Protein AF-0000000076612879 (afdb_homodimer)

Foldseek 3Di:
DADVVHFQVVVVCLVFQFEEEEALFEDCQSLQCQLVVVVSVVVVGHYAAEYAYPDPCVQKDFAAQFFDPDPVGTGFKGKAWCPIDGNDPDLRDLQNQLQVVCCVPPVDTHIYIYGYAWALQSNLVSVLRVCVVRVHQEYEHGYLEQLLLAQLQAPFSFDNLSNLSSLSSPVVSVRFYKYKYAFYPLSVVRVDASVRSVVSLVVLVVVVFWRDKDFDEPVRPSVVVSVVSLVRSCVSHPAHDSSVVLQVCLRVPHAWQDDDGPVQVVDGGGRYNRNRMMIMGRSVSSSVSHPLNVQRNVGGGSVSVVVSSVVVNVPSPHRDDDHDDDPVRVD/DADVVHFQVVVVCLVFQFEEEEALFEDCQSLQCQLVVVVSVVVVGHYAAEYAYPDPCVQKPFAAQFFDPDPVGTGFKGKAWCPIDGNDPDQRDLQNQLQVVCCVPPVDTHIYIYGYAWALQSNLVSVLRVCVVRVHQEYEHGYLEQLLLAQLQAPFSQDNLSNLSSLSSPVVSVRFYKYKYAFYPLSVVRVDASVRSVVSLVVLVVVVFWRDKDFDEPVRPSVVVSVVSLVRSCVSHPDHDSSVVLQVCLRHPHAWQDDDGPVQVVDGGGRYNRNRMMIMGRSVSSLVSHPLNVQRNVGGGSVSVVVSSVVVNVVSPHRDDDHDDDPVRVD

Sequence (662 aa):
MNAPLDIEFWSRIREFDRILISGCGGGYDFMQGIPLYFALKSMGKSVFLGNMSFTELGNANGFVVTKEKNPAQSLVCMKITSQTNLNRNDTYFPEKYLSEWFMNEFEEDVPVYAFKRRGVDKVALAYQSVCQIHDIQCIILVDGGSDSLMAGDENELGTPLEDIISIFAVKSTKIPSFLVCLGIGADRYHGVSDCSTFRAIAELTQKNGFLGSISLTMSMPEVRAYYDSSAYVESKMPQQSIVGHYIKSAIIGKFGNYNTMERTKKQKLFVNPFMGQYYFFDLVTVAKRVKYADFCEETKNATEFIVGLDHYRLELKHPIVEEIPRTNEILMNAPLDIEFWSRIREFDRILISGCGGGYDFMQGIPLYFALKSMGKSVFLGNMSFTELGNANGFVVTKEKNPAQSLVCMKITSQTNLNRNDTYFPEKYLSEWFMNEFEEDVPVYAFKRRGVDKVALAYQSVCQIHDIQCIILVDGGSDSLMAGDENELGTPLEDIISIFAVKSTKIPSFLVCLGIGADRYHGVSDCSTFRAIAELTQKNGFLGSISLTMSMPEVRAYYDSSAYVESKMPQQSIVGHYIKSAIIGKFGNYNTMERTKKQKLFVNPFMGQYYFFDLVTVAKRVKYADFCEETKNATEFIVGLDHYRLELKHPIVEEIPRTNEIL

Radius of gyration: 26.41 Å; Cα contacts (8 Å, |Δi|>4): 1506; chains: 2; bounding box: 50×86×58 Å

Structure (mmCIF, N/CA/C/O backbone):
data_AF-0000000076612879-model_v1
#
loop_
_entity.id
_entity.type
_entity.pdbx_description
1 polymer 'DUF1152 domain-containing protein'
#
loop_
_atom_site.group_PDB
_atom_site.id
_atom_site.type_symbol
_atom_site.label_atom_id
_atom_site.label_alt_id
_atom_site.label_comp_id
_atom_site.label_asym_id
_atom_site.label_entity_id
_atom_site.label_seq_id
_atom_site.pdbx_PDB_ins_code
_atom_site.Cartn_x
_atom_site.Cartn_y
_atom_site.Cartn_z
_atom_site.occupancy
_atom_site.B_iso_or_equiv
_atom_site.auth_seq_id
_atom_site.auth_comp_id
_atom_site.auth_asym_id
_atom_site.auth_atom_id
_atom_site.pdbx_PDB_model_num
ATOM 1 N N . MET A 1 1 ? -20.672 -7.793 10.328 1 49.94 1 MET A N 1
ATOM 2 C CA . MET A 1 1 ? -19.516 -8.555 9.875 1 49.94 1 MET A CA 1
ATOM 3 C C . MET A 1 1 ? -18.5 -7.652 9.18 1 49.94 1 MET A C 1
ATOM 5 O O . MET A 1 1 ? -18.875 -6.668 8.539 1 49.94 1 MET A O 1
ATOM 9 N N . ASN A 1 2 ? -17.188 -7.707 9.562 1 66.06 2 ASN A N 1
ATOM 10 C CA . ASN A 1 2 ? -16.156 -6.844 8.969 1 66.06 2 ASN A CA 1
ATOM 11 C C . ASN A 1 2 ? -16.016 -7.086 7.473 1 66.06 2 ASN A C 1
ATOM 13 O O . ASN A 1 2 ? -16.312 -8.18 6.984 1 66.06 2 ASN A O 1
ATOM 17 N N . ALA A 1 3 ? -15.875 -6.012 6.766 1 80.81 3 ALA A N 1
ATOM 18 C CA . ALA A 1 3 ? -15.594 -6.117 5.336 1 80.81 3 ALA A CA 1
ATOM 19 C C . ALA A 1 3 ? -14.398 -7.031 5.078 1 80.81 3 ALA A C 1
ATOM 21 O O . ALA A 1 3 ? -13.555 -7.227 5.957 1 80.81 3 ALA A O 1
ATOM 22 N N . PRO A 1 4 ? -14.383 -7.801 4 1 86 4 PRO A N 1
ATOM 23 C CA . PRO A 1 4 ? -13.234 -8.641 3.652 1 86 4 PRO A CA 1
ATOM 24 C C . PRO A 1 4 ? -11.922 -7.855 3.615 1 86 4 PRO A C 1
ATOM 26 O O . PRO A 1 4 ? -11.852 -6.789 2.998 1 86 4 PRO A O 1
ATOM 29 N N . LEU A 1 5 ? -10.945 -8.422 4.27 1 87.81 5 LEU A N 1
ATOM 30 C CA . LEU A 1 5 ? -9.625 -7.797 4.355 1 87.81 5 LEU A CA 1
ATOM 31 C C . LEU A 1 5 ? -9.734 -6.355 4.844 1 87.81 5 LEU A C 1
ATOM 33 O O . LEU A 1 5 ? -9.164 -5.445 4.246 1 87.81 5 LEU A O 1
ATOM 37 N N . ASP A 1 6 ? -10.516 -6.168 5.852 1 90.19 6 ASP A N 1
ATOM 38 C CA . ASP A 1 6 ? -10.766 -4.855 6.445 1 90.19 6 ASP A CA 1
ATOM 39 C C . ASP A 1 6 ? -9.555 -4.379 7.246 1 90.19 6 ASP A C 1
ATOM 41 O O . ASP A 1 6 ? -9.188 -4.996 8.25 1 90.19 6 ASP A O 1
ATOM 45 N N . ILE A 1 7 ? -8.953 -3.26 6.781 1 94.38 7 ILE A N 1
ATOM 46 C CA . ILE A 1 7 ? -7.809 -2.771 7.547 1 94.38 7 ILE A CA 1
ATOM 47 C C . ILE A 1 7 ? -8.273 -2.305 8.922 1 94.38 7 ILE A C 1
ATOM 49 O O . ILE A 1 7 ? -9.414 -1.878 9.094 1 94.38 7 ILE A O 1
ATOM 53 N N . GLU A 1 8 ? -7.469 -2.373 9.891 1 96 8 GLU A N 1
ATOM 54 C CA . GLU A 1 8 ? -7.797 -2.135 11.297 1 96 8 GLU A CA 1
ATOM 55 C C . GLU A 1 8 ? -8.312 -0.715 11.508 1 96 8 GLU A C 1
ATOM 57 O O . GLU A 1 8 ? -9.156 -0.478 12.375 1 96 8 GLU A O 1
ATOM 62 N N . PHE A 1 9 ? -7.883 0.197 10.742 1 97.75 9 PHE A N 1
ATOM 63 C CA . PHE A 1 9 ? -8.328 1.582 10.859 1 97.75 9 PHE A CA 1
ATOM 64 C C . PHE A 1 9 ? -9.844 1.674 10.781 1 97.75 9 PHE A C 1
ATOM 66 O O . PHE A 1 9 ? -10.469 2.375 11.586 1 97.75 9 PHE A O 1
ATOM 73 N N . TRP A 1 10 ? -10.422 0.995 9.82 1 95.31 10 TRP A N 1
ATOM 74 C CA . TRP A 1 10 ? -11.867 1.092 9.609 1 95.31 10 TRP A CA 1
ATOM 75 C C . TRP A 1 10 ? -12.633 0.532 10.805 1 95.31 10 TRP A C 1
ATOM 77 O O . TRP A 1 10 ? -13.672 1.069 11.188 1 95.31 10 TRP A O 1
ATOM 87 N N . SER A 1 11 ? -12.133 -0.568 11.352 1 93.5 11 SER A N 1
ATOM 88 C CA . SER A 1 11 ? -12.781 -1.131 12.531 1 93.5 11 SER A CA 1
ATOM 89 C C . SER A 1 11 ? -12.75 -0.151 13.703 1 93.5 11 SER A C 1
ATOM 91 O O . SER A 1 11 ? -13.727 -0.028 14.445 1 93.5 11 SER A O 1
ATOM 93 N N . ARG A 1 12 ? -11.711 0.613 13.828 1 95.81 12 ARG A N 1
ATOM 94 C CA . ARG A 1 12 ? -11.547 1.527 14.953 1 95.81 12 ARG A CA 1
ATOM 95 C C . ARG A 1 12 ? -12.359 2.801 14.742 1 95.81 12 ARG A C 1
ATOM 97 O O . ARG A 1 12 ? -13.008 3.291 15.672 1 95.81 12 ARG A O 1
ATOM 104 N N . ILE A 1 13 ? -12.359 3.301 13.547 1 96.94 13 ILE A N 1
ATOM 105 C CA . ILE A 1 13 ? -12.953 4.605 13.289 1 96.94 13 ILE A CA 1
ATOM 106 C C . ILE A 1 13 ? -14.469 4.504 13.352 1 96.94 13 ILE A C 1
ATOM 108 O O . ILE A 1 13 ? -15.164 5.508 13.562 1 96.94 13 ILE A O 1
ATOM 112 N N . ARG A 1 14 ? -15.039 3.293 13.164 1 94.94 14 ARG A N 1
ATOM 113 C CA . ARG A 1 14 ? -16.484 3.066 13.172 1 94.94 14 ARG A CA 1
ATOM 114 C C . ARG A 1 14 ? -17.078 3.43 14.531 1 94.94 14 ARG A C 1
ATOM 116 O O . ARG A 1 14 ? -18.25 3.777 14.617 1 94.94 14 ARG A O 1
ATOM 123 N N . GLU A 1 15 ? -16.312 3.496 15.57 1 96.31 15 GLU A N 1
ATOM 124 C CA . GLU A 1 15 ? -16.766 3.76 16.922 1 96.31 15 GLU A CA 1
ATOM 125 C C . GLU A 1 15 ? -17.078 5.238 17.125 1 96.31 15 GLU A C 1
ATOM 127 O O . GLU A 1 15 ? -17.734 5.617 18.109 1 96.31 15 GLU A O 1
ATOM 132 N N . PHE A 1 16 ? -16.641 6.039 16.219 1 98.31 16 PHE A N 1
ATOM 133 C CA . PHE A 1 16 ? -16.766 7.484 16.391 1 98.31 16 PHE A CA 1
ATOM 134 C C . PHE A 1 16 ? -17.688 8.086 15.336 1 98.31 16 PHE A C 1
ATOM 136 O O . PHE A 1 16 ? -17.672 7.668 14.18 1 98.31 16 PHE A O 1
ATOM 143 N N . ASP A 1 17 ? -18.438 9.086 15.742 1 98.5 17 ASP A N 1
ATOM 144 C CA . ASP A 1 17 ? -19.406 9.68 14.828 1 98.5 17 ASP A CA 1
ATOM 145 C C . ASP A 1 17 ? -19.016 11.109 14.469 1 98.5 17 ASP A C 1
ATOM 147 O O . ASP A 1 17 ? -19.406 11.617 13.414 1 98.5 17 ASP A O 1
ATOM 151 N N . ARG A 1 18 ? -18.328 11.805 15.312 1 98.88 18 ARG A N 1
ATOM 152 C CA . ARG A 1 18 ? -17.875 13.172 15.102 1 98.88 18 ARG A CA 1
ATOM 153 C C . ARG A 1 18 ? -16.359 13.258 15.039 1 98.88 18 ARG A C 1
ATOM 155 O O . ARG A 1 18 ? -15.688 13.055 16.047 1 98.88 18 ARG A O 1
ATOM 162 N N . ILE A 1 19 ? -15.859 13.539 13.875 1 98.88 19 ILE A N 1
ATOM 163 C CA . ILE A 1 19 ? -14.438 13.359 13.617 1 98.88 19 ILE A CA 1
ATOM 164 C C . ILE A 1 19 ? -13.844 14.656 13.062 1 98.88 19 ILE A C 1
ATOM 166 O O . ILE A 1 19 ? -14.438 15.297 12.188 1 98.88 19 ILE A O 1
ATOM 170 N N . LEU A 1 20 ? -12.703 15.125 13.57 1 98.94 20 LEU A N 1
ATOM 171 C CA . LEU A 1 20 ? -11.93 16.234 13.039 1 98.94 20 LEU A CA 1
ATOM 172 C C . LEU A 1 20 ? -10.742 15.727 12.227 1 98.94 20 LEU A C 1
ATOM 174 O O . LEU A 1 20 ? -9.898 14.984 12.742 1 98.94 20 LEU A O 1
ATOM 178 N N . ILE A 1 21 ? -10.703 16.031 10.953 1 98.94 21 ILE A N 1
ATOM 179 C CA . ILE A 1 21 ? -9.531 15.805 10.117 1 98.94 21 ILE A CA 1
ATOM 180 C C . ILE A 1 21 ? -8.719 17.094 10.016 1 98.94 21 ILE A C 1
ATOM 182 O O . ILE A 1 21 ? -9.234 18.141 9.609 1 98.94 21 ILE A O 1
ATOM 186 N N . SER A 1 22 ? -7.445 17.031 10.359 1 98.81 22 SER A N 1
ATOM 187 C CA . SER A 1 22 ? -6.602 18.219 10.367 1 98.81 22 SER A CA 1
ATOM 188 C C . SER A 1 22 ? -5.234 17.922 9.758 1 98.81 22 SER A C 1
ATOM 190 O O . SER A 1 22 ? -4.719 16.812 9.875 1 98.81 22 SER A O 1
ATOM 192 N N . GLY A 1 23 ? -4.672 18.891 9.055 1 98.44 23 GLY A N 1
ATOM 193 C CA . GLY A 1 23 ? -3.293 18.75 8.609 1 98.44 23 GLY A CA 1
ATOM 194 C C . GLY A 1 23 ? -2.314 18.578 9.758 1 98.44 23 GLY A C 1
ATOM 195 O O . GLY A 1 23 ? -2.443 19.234 10.789 1 98.44 23 GLY A O 1
ATOM 196 N N . CYS A 1 24 ? -1.43 17.641 9.586 1 97.25 24 CYS A N 1
ATOM 197 C CA . CYS A 1 24 ? -0.407 17.391 10.602 1 97.25 24 CYS A CA 1
ATOM 198 C C . CYS A 1 24 ? 0.656 18.484 10.57 1 97.25 24 CYS A C 1
ATOM 200 O O . CYS A 1 24 ? 1.046 19.016 11.617 1 97.25 24 CYS A O 1
ATOM 202 N N . GLY A 1 25 ? 1.106 18.609 9.438 1 91.44 25 GLY A N 1
ATOM 203 C CA . GLY A 1 25 ? 1.994 19.75 9.258 1 91.44 25 GLY A CA 1
ATOM 204 C C . GLY A 1 25 ? 1.262 21.031 8.883 1 91.44 25 GLY A C 1
ATOM 205 O O . GLY A 1 25 ? 0.1 21.219 9.25 1 91.44 25 GLY A O 1
ATOM 206 N N . GLY A 1 26 ? 1.519 21.906 8.125 1 89 26 GLY A N 1
ATOM 207 C CA . GLY A 1 26 ? 0.922 23.141 7.633 1 89 26 GLY A CA 1
ATOM 208 C C . GLY A 1 26 ? 0.834 23.203 6.121 1 89 26 GLY A C 1
ATOM 209 O O . GLY A 1 26 ? 0.901 22.172 5.449 1 89 26 GLY A O 1
ATOM 210 N N . GLY A 1 27 ? 0.378 24.141 5.68 1 90.56 27 GLY A N 1
ATOM 211 C CA . GLY A 1 27 ? 0.274 24.328 4.242 1 90.56 27 GLY A CA 1
ATOM 212 C C . GLY A 1 27 ? -0.854 23.531 3.619 1 90.56 27 GLY A C 1
ATOM 213 O O . GLY A 1 27 ? -2.02 23.703 3.984 1 90.56 27 GLY A O 1
ATOM 214 N N . TYR A 1 28 ? -0.443 22.531 2.773 1 93.81 28 TYR A N 1
ATOM 215 C CA . TYR A 1 28 ? -1.437 21.797 1.992 1 93.81 28 TYR A CA 1
ATOM 216 C C . TYR A 1 28 ? -1.715 20.438 2.605 1 93.81 28 TYR A C 1
ATOM 218 O O . TYR A 1 28 ? -2.432 19.609 2.02 1 93.81 28 TYR A O 1
ATOM 226 N N . ASP A 1 29 ? -1.237 20.125 3.766 1 95.56 29 ASP A N 1
ATOM 227 C CA . ASP A 1 29 ? -1.361 18.797 4.352 1 95.56 29 ASP A CA 1
ATOM 228 C C . ASP A 1 29 ? -2.826 18.375 4.477 1 95.56 29 ASP A C 1
ATOM 230 O O . ASP A 1 29 ? -3.178 17.234 4.211 1 95.56 29 ASP A O 1
ATOM 234 N N . PHE A 1 30 ? -3.621 19.344 4.879 1 97.31 30 PHE A N 1
ATOM 235 C CA . PHE A 1 30 ? -5.012 18.984 5.145 1 97.31 30 PHE A CA 1
ATOM 236 C C . PHE A 1 30 ? -5.711 18.547 3.861 1 97.31 30 PHE A C 1
ATOM 238 O O . PHE A 1 30 ? -6.707 17.828 3.908 1 97.31 30 PHE A O 1
ATOM 245 N N . MET A 1 31 ? -5.199 18.969 2.658 1 97.81 31 MET A N 1
ATOM 246 C CA . MET A 1 31 ? -5.785 18.562 1.384 1 97.81 31 MET A CA 1
ATOM 247 C C . MET A 1 31 ? -5.707 17.047 1.203 1 97.81 31 MET A C 1
ATOM 249 O O . MET A 1 31 ? -6.574 16.453 0.561 1 97.81 31 MET A O 1
ATOM 253 N N . GLN A 1 32 ? -4.691 16.469 1.848 1 97.94 32 GLN A N 1
ATOM 254 C CA . GLN A 1 32 ? -4.496 15.031 1.73 1 97.94 32 GLN A CA 1
ATOM 255 C C . GLN A 1 32 ? -5.539 14.266 2.539 1 97.94 32 GLN A C 1
ATOM 257 O O . GLN A 1 32 ? -5.684 13.055 2.385 1 97.94 32 GLN A O 1
ATOM 262 N N . GLY A 1 33 ? -6.32 14.961 3.299 1 98.56 33 GLY A N 1
ATOM 263 C CA . GLY A 1 33 ? -7.387 14.344 4.066 1 98.56 33 GLY A CA 1
ATOM 264 C C . GLY A 1 33 ? -8.727 14.352 3.354 1 98.56 33 GLY A C 1
ATOM 265 O O . GLY A 1 33 ? -9.695 13.773 3.836 1 98.56 33 GLY A O 1
ATOM 266 N N . ILE A 1 34 ? -8.805 14.906 2.154 1 98.69 34 ILE A N 1
ATOM 267 C CA . ILE A 1 34 ? -10.07 15.141 1.472 1 98.69 34 ILE A CA 1
ATOM 268 C C . ILE A 1 34 ? -10.695 13.805 1.074 1 98.69 34 ILE A C 1
ATOM 270 O O . ILE A 1 34 ? -11.898 13.594 1.251 1 98.69 34 ILE A O 1
ATOM 274 N N . PRO A 1 35 ? -9.914 12.812 0.517 1 98.69 35 PRO A N 1
ATOM 275 C CA . PRO A 1 35 ? -10.555 11.523 0.257 1 98.69 35 PRO A CA 1
ATOM 276 C C . PRO A 1 35 ? -11.18 10.906 1.511 1 98.69 35 PRO A C 1
ATOM 278 O O . PRO A 1 35 ? -12.289 10.367 1.452 1 98.69 35 PRO A O 1
ATOM 281 N N . LEU A 1 36 ? -10.5 11.055 2.625 1 98.5 36 LEU A N 1
ATOM 282 C CA . LEU A 1 36 ? -11.008 10.516 3.883 1 98.5 36 LEU A CA 1
ATOM 283 C C . LEU A 1 36 ? -12.258 11.266 4.328 1 98.5 36 LEU A C 1
ATOM 285 O O . LEU A 1 36 ? -13.18 10.672 4.895 1 98.5 36 LEU A O 1
ATOM 289 N N . TYR A 1 37 ? -12.258 12.594 4.113 1 98.75 37 TYR A N 1
ATOM 290 C CA . TYR A 1 37 ? -13.43 13.406 4.422 1 98.75 37 TYR A CA 1
ATOM 291 C C . TYR A 1 37 ? -14.68 12.844 3.764 1 98.75 37 TYR A C 1
ATOM 293 O O . TYR A 1 37 ? -15.68 12.57 4.438 1 98.75 37 TYR A O 1
ATOM 301 N N . PHE A 1 38 ? -14.602 12.578 2.504 1 98.38 38 PHE A N 1
ATOM 302 C CA . PHE A 1 38 ? -15.766 12.109 1.758 1 98.38 38 PHE A CA 1
ATOM 303 C C . PHE A 1 38 ? -16.078 10.656 2.107 1 98.38 38 PHE A C 1
ATOM 305 O O . PHE A 1 38 ? -17.25 10.266 2.125 1 98.38 38 PHE A O 1
ATOM 312 N N . ALA A 1 39 ? -15.07 9.852 2.369 1 97.94 39 ALA A N 1
ATOM 313 C CA . ALA A 1 39 ? -15.297 8.469 2.791 1 97.94 39 ALA A CA 1
ATOM 314 C C . ALA A 1 39 ? -16.094 8.422 4.094 1 97.94 39 ALA A C 1
ATOM 316 O O . ALA A 1 39 ? -17.078 7.688 4.203 1 97.94 39 ALA A O 1
ATOM 317 N N . LEU A 1 40 ? -15.664 9.219 5.047 1 98.25 40 LEU A N 1
ATOM 318 C CA . LEU A 1 40 ? -16.312 9.227 6.352 1 98.25 40 LEU A CA 1
ATOM 319 C C . LEU A 1 40 ? -17.719 9.82 6.262 1 98.25 40 LEU A C 1
ATOM 321 O O . LEU A 1 40 ? -18.641 9.352 6.922 1 98.25 40 LEU A O 1
ATOM 325 N N . LYS A 1 41 ? -17.875 10.852 5.418 1 97.75 41 LYS A N 1
ATOM 326 C CA . LYS A 1 41 ? -19.203 11.406 5.184 1 97.75 41 LYS A CA 1
ATOM 327 C C . LYS A 1 41 ? -20.141 10.359 4.605 1 97.75 41 LYS A C 1
ATOM 329 O O . LYS A 1 41 ? -21.312 10.297 4.98 1 97.75 41 LYS A O 1
ATOM 334 N N . SER A 1 42 ? -19.625 9.539 3.723 1 95.88 42 SER A N 1
ATOM 335 C CA . SER A 1 42 ? -20.438 8.5 3.102 1 95.88 42 SER A CA 1
ATOM 336 C C . SER A 1 42 ? -20.859 7.449 4.117 1 95.88 42 SER A C 1
ATOM 338 O O . SER A 1 42 ? -21.844 6.73 3.904 1 95.88 42 SER A O 1
ATOM 340 N N . MET A 1 43 ? -20.172 7.398 5.215 1 95.25 43 MET A N 1
ATOM 341 C CA . MET A 1 43 ? -20.516 6.484 6.301 1 95.25 43 MET A CA 1
ATOM 342 C C . MET A 1 43 ? -21.531 7.113 7.246 1 95.25 43 MET A C 1
ATOM 344 O O . MET A 1 43 ? -21.906 6.5 8.242 1 95.25 43 MET A O 1
ATOM 348 N N . GLY A 1 44 ? -21.891 8.336 6.977 1 96.81 44 GLY A N 1
ATOM 349 C CA . GLY A 1 44 ? -22.891 9.016 7.781 1 96.81 44 GLY A CA 1
ATOM 350 C C . GLY A 1 44 ? -22.297 9.773 8.953 1 96.81 44 GLY A C 1
ATOM 351 O O . GLY A 1 44 ? -23.031 10.203 9.852 1 96.81 44 GLY A O 1
ATOM 352 N N . LYS A 1 45 ? -21.047 9.984 8.992 1 98 45 LYS A N 1
ATOM 353 C CA . LYS A 1 45 ? -20.391 10.648 10.117 1 98 45 LYS A CA 1
ATOM 354 C C . LYS A 1 45 ? -20.344 12.156 9.914 1 98 45 LYS A C 1
ATOM 356 O O . LYS A 1 45 ? -20.422 12.641 8.781 1 98 45 LYS A O 1
ATOM 361 N N . SER A 1 46 ? -20.328 12.867 11.047 1 98.69 46 SER A N 1
ATOM 362 C CA . SER A 1 46 ? -20.062 14.305 11.023 1 98.69 46 SER A CA 1
ATOM 363 C C . SER A 1 46 ? -18.562 14.578 10.992 1 98.69 46 SER A C 1
ATOM 365 O O . SER A 1 46 ? -17.828 14.211 11.922 1 98.69 46 SER A O 1
ATOM 367 N N . VAL A 1 47 ? -18.125 15.227 9.906 1 98.75 47 VAL A N 1
ATOM 368 C CA . VAL A 1 47 ? -16.688 15.398 9.703 1 98.75 47 VAL A CA 1
ATOM 369 C C . VAL A 1 47 ? -16.344 16.875 9.648 1 98.75 47 VAL A C 1
ATOM 371 O O . VAL A 1 47 ? -17 17.656 8.945 1 98.75 47 VAL A O 1
ATOM 374 N N . PHE A 1 48 ? -15.352 17.312 10.367 1 98.81 48 PHE A N 1
ATOM 375 C CA . PHE A 1 48 ? -14.844 18.688 10.445 1 98.81 48 PHE A CA 1
ATOM 376 C C . PHE A 1 48 ? -13.414 18.75 9.922 1 98.81 48 PHE A C 1
ATOM 378 O O . PHE A 1 48 ? -12.719 17.734 9.852 1 98.81 48 PHE A O 1
ATOM 385 N N . LEU A 1 49 ? -13 19.984 9.492 1 98.81 49 LEU A N 1
ATOM 386 C CA . LEU A 1 49 ? -11.68 20.141 8.898 1 98.81 49 LEU A CA 1
ATOM 387 C C . LEU A 1 49 ? -10.852 21.156 9.68 1 98.81 49 LEU A C 1
ATOM 389 O O . LEU A 1 49 ? -11.383 22.156 10.164 1 98.81 49 LEU A O 1
ATOM 393 N N . GLY A 1 50 ? -9.578 20.875 9.828 1 98.56 50 GLY A N 1
ATOM 394 C CA . GLY A 1 50 ? -8.617 21.797 10.438 1 98.56 50 GLY A CA 1
ATOM 395 C C . GLY A 1 50 ? -7.258 21.766 9.766 1 98.56 50 GLY A C 1
ATOM 396 O O . GLY A 1 50 ? -6.977 20.875 8.953 1 98.56 50 GLY A O 1
ATOM 397 N N . ASN A 1 51 ? -6.434 22.719 10.062 1 98.12 51 ASN A N 1
ATOM 398 C CA . ASN A 1 51 ? -5.094 22.844 9.5 1 98.12 51 ASN A CA 1
ATOM 399 C C . ASN A 1 51 ? -4.23 23.812 10.297 1 98.12 51 ASN A C 1
ATOM 401 O O . ASN A 1 51 ? -4.723 24.844 10.758 1 98.12 51 ASN A O 1
ATOM 405 N N . MET A 1 52 ? -2.98 23.406 10.523 1 95.75 52 MET A N 1
ATOM 406 C CA . MET A 1 52 ? -2.047 24.453 10.945 1 95.75 52 MET A CA 1
ATOM 407 C C . MET A 1 52 ? -1.726 25.391 9.797 1 95.75 52 MET A C 1
ATOM 409 O O . MET A 1 52 ? -1.021 25.016 8.859 1 95.75 52 MET A O 1
ATOM 413 N N . SER A 1 53 ? -2.094 26.641 9.898 1 94.75 53 SER A N 1
ATOM 414 C CA . SER A 1 53 ? -2.113 27.531 8.75 1 94.75 53 SER A CA 1
ATOM 415 C C . SER A 1 53 ? -0.817 28.328 8.648 1 94.75 53 SER A C 1
ATOM 417 O O . SER A 1 53 ? -0.274 28.781 9.656 1 94.75 53 SER A O 1
ATOM 419 N N . PHE A 1 54 ? -0.352 28.516 7.391 1 92.38 54 PHE A N 1
ATOM 420 C CA . PHE A 1 54 ? 0.781 29.391 7.113 1 92.38 54 PHE A CA 1
ATOM 421 C C . PHE A 1 54 ? 0.305 30.781 6.688 1 92.38 54 PHE A C 1
ATOM 423 O O . PHE A 1 54 ? 1.118 31.656 6.41 1 92.38 54 PHE A O 1
ATOM 430 N N . THR A 1 55 ? -0.988 30.938 6.633 1 91.81 55 THR A N 1
ATOM 431 C CA . THR A 1 55 ? -1.576 32.25 6.355 1 91.81 55 THR A CA 1
ATOM 432 C C . THR A 1 55 ? -1.403 33.188 7.547 1 91.81 55 THR A C 1
ATOM 434 O O . THR A 1 55 ? -1.462 32.75 8.695 1 91.81 55 THR A O 1
ATOM 437 N N . GLU A 1 56 ? -1.205 34.469 7.207 1 90.19 56 GLU A N 1
ATOM 438 C CA . GLU A 1 56 ? -1.198 35.438 8.273 1 90.19 56 GLU A CA 1
ATOM 439 C C . GLU A 1 56 ? -2.609 35.719 8.789 1 90.19 56 GLU A C 1
ATOM 441 O O . GLU A 1 56 ? -3.254 36.688 8.383 1 90.19 56 GLU A O 1
ATOM 446 N N . LEU A 1 57 ? -2.984 34.969 9.758 1 90.88 57 LEU A N 1
ATOM 447 C CA . LEU A 1 57 ? -4.363 34.938 10.234 1 90.88 57 LEU A CA 1
ATOM 448 C C . LEU A 1 57 ? -4.738 36.281 10.867 1 90.88 57 LEU A C 1
ATOM 450 O O . LEU A 1 57 ? -5.918 36.625 10.906 1 90.88 57 LEU A O 1
ATOM 454 N N . GLY A 1 58 ? -3.725 36.938 11.352 1 86.69 58 GLY A N 1
ATOM 455 C CA . GLY A 1 58 ? -3.988 38.281 11.906 1 86.69 58 GLY A CA 1
ATOM 456 C C . GLY A 1 58 ? -4.59 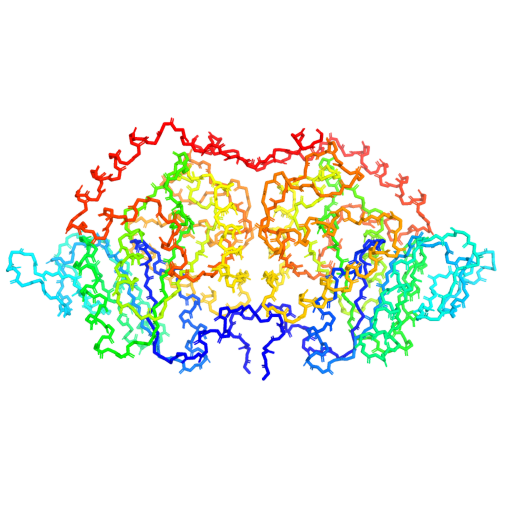39.219 10.898 1 86.69 58 GLY A C 1
ATOM 457 O O . GLY A 1 58 ? -5.254 40.188 11.281 1 86.69 58 GLY A O 1
ATOM 458 N N . ASN A 1 59 ? -4.438 38.938 9.664 1 89.06 59 ASN A N 1
ATOM 459 C CA . ASN A 1 59 ? -4.93 39.812 8.594 1 89.06 59 ASN A CA 1
ATOM 460 C C . ASN A 1 59 ? -6.246 39.281 8.023 1 89.06 59 ASN A C 1
ATOM 462 O O . ASN A 1 59 ? -6.742 39.812 7.023 1 89.06 59 ASN A O 1
ATOM 466 N N . ALA A 1 60 ? -6.773 38.281 8.609 1 90.38 60 ALA A N 1
ATOM 467 C CA . ALA A 1 60 ? -8.008 37.688 8.117 1 90.38 60 ALA A CA 1
ATOM 468 C C . ALA A 1 60 ? -9.203 38.094 8.969 1 90.38 60 ALA A C 1
ATOM 470 O O . ALA A 1 60 ? -9.047 38.406 10.156 1 90.38 60 ALA A O 1
ATOM 471 N N . ASN A 1 61 ? -10.383 38.125 8.398 1 89.56 61 ASN A N 1
ATOM 472 C CA . ASN A 1 61 ? -11.578 38.562 9.102 1 89.56 61 ASN A CA 1
ATOM 473 C C . ASN A 1 61 ? -12.445 37.406 9.523 1 89.56 61 ASN A C 1
ATOM 475 O O . ASN A 1 61 ? -13.672 37.5 9.602 1 89.56 61 ASN A O 1
ATOM 479 N N . GLY A 1 62 ? -11.883 36.25 9.688 1 88.5 62 GLY A N 1
ATOM 480 C CA . GLY A 1 62 ? -12.625 35.094 10.133 1 88.5 62 GLY A CA 1
ATOM 481 C C . GLY A 1 62 ? -13.016 35.156 11.602 1 88.5 62 GLY A C 1
ATOM 482 O O . GLY A 1 62 ? -12.578 36.062 12.328 1 88.5 62 GLY A O 1
ATOM 483 N N . PHE A 1 63 ? -13.859 34.219 11.992 1 89.44 63 PHE A N 1
ATOM 484 C CA . PHE A 1 63 ? -14.312 34.156 13.383 1 89.44 63 PHE A CA 1
ATOM 485 C C . PHE A 1 63 ? -13.234 33.562 14.273 1 89.44 63 PHE A C 1
ATOM 487 O O . PHE A 1 63 ? -12.805 32.406 14.055 1 89.44 63 PHE A O 1
ATOM 494 N N . VAL A 1 64 ? -12.805 34.219 15.273 1 89.75 64 VAL A N 1
ATOM 495 C CA . VAL A 1 64 ? -11.781 33.75 16.203 1 89.75 64 VAL A CA 1
ATOM 496 C C . VAL A 1 64 ? -12.398 32.75 17.188 1 89.75 64 VAL A C 1
ATOM 498 O O . VAL A 1 64 ? -13.336 33.094 17.906 1 89.75 64 VAL A O 1
ATOM 501 N N . VAL A 1 65 ? -11.898 31.578 17.234 1 89.25 65 VAL A N 1
ATOM 502 C CA . VAL A 1 65 ? -12.445 30.484 18.047 1 89.25 65 VAL A CA 1
ATOM 503 C C . VAL A 1 65 ? -11.742 30.453 19.406 1 89.25 65 VAL A C 1
ATOM 505 O O . VAL A 1 65 ? -12.367 30.203 20.422 1 89.25 65 VAL A O 1
ATOM 508 N N . THR A 1 66 ? -10.477 30.625 19.406 1 83.44 66 THR A N 1
ATOM 509 C CA . THR A 1 66 ? -9.68 30.547 20.625 1 83.44 66 THR A CA 1
ATOM 510 C C . THR A 1 66 ? -8.664 31.703 20.672 1 83.44 66 THR A C 1
ATOM 512 O O . THR A 1 66 ? -8.008 32 19.672 1 83.44 66 THR A O 1
ATOM 515 N N . LYS A 1 67 ? -8.664 32.375 21.891 1 79.38 67 LYS A N 1
ATOM 516 C CA . LYS A 1 67 ? -7.676 33.406 22.172 1 79.38 67 LYS A CA 1
ATOM 517 C C . LYS A 1 67 ? -6.793 33.031 23.359 1 79.38 67 LYS A C 1
ATOM 519 O O . LYS A 1 67 ? -7.219 32.281 24.234 1 79.38 67 LYS A O 1
ATOM 524 N N . GLU A 1 68 ? -5.547 33.375 23.156 1 73.62 68 GLU A N 1
ATOM 525 C CA . GLU A 1 68 ? -4.68 33.25 24.328 1 73.62 68 GLU A CA 1
ATOM 526 C C . GLU A 1 68 ? -5.047 34.281 25.391 1 73.62 68 GLU A C 1
ATOM 528 O O . GLU A 1 68 ? -5.625 35.312 25.094 1 73.62 68 GLU A O 1
ATOM 533 N N . LYS A 1 69 ? -4.906 33.969 26.766 1 64.25 69 LYS A N 1
ATOM 534 C CA . LYS A 1 69 ? -5.211 34.844 27.875 1 64.25 69 LYS A CA 1
ATOM 535 C C . LYS A 1 69 ? -4.402 36.156 27.781 1 64.25 69 LYS A C 1
ATOM 537 O O . LYS A 1 69 ? -4.875 37.219 28.188 1 64.25 69 LYS A O 1
ATOM 542 N N . ASN A 1 70 ? -3.172 35.969 27.281 1 55.5 70 ASN A N 1
ATOM 543 C CA . ASN A 1 70 ? -2.381 37.188 27.203 1 55.5 70 ASN A CA 1
ATOM 544 C C . ASN A 1 70 ? -2.707 37.969 25.938 1 55.5 70 ASN A C 1
ATOM 546 O O . ASN A 1 70 ? -2.684 37.406 24.828 1 55.5 70 ASN A O 1
ATOM 550 N N . PRO A 1 71 ? -3.143 39.219 26.047 1 50.62 71 PRO A N 1
ATOM 551 C CA . PRO A 1 71 ? -3.699 40.094 25.016 1 50.62 71 PRO A CA 1
ATOM 552 C C . PRO A 1 71 ? -2.787 40.219 23.797 1 50.62 71 PRO A C 1
ATOM 554 O O . PRO A 1 71 ? -3.268 40.406 22.672 1 50.62 71 PRO A O 1
ATOM 557 N N . ALA A 1 72 ? -1.529 40.281 23.922 1 49.62 72 ALA A N 1
ATOM 558 C CA . ALA A 1 72 ? -0.655 40.594 22.797 1 49.62 72 ALA A CA 1
ATOM 559 C C . ALA A 1 72 ? -0.7 39.5 21.734 1 49.62 72 ALA A C 1
ATOM 561 O O . ALA A 1 72 ? -0.329 39.75 20.578 1 49.62 72 ALA A O 1
ATOM 562 N N . GLN A 1 73 ? -0.828 38.188 22.156 1 57.31 73 GLN A N 1
ATOM 563 C CA . GLN A 1 73 ? -0.862 37.031 21.25 1 57.31 73 GLN A CA 1
ATOM 564 C C . GLN A 1 73 ? -2.211 36.312 21.297 1 57.31 73 GLN A C 1
ATOM 566 O O . GLN A 1 73 ? -2.391 35.375 22.078 1 57.31 73 GLN A O 1
ATOM 571 N N . SER A 1 74 ? -3.203 36.812 20.641 1 69.88 74 SER A N 1
ATOM 572 C CA . SER A 1 74 ? -4.559 36.438 21.031 1 69.88 74 SER A CA 1
ATOM 573 C C . SER A 1 74 ? -5.105 35.344 20.109 1 69.88 74 SER A C 1
ATOM 575 O O . SER A 1 74 ? -5.785 34.438 20.578 1 69.88 74 SER A O 1
ATOM 577 N N . LEU A 1 75 ? -4.598 35.344 18.984 1 77.19 75 LEU A N 1
ATOM 578 C CA . LEU A 1 75 ? -5.285 34.406 18.078 1 77.19 75 LEU A CA 1
ATOM 579 C C . LEU A 1 75 ? -4.566 33.062 18.016 1 77.19 75 LEU A C 1
ATOM 581 O O . LEU A 1 75 ? -3.355 33.031 17.781 1 77.19 75 LEU A O 1
ATOM 585 N N . VAL A 1 76 ? -5.324 31.984 18.359 1 86.31 76 VAL A N 1
ATOM 586 C CA . VAL A 1 76 ? -4.73 30.656 18.281 1 86.31 76 VAL A CA 1
ATOM 587 C C . VAL A 1 76 ? -5.496 29.812 17.266 1 86.31 76 VAL A C 1
ATOM 589 O O . VAL A 1 76 ? -4.926 28.922 16.641 1 86.31 76 VAL A O 1
ATOM 592 N N . CYS A 1 77 ? -6.73 30.125 17.078 1 94.75 77 CYS A N 1
ATOM 593 C CA . CYS A 1 77 ? -7.539 29.375 16.125 1 94.75 77 CYS A CA 1
ATOM 594 C C . CYS A 1 77 ? -8.633 30.25 15.531 1 94.75 77 CYS A C 1
ATOM 596 O O . CYS A 1 77 ? -9.289 31 16.25 1 94.75 77 CYS A O 1
ATOM 598 N N . MET A 1 78 ? -8.758 30.219 14.258 1 95.44 78 MET A N 1
ATOM 599 C CA . MET A 1 78 ? -9.766 30.984 13.523 1 95.44 78 MET A CA 1
ATOM 600 C C . MET A 1 78 ? -10.609 30.062 12.648 1 95.44 78 MET A C 1
ATOM 602 O O . MET A 1 78 ? -10.078 29.141 12.016 1 95.44 78 MET A O 1
ATOM 606 N N . LYS A 1 79 ? -11.914 30.25 12.68 1 97.38 79 LYS A N 1
ATOM 607 C CA . LYS A 1 79 ? -12.805 29.562 11.766 1 97.38 79 LYS A CA 1
ATOM 608 C C . LYS A 1 79 ? -12.828 30.234 10.398 1 97.38 79 LYS A C 1
ATOM 610 O O . LYS A 1 79 ? -13.242 31.391 10.281 1 97.38 79 LYS A O 1
ATOM 615 N N . ILE A 1 80 ? -12.383 29.531 9.367 1 97.38 80 ILE A N 1
ATOM 616 C CA . ILE A 1 80 ? -12.305 30.062 8.008 1 97.38 80 ILE A CA 1
ATOM 617 C C . ILE A 1 80 ? -13.484 29.547 7.188 1 97.38 80 ILE A C 1
ATOM 619 O O . ILE A 1 80 ? -13.742 28.344 7.141 1 97.38 80 ILE A O 1
ATOM 623 N N . THR A 1 81 ? -14.258 30.422 6.551 1 97.38 81 THR A N 1
ATOM 624 C CA . THR A 1 81 ? -15.367 30.078 5.66 1 97.38 81 THR A CA 1
ATOM 625 C C . THR A 1 81 ? -15.117 30.625 4.258 1 97.38 81 THR A C 1
ATOM 627 O O . THR A 1 81 ? -14.094 31.25 4.004 1 97.38 81 THR A O 1
ATOM 630 N N . SER A 1 82 ? -16.016 30.281 3.326 1 95.88 82 SER A N 1
ATOM 631 C CA . SER A 1 82 ? -15.922 30.781 1.956 1 95.88 82 SER A CA 1
ATOM 632 C C . SER A 1 82 ? -16 32.312 1.906 1 95.88 82 SER A C 1
ATOM 634 O O . SER A 1 82 ? -15.578 32.906 0.924 1 95.88 82 SER A O 1
ATOM 636 N N . GLN A 1 83 ? -16.438 32.906 2.936 1 94.56 83 GLN A N 1
ATOM 637 C CA . GLN A 1 83 ? -16.625 34.375 2.967 1 94.56 83 GLN A CA 1
ATOM 638 C C . GLN A 1 83 ? -15.461 35.062 3.678 1 94.56 83 GLN A C 1
ATOM 640 O O . GLN A 1 83 ? -15.383 36.281 3.701 1 94.56 83 GLN A O 1
ATOM 645 N N . THR A 1 84 ? -14.562 34.25 4.254 1 94.44 84 THR A N 1
ATOM 646 C CA . THR A 1 84 ? -13.414 34.812 4.93 1 94.44 84 THR A CA 1
ATOM 647 C C . THR A 1 84 ? -12.469 35.469 3.924 1 94.44 84 THR A C 1
ATOM 649 O O . THR A 1 84 ? -12.211 34.906 2.855 1 94.44 84 THR A O 1
ATOM 652 N N . ASN A 1 85 ? -11.961 36.656 4.215 1 90.25 85 ASN A N 1
ATOM 653 C CA . ASN A 1 85 ? -11.047 37.375 3.338 1 90.25 85 ASN A CA 1
ATOM 654 C C . ASN A 1 85 ? -9.805 37.844 4.094 1 90.25 85 ASN A C 1
ATOM 656 O O . ASN A 1 85 ? -9.828 37.969 5.32 1 90.25 85 ASN A O 1
ATOM 660 N N . LEU A 1 86 ? -8.812 38.031 3.256 1 87.5 86 LEU A N 1
ATOM 661 C CA . LEU A 1 86 ? -7.582 38.625 3.768 1 87.5 86 LEU A CA 1
ATOM 662 C C . LEU A 1 86 ? -7.535 40.125 3.459 1 87.5 86 LEU A C 1
ATOM 664 O O . LEU A 1 86 ? -7.953 40.531 2.379 1 87.5 86 LEU A O 1
ATOM 668 N N . ASN A 1 87 ? -7.219 40.938 4.441 1 77.25 87 ASN A N 1
ATOM 669 C CA . ASN A 1 87 ? -7.16 42.375 4.25 1 77.25 87 ASN A CA 1
ATOM 670 C C . ASN A 1 87 ? -6.016 42.781 3.32 1 77.25 87 ASN A C 1
ATOM 672 O O . ASN A 1 87 ? -6.066 43.812 2.676 1 77.25 87 ASN A O 1
ATOM 676 N N . ARG A 1 88 ? -4.961 42.125 3.309 1 71.25 88 ARG A N 1
ATOM 677 C CA . ARG A 1 88 ? -3.756 42.562 2.617 1 71.25 88 ARG A CA 1
ATOM 678 C C . ARG A 1 88 ? -3.502 41.719 1.366 1 71.25 88 ARG A C 1
ATOM 680 O O . ARG A 1 88 ? -4.281 40.844 1.043 1 71.25 88 ARG A O 1
ATOM 687 N N . ASN A 1 89 ? -2.51 42.125 0.659 1 66.25 89 ASN A N 1
ATOM 688 C CA . ASN A 1 89 ? -2.023 41.594 -0.609 1 66.25 89 ASN A CA 1
ATOM 689 C C . ASN A 1 89 ? -1.547 40.156 -0.465 1 66.25 89 ASN A C 1
ATOM 691 O O . ASN A 1 89 ? -0.965 39.594 -1.395 1 66.25 89 ASN A O 1
ATOM 695 N N . ASP A 1 90 ? -1.946 39.562 0.668 1 73 90 ASP A N 1
ATOM 696 C CA . ASP A 1 90 ? -1.513 38.156 0.765 1 73 90 ASP A CA 1
ATOM 697 C C . ASP A 1 90 ? -2.447 37.25 -0.015 1 73 90 ASP A C 1
ATOM 699 O O . ASP A 1 90 ? -3.666 37.438 0 1 73 90 ASP A O 1
ATOM 703 N N . THR A 1 91 ? -1.796 36.406 -0.756 1 80.81 91 THR A N 1
ATOM 704 C CA . THR A 1 91 ? -2.586 35.562 -1.64 1 80.81 91 THR A CA 1
ATOM 705 C C . THR A 1 91 ? -2.555 34.094 -1.163 1 80.81 91 THR A C 1
ATOM 707 O O . THR A 1 91 ? -3.311 33.25 -1.66 1 80.81 91 THR A O 1
ATOM 710 N N . TYR A 1 92 ? -1.781 33.875 -0.073 1 90.81 92 TYR A N 1
ATOM 711 C CA . TYR A 1 92 ? -1.709 32.469 0.375 1 90.81 92 TYR A CA 1
ATOM 712 C C . TYR A 1 92 ? -2.826 32.156 1.362 1 90.81 92 TYR A C 1
ATOM 714 O O . TYR A 1 92 ? -2.82 32.656 2.494 1 90.81 92 TYR A O 1
ATOM 722 N N . PHE A 1 93 ? -3.826 31.375 0.947 1 94.19 93 PHE A N 1
ATOM 723 C CA . PHE A 1 93 ? -4.957 31.078 1.819 1 94.19 93 PHE A CA 1
ATOM 724 C C . PHE A 1 93 ? -5.656 29.797 1.378 1 94.19 93 PHE A C 1
ATOM 726 O O . PHE A 1 93 ? -6.859 29.797 1.115 1 94.19 93 PHE A O 1
ATOM 733 N N . PRO A 1 94 ? -4.953 28.641 1.442 1 95.62 94 PRO A N 1
ATOM 734 C CA . PRO A 1 94 ? -5.555 27.391 0.94 1 95.62 94 PRO A CA 1
ATOM 735 C C . PRO A 1 94 ? -6.824 27.016 1.696 1 95.62 94 PRO A C 1
ATOM 737 O O . PRO A 1 94 ? -7.766 26.469 1.101 1 95.62 94 PRO A O 1
ATOM 740 N N . GLU A 1 95 ? -6.941 27.297 2.996 1 96.69 95 GLU A N 1
ATOM 741 C CA . GLU A 1 95 ? -8.117 26.969 3.789 1 96.69 95 GLU A CA 1
ATOM 742 C C . GLU A 1 95 ? -9.367 27.656 3.242 1 96.69 95 GLU A C 1
ATOM 744 O O . GLU A 1 95 ? -10.422 27.031 3.104 1 96.69 95 GLU A O 1
ATOM 749 N N . LYS A 1 96 ? -9.25 28.922 2.928 1 95.94 96 LYS A N 1
ATOM 750 C CA . LYS A 1 96 ? -10.359 29.688 2.381 1 95.94 96 LYS A CA 1
ATOM 751 C C . LYS A 1 96 ? -10.82 29.125 1.041 1 95.94 96 LYS A C 1
ATOM 753 O O . LYS A 1 96 ? -12.023 28.969 0.803 1 95.94 96 LYS A O 1
ATOM 758 N N . TYR A 1 97 ? -9.898 28.797 0.236 1 96.12 97 TYR A N 1
ATOM 759 C CA . TYR A 1 97 ? -10.242 28.391 -1.122 1 96.12 97 TYR A CA 1
ATOM 760 C C . TYR A 1 97 ? -10.828 26.984 -1.142 1 96.12 97 TYR A C 1
ATOM 762 O O . TYR A 1 97 ? -11.648 26.656 -1.998 1 96.12 97 TYR A O 1
ATOM 770 N N . LEU A 1 98 ? -10.398 26.094 -0.195 1 97.94 98 LEU A N 1
ATOM 771 C CA . LEU A 1 98 ? -11.102 24.828 -0.075 1 97.94 98 LEU A CA 1
ATOM 772 C C . LEU A 1 98 ? -12.562 25.047 0.328 1 97.94 98 LEU A C 1
ATOM 774 O O . LEU A 1 98 ? -13.461 24.406 -0.22 1 97.94 98 LEU A O 1
ATOM 778 N N . SER A 1 99 ? -12.766 25.922 1.299 1 98.12 99 SER A N 1
ATOM 779 C CA . SER A 1 99 ? -14.133 26.234 1.699 1 98.12 99 SER A CA 1
ATOM 780 C C . SER A 1 99 ? -14.938 26.781 0.526 1 98.12 99 SER A C 1
ATOM 782 O O . SER A 1 99 ? -16.109 26.438 0.356 1 98.12 99 SER A O 1
ATOM 784 N N . GLU A 1 100 ? -14.305 27.625 -0.234 1 97.5 100 GLU A N 1
ATOM 785 C CA . GLU A 1 100 ? -14.945 28.172 -1.428 1 97.5 100 GLU A CA 1
ATOM 786 C C . GLU A 1 100 ? -15.297 27.062 -2.42 1 97.5 100 GLU A C 1
ATOM 788 O O . GLU A 1 100 ? -16.359 27.094 -3.049 1 97.5 100 GLU A O 1
ATOM 793 N N . TRP A 1 101 ? -14.398 26.125 -2.609 1 98.38 101 TRP A N 1
ATOM 794 C CA . TRP A 1 101 ? -14.656 25 -3.496 1 98.38 101 TRP A CA 1
ATOM 795 C C . TRP A 1 101 ? -15.898 24.234 -3.049 1 98.38 101 TRP A C 1
ATOM 797 O O . TRP A 1 101 ? -16.734 23.875 -3.873 1 98.38 101 TRP A O 1
ATOM 807 N N . PHE A 1 102 ? -16.047 23.953 -1.758 1 98.56 102 PHE A N 1
ATOM 808 C CA . PHE A 1 102 ? -17.219 23.266 -1.226 1 98.56 102 PHE A CA 1
ATOM 809 C C . PHE A 1 102 ? -18.5 24.047 -1.529 1 98.56 102 PHE A C 1
ATOM 811 O O . PHE A 1 102 ? -19.516 23.453 -1.878 1 98.56 102 PHE A O 1
ATOM 818 N N . MET A 1 103 ? -18.422 25.328 -1.351 1 97.94 103 MET A N 1
ATOM 819 C CA . MET A 1 103 ? -19.578 26.172 -1.628 1 97.94 103 MET A CA 1
ATOM 820 C C . MET A 1 103 ? -19.969 26.094 -3.1 1 97.94 103 MET A C 1
ATOM 822 O O . MET A 1 103 ? -21.156 25.984 -3.43 1 97.94 103 MET A O 1
ATOM 826 N N . ASN A 1 104 ? -19.016 26.188 -3.928 1 97.62 104 ASN A N 1
ATOM 827 C CA . ASN A 1 104 ? -19.25 26.172 -5.367 1 97.62 104 ASN A CA 1
ATOM 828 C C . ASN A 1 104 ? -19.812 24.828 -5.832 1 97.62 104 ASN A C 1
ATOM 830 O O . ASN A 1 104 ? -20.734 24.781 -6.648 1 97.62 104 ASN A O 1
ATOM 834 N N . GLU A 1 105 ? -19.203 23.719 -5.348 1 97.31 105 GLU A N 1
ATOM 835 C CA . GLU A 1 105 ? -19.5 22.391 -5.867 1 97.31 105 GLU A CA 1
ATOM 836 C C . GLU A 1 105 ? -20.734 21.797 -5.203 1 97.31 105 GLU A C 1
ATOM 838 O O . GLU A 1 105 ? -21.484 21.047 -5.832 1 97.31 105 GLU A O 1
ATOM 843 N N . PHE A 1 106 ? -20.891 22.109 -3.939 1 96.88 106 PHE A N 1
ATOM 844 C CA . PHE A 1 106 ? -21.938 21.406 -3.201 1 96.88 106 PHE A CA 1
ATOM 845 C C . PHE A 1 106 ? -22.922 22.391 -2.574 1 96.88 106 PHE A C 1
ATOM 847 O O . PHE A 1 106 ? -23.891 21.984 -1.938 1 96.88 106 PHE A O 1
ATOM 854 N N . GLU A 1 107 ? -22.719 23.703 -2.654 1 97.19 107 GLU A N 1
ATOM 855 C CA . GLU A 1 107 ? -23.516 24.734 -1.996 1 97.19 107 GLU A CA 1
ATOM 856 C C . GLU A 1 107 ? -23.531 24.531 -0.483 1 97.19 107 GLU A C 1
ATOM 858 O O . GLU A 1 107 ? -24.562 24.672 0.156 1 97.19 107 GLU A O 1
ATOM 863 N N . GLU A 1 108 ? -22.422 24.094 0.035 1 96.56 108 GLU A N 1
ATOM 864 C CA . GLU A 1 108 ? -22.234 23.891 1.468 1 96.56 108 GLU A CA 1
ATOM 865 C C . GLU A 1 108 ? -21.094 24.734 2.006 1 96.56 108 GLU A C 1
ATOM 867 O O . GLU A 1 108 ? -19.984 24.719 1.454 1 96.56 108 GLU A O 1
ATOM 872 N N . ASP A 1 109 ? -21.328 25.438 3.027 1 95.62 109 ASP A N 1
ATOM 873 C CA . ASP A 1 109 ? -20.281 26.188 3.688 1 95.62 109 ASP A CA 1
ATOM 874 C C . ASP A 1 109 ? -19.516 25.328 4.691 1 95.62 109 ASP A C 1
ATOM 876 O O . ASP A 1 109 ? -19.812 25.359 5.887 1 95.62 109 ASP A O 1
ATOM 880 N N . VAL A 1 110 ? -18.578 24.625 4.258 1 97.94 110 VAL A N 1
ATOM 881 C CA . VAL A 1 110 ? -17.75 23.766 5.098 1 97.94 110 VAL A CA 1
ATOM 882 C C . VAL A 1 110 ? -16.562 24.578 5.629 1 97.94 110 VAL A C 1
ATOM 884 O O . VAL A 1 110 ? -15.656 24.938 4.871 1 97.94 110 VAL A O 1
ATOM 887 N N . PRO A 1 111 ? -16.531 24.891 6.855 1 98.06 111 PRO A N 1
ATOM 888 C CA . PRO A 1 111 ? -15.422 25.672 7.402 1 98.06 111 PRO A CA 1
ATOM 889 C C . PRO A 1 111 ? -14.148 24.844 7.574 1 98.06 111 PRO A C 1
ATOM 891 O O . PRO A 1 111 ? -14.219 23.625 7.691 1 98.06 111 PRO A O 1
ATOM 894 N N . VAL A 1 112 ? -13.023 25.5 7.582 1 98.38 112 VAL A N 1
ATOM 895 C CA . VAL A 1 112 ? -11.734 24.938 7.961 1 98.38 112 VAL A CA 1
ATOM 896 C C . VAL A 1 112 ? -11.172 25.688 9.164 1 98.38 112 VAL A C 1
ATOM 898 O O . VAL A 1 112 ? -10.945 26.891 9.094 1 98.38 112 VAL A O 1
ATOM 901 N N . TYR A 1 113 ? -11.008 25.016 10.258 1 98.25 113 TYR A N 1
ATOM 902 C CA . TYR A 1 113 ? -10.398 25.656 11.422 1 98.25 113 TYR A CA 1
ATOM 903 C C . TYR A 1 113 ? -8.898 25.828 11.234 1 98.25 113 TYR A C 1
ATOM 905 O O . TYR A 1 113 ? -8.164 24.844 11.102 1 98.25 113 TYR A O 1
ATOM 913 N N . ALA A 1 114 ? -8.453 27.062 11.211 1 97.19 114 ALA A N 1
ATOM 914 C CA . ALA A 1 114 ? -7.047 27.391 11.008 1 97.19 114 ALA A CA 1
ATOM 915 C C . ALA A 1 114 ? -6.328 27.609 12.336 1 97.19 114 ALA A C 1
ATOM 917 O O . ALA A 1 114 ? -6.656 28.531 13.086 1 97.19 114 ALA A O 1
ATOM 918 N N . PHE A 1 115 ? -5.379 26.766 12.617 1 95.94 115 PHE A N 1
ATOM 919 C CA . PHE A 1 115 ? -4.566 26.859 13.82 1 95.94 115 PHE A CA 1
ATOM 920 C C . PHE A 1 115 ? -3.297 27.656 13.555 1 95.94 115 PHE A C 1
ATOM 922 O O . PHE A 1 115 ? -2.576 27.375 12.594 1 95.94 115 PHE A O 1
ATOM 929 N N . LYS A 1 116 ? -3.002 28.594 14.375 1 92.44 116 LYS A N 1
ATOM 930 C CA . LYS A 1 116 ? -1.763 29.359 14.266 1 92.44 116 LYS A CA 1
ATOM 931 C C . LYS A 1 116 ? -0.574 28.547 14.781 1 92.44 116 LYS A C 1
ATOM 933 O O . LYS A 1 116 ? -0.693 27.828 15.773 1 92.44 116 LYS A O 1
ATOM 938 N N . ARG A 1 117 ? 0.496 28.703 14.094 1 90.62 117 ARG A N 1
ATOM 939 C CA . ARG A 1 117 ? 1.716 28.031 14.539 1 90.62 117 ARG A CA 1
ATOM 940 C C . ARG A 1 117 ? 2.201 28.594 15.867 1 90.62 117 ARG A C 1
ATOM 942 O O . ARG A 1 117 ? 2.586 29.766 15.945 1 90.62 117 ARG A O 1
ATOM 949 N N . ARG A 1 118 ? 2.16 27.859 16.859 1 89.38 118 ARG A N 1
ATOM 950 C CA . ARG A 1 118 ? 2.615 28.156 18.203 1 89.38 118 ARG A CA 1
ATOM 951 C C . ARG A 1 118 ? 3.271 26.938 18.859 1 89.38 118 ARG A C 1
ATOM 953 O O . ARG A 1 118 ? 3.664 26 18.156 1 89.38 118 ARG A O 1
ATOM 960 N N . GLY A 1 119 ? 3.504 27.062 20.141 1 88.06 119 GLY A N 1
ATOM 961 C CA . GLY A 1 119 ? 3.994 25.922 20.875 1 88.06 119 GLY A CA 1
ATOM 962 C C . GLY A 1 119 ? 2.928 24.859 21.109 1 88.06 119 GLY A C 1
ATOM 963 O O . GLY A 1 119 ? 1.752 25.094 20.828 1 88.06 119 GLY A O 1
ATOM 964 N N . VAL A 1 120 ? 3.326 23.734 21.609 1 91.88 120 VAL A N 1
ATOM 965 C CA . VAL A 1 120 ? 2.467 22.578 21.781 1 91.88 120 VAL A CA 1
ATOM 966 C C . VAL A 1 120 ? 1.285 22.922 22.672 1 91.88 120 VAL A C 1
ATOM 968 O O . VAL A 1 120 ? 0.145 22.562 22.391 1 91.88 120 VAL A O 1
ATOM 971 N N . ASP A 1 121 ? 1.495 23.672 23.719 1 89.62 121 ASP A N 1
ATOM 972 C CA . ASP A 1 121 ? 0.466 23.984 24.703 1 89.62 121 ASP A CA 1
ATOM 973 C C . ASP A 1 121 ? -0.652 24.828 24.078 1 89.62 121 ASP A C 1
ATOM 975 O O . ASP A 1 121 ? -1.834 24.547 24.297 1 89.62 121 ASP A O 1
ATOM 979 N N . LYS A 1 122 ? -0.284 25.844 23.328 1 90.75 122 LYS A N 1
ATOM 980 C CA . LYS A 1 122 ? -1.272 26.719 22.719 1 90.75 122 LYS A CA 1
ATOM 981 C C . LYS A 1 122 ? -2.029 26.016 21.594 1 90.75 122 LYS A C 1
ATOM 983 O O . LYS A 1 122 ? -3.234 26.219 21.438 1 90.75 122 LYS A O 1
ATOM 988 N N . VAL A 1 123 ? -1.328 25.234 20.812 1 93.44 123 VAL A N 1
ATOM 989 C CA . VAL A 1 123 ? -1.983 24.484 19.75 1 93.44 123 VAL A CA 1
ATOM 990 C C . VAL A 1 123 ? -2.93 23.453 20.359 1 93.44 123 VAL A C 1
ATOM 992 O O . VAL A 1 123 ? -4.012 23.203 19.828 1 93.44 123 VAL A O 1
ATOM 995 N N . ALA A 1 124 ? -2.523 22.828 21.469 1 93.88 124 ALA A N 1
ATOM 996 C CA . ALA A 1 124 ? -3.396 21.891 22.188 1 93.88 124 ALA A CA 1
ATOM 997 C C . ALA A 1 124 ? -4.688 22.578 22.625 1 93.88 124 ALA A C 1
ATOM 999 O O . ALA A 1 124 ? -5.77 22 22.516 1 93.88 124 ALA A O 1
ATOM 1000 N N . LEU A 1 125 ? -4.512 23.781 23.094 1 92.75 125 LEU A N 1
ATOM 1001 C CA . LEU A 1 125 ? -5.676 24.562 23.516 1 92.75 125 LEU A CA 1
ATOM 1002 C C . LEU A 1 125 ? -6.617 24.812 22.344 1 92.75 125 LEU A C 1
ATOM 1004 O O . LEU A 1 125 ? -7.84 24.75 22.5 1 92.75 125 LEU A O 1
ATOM 1008 N N . ALA A 1 126 ? -6.039 25.125 21.25 1 94.88 126 ALA A N 1
ATOM 1009 C CA . ALA A 1 126 ? -6.836 25.359 20.047 1 94.88 126 ALA A CA 1
ATOM 1010 C C . ALA A 1 126 ? -7.613 24.109 19.656 1 94.88 126 ALA A C 1
ATOM 1012 O O . ALA A 1 126 ? -8.812 24.172 19.375 1 94.88 126 ALA A O 1
ATOM 1013 N N . TYR A 1 127 ? -6.949 22.922 19.609 1 97.06 127 TYR A N 1
ATOM 1014 C CA . TYR A 1 127 ? -7.625 21.672 19.297 1 97.06 127 TYR A CA 1
ATOM 1015 C C . TYR A 1 127 ? -8.727 21.375 20.312 1 97.06 127 TYR A C 1
ATOM 1017 O O . TYR A 1 127 ? -9.828 20.969 19.938 1 97.06 127 TYR A O 1
ATOM 1025 N N . GLN A 1 128 ? -8.461 21.578 21.562 1 96.31 128 GLN A N 1
ATOM 1026 C CA . GLN A 1 128 ? -9.445 21.344 22.609 1 96.31 128 GLN A CA 1
ATOM 1027 C C . GLN A 1 128 ? -10.688 22.203 22.406 1 96.31 128 GLN A C 1
ATOM 1029 O O . GLN A 1 128 ? -11.812 21.734 22.609 1 96.31 128 GLN A O 1
ATOM 1034 N N . SER A 1 129 ? -10.445 23.422 22.062 1 95.62 129 SER A N 1
ATOM 1035 C CA . SER A 1 129 ? -11.555 24.344 21.844 1 95.62 129 SER A CA 1
ATOM 1036 C C . SER A 1 129 ? -12.461 23.859 20.719 1 95.62 129 SER A C 1
ATOM 1038 O O . SER A 1 129 ? -13.688 23.812 20.875 1 95.62 129 SER A O 1
ATOM 1040 N N . VAL A 1 130 ? -11.891 23.5 19.625 1 97.5 130 VAL A N 1
ATOM 1041 C CA . VAL A 1 130 ? -12.656 23.016 18.484 1 97.5 130 VAL A CA 1
ATOM 1042 C C . VAL A 1 130 ? -13.391 21.734 18.859 1 97.5 130 VAL A C 1
ATOM 1044 O O . VAL A 1 130 ? -14.562 21.547 18.516 1 97.5 130 VAL A O 1
ATOM 1047 N N . CYS A 1 131 ? -12.719 20.844 19.594 1 97.69 131 CYS A N 1
ATOM 1048 C CA . CYS A 1 131 ? -13.305 19.578 19.984 1 97.69 131 CYS A CA 1
ATOM 1049 C C . CYS A 1 131 ? -14.492 19.797 20.922 1 97.69 131 CYS A C 1
ATOM 1051 O O . CYS A 1 131 ? -15.492 19.078 20.844 1 97.69 131 CYS A O 1
ATOM 1053 N N . GLN A 1 132 ? -14.375 20.75 21.766 1 96.69 132 GLN A N 1
ATOM 1054 C CA . GLN A 1 132 ? -15.461 21.062 22.688 1 96.69 132 GLN A CA 1
ATOM 1055 C C . GLN A 1 132 ? -16.656 21.641 21.953 1 96.69 132 GLN A C 1
ATOM 1057 O O . GLN A 1 132 ? -17.797 21.266 22.234 1 96.69 132 GLN A O 1
ATOM 1062 N N . ILE A 1 133 ? -16.422 22.531 21.078 1 96.62 133 ILE A N 1
ATOM 1063 C CA . ILE A 1 133 ? -17.484 23.219 20.344 1 96.62 133 ILE A CA 1
ATOM 1064 C C . ILE A 1 133 ? -18.297 22.188 19.562 1 96.62 133 ILE A C 1
ATOM 1066 O O . ILE A 1 133 ? -19.531 22.297 19.469 1 96.62 133 ILE A O 1
ATOM 1070 N N . HIS A 1 134 ? -17.656 21.156 18.984 1 97.94 134 HIS A N 1
ATOM 1071 C CA . HIS A 1 134 ? -18.328 20.25 18.047 1 97.94 134 HIS A CA 1
ATOM 1072 C C . HIS A 1 134 ? -18.5 18.859 18.641 1 97.94 134 HIS A C 1
ATOM 1074 O O . HIS A 1 134 ? -18.953 17.938 17.953 1 97.94 134 HIS A O 1
ATOM 1080 N N . ASP A 1 135 ? -18.062 18.656 19.891 1 98.31 135 ASP A N 1
ATOM 1081 C CA . ASP A 1 135 ? -18.125 17.359 20.562 1 98.31 135 ASP A CA 1
ATOM 1082 C C . ASP A 1 135 ? -17.391 16.297 19.766 1 98.31 135 ASP A C 1
ATOM 1084 O O . ASP A 1 135 ? -17.953 15.25 19.438 1 98.31 135 ASP A O 1
ATOM 1088 N N . ILE A 1 136 ? -16.203 16.641 19.391 1 98.75 136 ILE A N 1
ATOM 1089 C CA . ILE A 1 136 ? -15.375 15.75 18.578 1 98.75 136 ILE A CA 1
ATOM 1090 C C . ILE A 1 136 ? -15.023 14.5 19.391 1 98.75 136 ILE A C 1
ATOM 1092 O O . ILE A 1 136 ? -14.617 14.609 20.547 1 98.75 136 ILE A O 1
ATOM 1096 N N . GLN A 1 137 ? -15.156 13.375 18.766 1 98.81 137 GLN A N 1
ATOM 1097 C CA . GLN A 1 137 ? -14.906 12.102 19.438 1 98.81 137 GLN A CA 1
ATOM 1098 C C . GLN A 1 137 ? -13.586 11.492 18.969 1 98.81 137 GLN A C 1
ATOM 1100 O O . GLN A 1 137 ? -13.055 10.586 19.609 1 98.81 137 GLN A O 1
ATOM 1105 N N . CYS A 1 138 ? -13.062 11.961 17.844 1 98.88 138 CYS A N 1
ATOM 1106 C CA . CYS A 1 138 ? -11.836 11.43 17.266 1 98.88 138 CYS A CA 1
ATOM 1107 C C . CYS A 1 138 ? -11.148 12.477 16.391 1 98.88 138 CYS A C 1
ATOM 1109 O O . CYS A 1 138 ? -11.82 13.25 15.703 1 98.88 138 CYS A O 1
ATOM 1111 N N . ILE A 1 139 ? -9.82 12.547 16.453 1 98.94 139 ILE A N 1
ATOM 1112 C CA . ILE A 1 139 ? -9.039 13.445 15.617 1 98.94 139 ILE A CA 1
ATOM 1113 C C . ILE A 1 139 ? -8.141 12.641 14.68 1 98.94 139 ILE A C 1
ATOM 1115 O O . ILE A 1 139 ? -7.484 11.688 15.109 1 98.94 139 ILE A O 1
ATOM 1119 N N . ILE A 1 140 ? -8.148 12.969 13.406 1 98.94 140 ILE A N 1
ATOM 1120 C CA . ILE A 1 140 ? -7.23 12.398 12.422 1 98.94 140 ILE A CA 1
ATOM 1121 C C . ILE A 1 140 ? -6.277 13.477 11.914 1 98.94 140 ILE A C 1
ATOM 1123 O O . ILE A 1 140 ? -6.703 14.438 11.266 1 98.94 140 ILE A O 1
ATOM 1127 N N . LEU A 1 141 ? -5.008 13.344 12.234 1 98.88 141 LEU A N 1
ATOM 1128 C CA . LEU A 1 141 ? -3.986 14.18 11.602 1 98.88 141 LEU A CA 1
ATOM 1129 C C . LEU A 1 141 ? -3.551 13.586 10.266 1 98.88 141 LEU A C 1
ATOM 1131 O O . LEU A 1 141 ? -3.365 12.367 10.148 1 98.88 141 LEU A O 1
ATOM 1135 N N . VAL A 1 142 ? -3.434 14.414 9.258 1 98.69 142 VAL A N 1
ATOM 1136 C CA . VAL A 1 142 ? -3.02 13.961 7.934 1 98.69 142 VAL A CA 1
ATOM 1137 C C . VAL A 1 142 ? -1.711 14.641 7.539 1 98.69 142 VAL A C 1
ATOM 1139 O O . VAL A 1 142 ? -1.608 15.867 7.566 1 98.69 142 VAL A O 1
ATOM 1142 N N . ASP A 1 143 ? -0.751 13.844 7.094 1 97.81 143 ASP A N 1
ATOM 1143 C CA . ASP A 1 143 ? 0.559 14.32 6.66 1 97.81 143 ASP A CA 1
ATOM 1144 C C . ASP A 1 143 ? 0.793 14.008 5.184 1 97.81 143 ASP A C 1
ATOM 1146 O O . ASP A 1 143 ? 0.738 12.852 4.77 1 97.81 143 ASP A O 1
ATOM 1150 N N . GLY A 1 144 ? 1.036 15.086 4.387 1 96.31 144 GLY A N 1
ATOM 1151 C CA . GLY A 1 144 ? 1.608 14.852 3.07 1 96.31 144 GLY A CA 1
ATOM 1152 C C . GLY A 1 144 ? 3.076 14.469 3.117 1 96.31 144 GLY A C 1
ATOM 1153 O O . GLY A 1 144 ? 3.924 15.281 3.484 1 96.31 144 GLY A O 1
ATOM 1154 N N . GLY A 1 145 ? 3.369 13.297 2.682 1 95 145 GLY A N 1
ATOM 1155 C CA . GLY A 1 145 ? 4.688 12.734 2.918 1 95 145 GLY A CA 1
ATOM 1156 C C . GLY A 1 145 ? 4.734 11.805 4.113 1 95 145 GLY A C 1
ATOM 1157 O O . GLY A 1 145 ? 3.756 11.109 4.406 1 95 145 GLY A O 1
ATOM 1158 N N . SER A 1 146 ? 5.949 11.672 4.727 1 95 146 SER A N 1
ATOM 1159 C CA . SER A 1 146 ? 6.055 10.711 5.824 1 95 146 SER A CA 1
ATOM 1160 C C . SER A 1 146 ? 7.035 11.203 6.887 1 95 146 SER A C 1
ATOM 1162 O O . SER A 1 146 ? 7.453 10.43 7.754 1 95 146 SER A O 1
ATOM 1164 N N . ASP A 1 147 ? 7.441 12.445 6.828 1 94.56 147 ASP A N 1
ATOM 1165 C CA . ASP A 1 147 ? 8.477 12.891 7.762 1 94.56 147 ASP A CA 1
ATOM 1166 C C . ASP A 1 147 ? 7.934 12.969 9.188 1 94.56 147 ASP A C 1
ATOM 1168 O O . ASP A 1 147 ? 8.703 13 10.148 1 94.56 147 ASP A O 1
ATOM 1172 N N . SER A 1 148 ? 6.613 12.992 9.344 1 97 148 SER A N 1
ATOM 1173 C CA . SER A 1 148 ? 5.996 12.945 10.664 1 97 148 SER A CA 1
ATOM 1174 C C . SER A 1 148 ? 6.293 11.633 11.367 1 97 148 SER A C 1
ATOM 1176 O O . SER A 1 148 ? 6.086 11.508 12.578 1 97 148 SER A O 1
ATOM 1178 N N . LEU A 1 149 ? 6.805 10.641 10.648 1 97.69 149 LEU A N 1
ATOM 1179 C CA . LEU A 1 149 ? 7.086 9.32 11.203 1 97.69 149 LEU A CA 1
ATOM 1180 C C . LEU A 1 149 ? 8.516 9.242 11.719 1 97.69 149 LEU A C 1
ATOM 1182 O O . LEU A 1 149 ? 8.906 8.242 12.336 1 97.69 149 LEU A O 1
ATOM 1186 N N . MET A 1 150 ? 9.32 10.258 11.516 1 96.44 150 MET A N 1
ATOM 1187 C CA . MET A 1 150 ? 10.719 10.211 11.93 1 96.44 150 MET A CA 1
ATOM 1188 C C . MET A 1 150 ? 10.844 10.25 13.445 1 96.44 150 MET A C 1
ATOM 1190 O O . MET A 1 150 ? 10.141 11.008 14.117 1 96.44 150 MET A O 1
ATOM 1194 N N . ALA A 1 151 ? 11.75 9.484 13.938 1 95.88 151 ALA A N 1
ATOM 1195 C CA . ALA A 1 151 ? 11.945 9.336 15.375 1 95.88 151 ALA A CA 1
ATOM 1196 C C . ALA A 1 151 ? 12.898 10.406 15.906 1 95.88 151 ALA A C 1
ATOM 1198 O O . ALA A 1 151 ? 12.82 10.789 17.078 1 95.88 151 ALA A O 1
ATOM 1199 N N . GLY A 1 152 ? 13.789 10.812 15.102 1 94.69 152 GLY A N 1
ATOM 1200 C CA . GLY A 1 152 ? 14.766 11.805 15.531 1 94.69 152 GLY A CA 1
ATOM 1201 C C . GLY A 1 152 ? 16.203 11.344 15.336 1 94.69 152 GLY A C 1
ATOM 1202 O O . GLY A 1 152 ? 17.125 12.156 15.391 1 94.69 152 GLY A O 1
ATOM 1203 N N . ASP A 1 153 ? 16.422 10.07 15.094 1 95.06 153 ASP A N 1
ATOM 1204 C CA . ASP A 1 153 ? 17.781 9.57 14.961 1 95.06 153 ASP A CA 1
ATOM 1205 C C . ASP A 1 153 ? 18.156 9.344 13.5 1 95.06 153 ASP A C 1
ATOM 1207 O O . ASP A 1 153 ? 19.234 8.852 13.188 1 95.06 153 ASP A O 1
ATOM 1211 N N . GLU A 1 154 ? 17.266 9.656 12.625 1 94.94 154 GLU A N 1
ATOM 1212 C CA . GLU A 1 154 ? 17.562 9.586 11.195 1 94.94 154 GLU A CA 1
ATOM 1213 C C . GLU A 1 154 ? 18.547 10.68 10.781 1 94.94 154 GLU A C 1
ATOM 1215 O O . GLU A 1 154 ? 18.641 11.719 11.43 1 94.94 154 GLU A O 1
ATOM 1220 N N . ASN A 1 155 ? 19.219 10.461 9.648 1 91.38 155 ASN A N 1
ATOM 1221 C CA . ASN A 1 155 ? 20.156 11.445 9.117 1 91.38 155 ASN A CA 1
ATOM 1222 C C . ASN A 1 155 ? 19.469 12.766 8.781 1 91.38 155 ASN A C 1
ATOM 1224 O O . ASN A 1 155 ? 20 13.844 9.062 1 91.38 155 ASN A O 1
ATOM 1228 N N . GLU A 1 156 ? 18.359 12.719 8.148 1 90.06 156 GLU A N 1
ATOM 1229 C CA . GLU A 1 156 ? 17.531 13.867 7.836 1 90.06 156 GLU A CA 1
ATOM 1230 C C . GLU A 1 156 ? 16.094 13.656 8.297 1 90.06 156 GLU A C 1
ATOM 1232 O O . GLU A 1 156 ? 15.531 12.57 8.125 1 90.06 156 GLU A O 1
ATOM 1237 N N . LEU A 1 157 ? 15.562 14.727 8.852 1 90.69 157 LEU A N 1
ATOM 1238 C CA . LEU A 1 157 ? 14.242 14.617 9.461 1 90.69 157 LEU A CA 1
ATOM 1239 C C . LEU A 1 157 ? 13.188 15.305 8.602 1 90.69 157 LEU A C 1
ATOM 1241 O O . LEU A 1 157 ? 11.984 15.195 8.867 1 90.69 157 LEU A O 1
ATOM 1245 N N . GLY A 1 158 ? 13.57 15.969 7.555 1 89.62 158 GLY A N 1
ATOM 1246 C CA . GLY A 1 158 ? 12.641 16.766 6.781 1 89.62 158 GLY A CA 1
ATOM 1247 C C . GLY A 1 158 ? 12.258 18.078 7.465 1 89.62 158 GLY A C 1
ATOM 1248 O O . GLY A 1 158 ? 13.133 18.859 7.832 1 89.62 158 GLY A O 1
ATOM 1249 N N . THR A 1 159 ? 10.898 18.328 7.613 1 86.75 159 THR A N 1
ATOM 1250 C CA . THR A 1 159 ? 10.375 19.531 8.266 1 86.75 159 THR A CA 1
ATOM 1251 C C . THR A 1 159 ? 9.531 19.156 9.477 1 86.75 159 THR A C 1
ATOM 1253 O O . THR A 1 159 ? 8.305 19.281 9.453 1 86.75 159 THR A O 1
ATOM 1256 N N . PRO A 1 160 ? 10.156 18.828 10.539 1 89.25 160 PRO A N 1
ATOM 1257 C CA . PRO A 1 160 ? 9.469 18.172 11.656 1 89.25 160 PRO A CA 1
ATOM 1258 C C . PRO A 1 160 ? 8.688 19.156 12.523 1 89.25 160 PRO A C 1
ATOM 1260 O O . PRO A 1 160 ? 7.805 18.75 13.281 1 89.25 160 PRO A O 1
ATOM 1263 N N . LEU A 1 161 ? 8.945 20.453 12.398 1 90.81 161 LEU A N 1
ATOM 1264 C CA . LEU A 1 161 ? 8.461 21.422 13.375 1 90.81 161 LEU A CA 1
ATOM 1265 C C . LEU A 1 161 ? 6.941 21.344 13.508 1 90.81 161 LEU A C 1
ATOM 1267 O O . LEU A 1 161 ? 6.426 20.969 14.555 1 90.81 161 LEU A O 1
ATOM 1271 N N . GLU A 1 162 ? 6.215 21.594 12.453 1 93.38 162 GLU A N 1
ATOM 1272 C CA . GLU A 1 162 ? 4.758 21.641 12.492 1 93.38 162 GLU A CA 1
ATOM 1273 C C . GLU A 1 162 ? 4.168 20.281 12.82 1 93.38 162 GLU A C 1
ATOM 1275 O O . GLU A 1 162 ? 3.221 20.172 13.602 1 93.38 162 GLU A O 1
ATOM 1280 N N . ASP A 1 163 ? 4.746 19.234 12.273 1 95.38 163 ASP A N 1
ATOM 1281 C CA . ASP A 1 163 ? 4.234 17.875 12.453 1 95.38 163 ASP A CA 1
ATOM 1282 C C . ASP A 1 163 ? 4.305 17.453 13.922 1 95.38 163 ASP A C 1
ATOM 1284 O O . ASP A 1 163 ? 3.32 16.969 14.477 1 95.38 163 ASP A O 1
ATOM 1288 N N . ILE A 1 164 ? 5.418 17.719 14.5 1 95.44 164 ILE A N 1
ATOM 1289 C CA . ILE A 1 164 ? 5.645 17.25 15.859 1 95.44 164 ILE A CA 1
ATOM 1290 C C . ILE A 1 164 ? 4.805 18.078 16.828 1 95.44 164 ILE A C 1
ATOM 1292 O O . ILE A 1 164 ? 4.242 17.531 17.797 1 95.44 164 ILE A O 1
ATOM 1296 N N . ILE A 1 165 ? 4.684 19.344 16.609 1 94.25 165 ILE A N 1
ATOM 1297 C CA . ILE A 1 165 ? 3.83 20.172 17.438 1 94.25 165 ILE A CA 1
ATOM 1298 C C . ILE A 1 165 ? 2.393 19.672 17.391 1 94.25 165 ILE A C 1
ATOM 1300 O O . ILE A 1 165 ? 1.747 19.5 18.422 1 94.25 165 ILE A O 1
ATOM 1304 N N . SER A 1 166 ? 1.896 19.391 16.203 1 96.69 166 SER A N 1
ATOM 1305 C CA . SER A 1 166 ? 0.526 18.906 16.031 1 96.69 166 SER A CA 1
ATOM 1306 C C . SER A 1 166 ? 0.324 17.562 16.703 1 96.69 166 SER A C 1
ATOM 1308 O O . SER A 1 166 ? -0.695 17.328 17.359 1 96.69 166 SER A O 1
ATOM 1310 N N . ILE A 1 167 ? 1.264 16.656 16.547 1 97.75 167 ILE A N 1
ATOM 1311 C CA . ILE A 1 167 ? 1.166 15.32 17.109 1 97.75 167 ILE A CA 1
ATOM 1312 C C . ILE A 1 167 ? 1.072 15.406 18.641 1 97.75 167 ILE A C 1
ATOM 1314 O O . ILE A 1 167 ? 0.178 14.82 19.25 1 97.75 167 ILE A O 1
ATOM 1318 N N . PHE A 1 168 ? 1.884 16.188 19.234 1 96.25 168 PHE A N 1
ATOM 1319 C CA . PHE A 1 168 ? 1.902 16.25 20.688 1 96.25 168 PHE A CA 1
ATOM 1320 C C . PHE A 1 168 ? 0.74 17.078 21.219 1 96.25 168 PHE A C 1
ATOM 1322 O O . PHE A 1 168 ? 0.2 16.812 22.281 1 96.25 168 PHE A O 1
ATOM 1329 N N . ALA A 1 169 ? 0.318 18.109 20.438 1 95.62 169 ALA A N 1
ATOM 1330 C CA . ALA A 1 169 ? -0.87 18.875 20.812 1 95.62 169 ALA A CA 1
ATOM 1331 C C . ALA A 1 169 ? -2.105 17.984 20.859 1 95.62 169 ALA A C 1
ATOM 1333 O O . ALA A 1 169 ? -2.85 17.969 21.844 1 95.62 169 ALA A O 1
ATOM 1334 N N . VAL A 1 170 ? -2.287 17.203 19.812 1 97.94 170 VAL A N 1
ATOM 1335 C CA . VAL A 1 170 ? -3.449 16.328 19.703 1 97.94 170 VAL A CA 1
ATOM 1336 C C . VAL A 1 170 ? -3.363 15.219 20.75 1 97.94 170 VAL A C 1
ATOM 1338 O O . VAL A 1 170 ? -4.363 14.883 21.391 1 97.94 170 VAL A O 1
ATOM 1341 N N . LYS A 1 171 ? -2.156 14.625 20.938 1 97.31 171 LYS A N 1
ATOM 1342 C CA . LYS A 1 171 ? -1.97 13.617 21.969 1 97.31 171 LYS A CA 1
ATOM 1343 C C . LYS A 1 171 ? -2.404 14.141 23.328 1 97.31 171 LYS A C 1
ATOM 1345 O O . LYS A 1 171 ? -3.023 13.414 24.109 1 97.31 171 LYS A O 1
ATOM 1350 N N . SER A 1 172 ? -2.15 15.375 23.594 1 94.5 172 SER A N 1
ATOM 1351 C CA . SER A 1 172 ? -2.406 15.961 24.906 1 94.5 172 SER A CA 1
ATOM 1352 C C . SER A 1 172 ? -3.902 16.125 25.156 1 94.5 172 SER A C 1
ATOM 1354 O O . SER A 1 172 ? -4.336 16.234 26.297 1 94.5 172 SER A O 1
ATOM 1356 N N . THR A 1 173 ? -4.707 16.172 24.125 1 96 173 THR A N 1
ATOM 1357 C CA . THR A 1 173 ? -6.148 16.297 24.281 1 96 173 THR A CA 1
ATOM 1358 C C . THR A 1 173 ? -6.746 15.023 24.875 1 96 173 THR A C 1
ATOM 1360 O O . THR A 1 173 ? -7.859 15.039 25.391 1 96 173 THR A O 1
ATOM 1363 N N . LYS A 1 174 ? -6.152 13.891 24.75 1 96.75 174 LYS A N 1
ATOM 1364 C CA . LYS A 1 174 ? -6.559 12.562 25.203 1 96.75 174 LYS A CA 1
ATOM 1365 C C . LYS A 1 174 ? -7.754 12.047 24.406 1 96.75 174 LYS A C 1
ATOM 1367 O O . LYS A 1 174 ? -8.359 11.039 24.766 1 96.75 174 LYS A O 1
ATOM 1372 N N . ILE A 1 175 ? -8.109 12.734 23.359 1 98 175 ILE A N 1
ATOM 1373 C CA . ILE A 1 175 ? -9.117 12.258 22.422 1 98 175 ILE A CA 1
ATOM 1374 C C . ILE A 1 175 ? -8.516 11.18 21.516 1 98 175 ILE A C 1
ATOM 1376 O O . ILE A 1 175 ? -7.379 11.32 21.062 1 98 175 ILE A O 1
ATOM 1380 N N . PRO A 1 176 ? -9.25 10.039 21.328 1 98.56 176 PRO A N 1
ATOM 1381 C CA . PRO A 1 176 ? -8.742 9.062 20.375 1 98.56 176 PRO A CA 1
ATOM 1382 C C . PRO A 1 176 ? -8.289 9.695 19.062 1 98.56 176 PRO A C 1
ATOM 1384 O O . PRO A 1 176 ? -8.984 10.562 18.516 1 98.56 176 PRO A O 1
ATOM 1387 N N . SER A 1 177 ? -7.105 9.312 18.578 1 98.88 177 SER A N 1
ATOM 1388 C CA . SER A 1 177 ? -6.551 10.031 17.438 1 98.88 177 SER A CA 1
ATOM 1389 C C . SER A 1 177 ? -5.723 9.102 16.547 1 98.88 177 SER A C 1
ATOM 1391 O O . SER A 1 177 ? -5.18 8.102 17.016 1 98.88 177 SER A O 1
ATOM 1393 N N . PHE A 1 178 ? -5.645 9.43 15.281 1 98.88 178 PHE A N 1
ATOM 1394 C CA . PHE A 1 178 ? -4.891 8.703 14.266 1 98.88 178 PHE A CA 1
ATOM 1395 C C . PHE A 1 178 ? -3.986 9.648 13.484 1 98.88 178 PHE A C 1
ATOM 1397 O O . PHE A 1 178 ? -4.227 10.859 13.453 1 98.88 178 PHE A O 1
ATOM 1404 N N . LEU A 1 179 ? -2.889 9.125 12.969 1 98.88 179 LEU A N 1
ATOM 1405 C CA . LEU A 1 179 ? -2.07 9.789 11.953 1 98.88 179 LEU A CA 1
ATOM 1406 C C . LEU A 1 179 ? -2.189 9.07 10.609 1 98.88 179 LEU A C 1
ATOM 1408 O O . LEU A 1 179 ? -2.082 7.848 10.539 1 98.88 179 LEU A O 1
ATOM 1412 N N . VAL A 1 180 ? -2.484 9.805 9.578 1 98.81 180 VAL A N 1
ATOM 1413 C CA . VAL A 1 180 ? -2.572 9.266 8.227 1 98.81 180 VAL A CA 1
ATOM 1414 C C . VAL A 1 180 ? -1.531 9.938 7.336 1 98.81 180 VAL A C 1
ATOM 1416 O O . VAL A 1 180 ? -1.448 11.164 7.289 1 98.81 180 VAL A O 1
ATOM 1419 N N . CYS A 1 181 ? -0.729 9.133 6.672 1 98.44 181 CYS A N 1
ATOM 1420 C CA . CYS A 1 181 ? 0.267 9.648 5.742 1 98.44 181 CYS A CA 1
ATOM 1421 C C . CYS A 1 181 ? -0.125 9.344 4.301 1 98.44 181 CYS A C 1
ATOM 1423 O O . CYS A 1 181 ? -0.633 8.258 4.008 1 98.44 181 CYS A O 1
ATOM 1425 N N . LEU A 1 182 ? 0.012 10.281 3.463 1 98.25 182 LEU A N 1
ATOM 1426 C CA . LEU A 1 182 ? -0.141 10.156 2.018 1 98.25 182 LEU A CA 1
ATOM 1427 C C . LEU A 1 182 ? 1.046 10.781 1.29 1 98.25 182 LEU A C 1
ATOM 1429 O O . LEU A 1 182 ? 1.41 11.922 1.558 1 98.25 182 LEU A O 1
ATOM 1433 N N . GLY A 1 183 ? 1.659 10.008 0.379 1 96.75 183 GLY A N 1
ATOM 1434 C CA . GLY A 1 183 ? 2.809 10.523 -0.348 1 96.75 183 GLY A CA 1
ATOM 1435 C C . GLY A 1 183 ? 4.133 10.008 0.185 1 96.75 183 GLY A C 1
ATOM 1436 O O . GLY A 1 183 ? 5.117 10.75 0.235 1 96.75 183 GLY A O 1
ATOM 1437 N N . ILE A 1 184 ? 4.156 8.789 0.634 1 93.56 184 ILE A N 1
ATOM 1438 C CA . ILE A 1 184 ? 5.41 8.195 1.089 1 93.56 184 ILE A CA 1
ATOM 1439 C C . ILE A 1 184 ? 6.438 8.227 -0.041 1 93.56 184 ILE A C 1
ATOM 1441 O O . ILE A 1 184 ? 6.16 7.77 -1.152 1 93.56 184 ILE A O 1
ATOM 1445 N N . GLY A 1 185 ? 7.637 8.773 0.26 1 90.06 185 GLY A N 1
ATOM 1446 C CA . GLY A 1 185 ? 8.68 8.969 -0.73 1 90.06 185 GLY A CA 1
ATOM 1447 C C . GLY A 1 185 ? 8.805 10.414 -1.188 1 90.06 185 GLY A C 1
ATOM 1448 O O . GLY A 1 185 ? 9.828 10.805 -1.752 1 90.06 185 GLY A O 1
ATOM 1449 N N . ALA A 1 186 ? 7.789 11.227 -0.969 1 88.75 186 ALA A N 1
ATOM 1450 C CA . ALA A 1 186 ? 7.781 12.609 -1.438 1 88.75 186 ALA A CA 1
ATOM 1451 C C . ALA A 1 186 ? 8.781 13.453 -0.657 1 88.75 186 ALA A C 1
ATOM 1453 O O . ALA A 1 186 ? 9.305 14.445 -1.177 1 88.75 186 ALA A O 1
ATOM 1454 N N . ASP A 1 187 ? 9.047 13.086 0.559 1 86.88 187 ASP A N 1
ATOM 1455 C CA . ASP A 1 187 ? 9.906 13.883 1.43 1 86.88 187 ASP A CA 1
ATOM 1456 C C . ASP A 1 187 ? 11.375 13.703 1.071 1 86.88 187 ASP A C 1
ATOM 1458 O O . ASP A 1 187 ? 12.25 14.312 1.685 1 86.88 187 ASP A O 1
ATOM 1462 N N . ARG A 1 188 ? 11.625 12.875 0.114 1 84 188 ARG A N 1
ATOM 1463 C CA . ARG A 1 188 ? 12.984 12.812 -0.413 1 84 188 ARG A CA 1
ATOM 1464 C C . ARG A 1 188 ? 13.469 14.188 -0.86 1 84 188 ARG A C 1
ATOM 1466 O O . ARG A 1 188 ? 14.648 14.516 -0.732 1 84 188 ARG A O 1
ATOM 1473 N N . TYR A 1 189 ? 12.531 14.906 -1.31 1 79 189 TYR A N 1
ATOM 1474 C CA . TYR A 1 189 ? 12.812 16.281 -1.717 1 79 189 TYR A CA 1
ATOM 1475 C C . TYR A 1 189 ? 13.406 17.078 -0.566 1 79 189 TYR A C 1
ATOM 1477 O O . TYR A 1 189 ? 14.234 17.969 -0.783 1 79 189 TYR A O 1
ATOM 1485 N N . HIS A 1 190 ? 13.047 16.703 0.569 1 81.62 190 HIS A N 1
ATOM 1486 C CA . HIS A 1 190 ? 13.531 17.391 1.758 1 81.62 190 HIS A CA 1
ATOM 1487 C C . HIS A 1 190 ? 14.633 16.609 2.445 1 81.62 190 HIS A C 1
ATOM 1489 O O . HIS A 1 190 ? 14.969 16.875 3.604 1 81.62 190 HIS A O 1
ATOM 1495 N N . GLY A 1 191 ? 15.07 15.539 1.792 1 84.88 191 GLY A N 1
ATOM 1496 C CA . GLY A 1 191 ? 16.25 14.836 2.26 1 84.88 191 GLY A CA 1
ATOM 1497 C C . GLY A 1 191 ? 15.93 13.578 3.047 1 84.88 191 GLY A C 1
ATOM 1498 O O . GLY A 1 191 ? 16.828 12.828 3.432 1 84.88 191 GLY A O 1
ATOM 1499 N N . VAL A 1 192 ? 14.703 13.344 3.295 1 89.44 192 VAL A N 1
ATOM 1500 C CA . VAL A 1 192 ? 14.32 12.172 4.074 1 89.44 192 VAL A CA 1
ATOM 1501 C C . VAL A 1 192 ? 14.539 10.906 3.246 1 89.44 192 VAL A C 1
ATOM 1503 O O . VAL A 1 192 ? 14.125 10.836 2.088 1 89.44 192 VAL A O 1
ATOM 1506 N N . SER A 1 193 ? 15.188 9.945 3.826 1 90.81 193 SER A N 1
ATOM 1507 C CA . SER A 1 193 ? 15.406 8.664 3.164 1 90.81 193 SER A CA 1
ATOM 1508 C C . SER A 1 193 ? 14.125 7.836 3.123 1 90.81 193 SER A C 1
ATOM 1510 O O . SER A 1 193 ? 13.414 7.734 4.125 1 90.81 193 SER A O 1
ATOM 1512 N N . ASP A 1 194 ? 13.82 7.215 1.987 1 91.12 194 ASP A N 1
ATOM 1513 C CA . ASP A 1 194 ? 12.695 6.293 1.896 1 91.12 194 ASP A CA 1
ATOM 1514 C C . ASP A 1 194 ? 12.844 5.141 2.891 1 91.12 194 ASP A C 1
ATOM 1516 O O . ASP A 1 194 ? 11.859 4.695 3.482 1 91.12 194 ASP A O 1
ATOM 1520 N N . CYS A 1 195 ? 14.055 4.699 3.021 1 92.94 195 CYS A N 1
ATOM 1521 C CA . CYS A 1 195 ? 14.359 3.58 3.904 1 92.94 195 CYS A CA 1
ATOM 1522 C C . CYS A 1 195 ? 14 3.912 5.348 1 92.94 195 CYS A C 1
ATOM 1524 O O . CYS A 1 195 ? 13.578 3.035 6.105 1 92.94 195 CYS A O 1
ATOM 1526 N N . SER A 1 196 ? 14.172 5.16 5.762 1 95.5 196 SER A N 1
ATOM 1527 C CA . SER A 1 196 ? 13.789 5.59 7.102 1 95.5 196 SER A CA 1
ATOM 1528 C C . SER A 1 196 ? 12.289 5.449 7.324 1 95.5 196 SER A C 1
ATOM 1530 O O . SER A 1 196 ? 11.844 5.082 8.414 1 95.5 196 SER A O 1
ATOM 1532 N N . THR A 1 197 ? 11.539 5.773 6.301 1 96.06 197 THR A N 1
ATOM 1533 C CA . THR A 1 197 ? 10.094 5.609 6.371 1 96.06 197 THR A CA 1
ATOM 1534 C C . THR A 1 197 ? 9.719 4.133 6.488 1 96.06 197 THR A C 1
ATOM 1536 O O . THR A 1 197 ? 8.828 3.773 7.258 1 96.06 197 THR A O 1
ATOM 1539 N N . PHE A 1 198 ? 10.453 3.266 5.754 1 96.19 198 PHE A N 1
ATOM 1540 C CA . PHE A 1 198 ? 10.211 1.83 5.832 1 96.19 198 PHE A CA 1
ATOM 1541 C C . PHE A 1 198 ? 10.453 1.316 7.246 1 96.19 198 PHE A C 1
ATOM 1543 O O . PHE A 1 198 ? 9.641 0.563 7.785 1 96.19 198 PHE A O 1
ATOM 1550 N N . ARG A 1 199 ? 11.523 1.72 7.773 1 97.12 199 ARG A N 1
ATOM 1551 C CA . ARG A 1 199 ? 11.852 1.322 9.141 1 97.12 199 ARG A CA 1
ATOM 1552 C C . ARG A 1 199 ? 10.766 1.7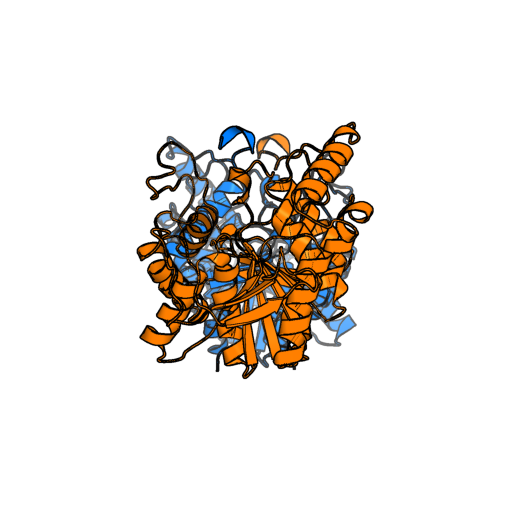75 10.117 1 97.12 199 ARG A C 1
ATOM 1554 O O . ARG A 1 199 ? 10.367 1.018 11 1 97.12 199 ARG A O 1
ATOM 1561 N N . ALA A 1 200 ? 10.32 3.037 9.945 1 98.19 200 ALA A N 1
ATOM 1562 C CA . ALA A 1 200 ? 9.266 3.57 10.812 1 98.19 200 ALA A CA 1
ATOM 1563 C C . ALA A 1 200 ? 8.008 2.715 10.734 1 98.19 200 ALA A C 1
ATOM 1565 O O . ALA A 1 200 ? 7.43 2.359 11.766 1 98.19 200 ALA A O 1
ATOM 1566 N N . ILE A 1 201 ? 7.578 2.361 9.531 1 98.38 201 ILE A N 1
ATOM 1567 C CA . ILE A 1 201 ? 6.375 1.557 9.336 1 98.38 201 ILE A CA 1
ATOM 1568 C C . ILE A 1 201 ? 6.559 0.192 10 1 98.38 201 ILE A C 1
ATOM 1570 O O . ILE A 1 201 ? 5.656 -0.297 10.688 1 98.38 201 ILE A O 1
ATOM 1574 N N . ALA A 1 202 ? 7.707 -0.419 9.812 1 98.38 202 ALA A N 1
ATOM 1575 C CA . ALA A 1 202 ? 8 -1.724 10.398 1 98.38 202 ALA A CA 1
ATOM 1576 C C . ALA A 1 202 ? 7.945 -1.666 11.922 1 98.38 202 ALA A C 1
ATOM 1578 O O . ALA A 1 202 ? 7.312 -2.514 12.562 1 98.38 202 ALA A O 1
ATOM 1579 N N . GLU A 1 203 ? 8.578 -0.675 12.492 1 98.38 203 GLU A N 1
ATOM 1580 C CA . GLU A 1 203 ? 8.578 -0.517 13.938 1 98.38 203 GLU A CA 1
ATOM 1581 C C . GLU A 1 203 ? 7.16 -0.308 14.469 1 98.38 203 GLU A C 1
ATOM 1583 O O . GLU A 1 203 ? 6.785 -0.876 15.5 1 98.38 203 GLU A O 1
ATOM 1588 N N . LEU A 1 204 ? 6.414 0.528 13.789 1 98.69 204 LEU A N 1
ATOM 1589 C CA . LEU A 1 204 ? 5.043 0.792 14.203 1 98.69 204 LEU A CA 1
ATOM 1590 C C . LEU A 1 204 ? 4.184 -0.459 14.07 1 98.69 204 LEU A C 1
ATOM 1592 O O . LEU A 1 204 ? 3.252 -0.668 14.852 1 98.69 204 LEU A O 1
ATOM 1596 N N . THR A 1 205 ? 4.492 -1.301 13.086 1 98.5 205 THR A N 1
ATOM 1597 C CA . THR A 1 205 ? 3.807 -2.582 12.945 1 98.5 205 THR A CA 1
ATOM 1598 C C . THR A 1 205 ? 4.07 -3.471 14.156 1 98.5 205 THR A C 1
ATOM 1600 O O . THR A 1 205 ? 3.143 -4.051 14.727 1 98.5 205 THR A O 1
ATOM 1603 N N . GLN A 1 206 ? 5.289 -3.543 14.594 1 98.06 206 GLN A N 1
ATOM 1604 C CA . GLN A 1 206 ? 5.664 -4.355 15.75 1 98.06 206 GLN A CA 1
ATOM 1605 C C . GLN A 1 206 ? 4.957 -3.873 17.016 1 98.06 206 GLN A C 1
ATOM 1607 O O . GLN A 1 206 ? 4.66 -4.668 17.906 1 98.06 206 GLN A O 1
ATOM 1612 N N . LYS A 1 207 ? 4.66 -2.607 17.062 1 97.88 207 LYS A N 1
ATOM 1613 C CA . LYS A 1 207 ? 4.062 -2.004 18.25 1 97.88 207 LYS A CA 1
ATOM 1614 C C . LYS A 1 207 ? 2.547 -1.892 18.109 1 97.88 207 LYS A C 1
ATOM 1616 O O . LYS A 1 207 ? 1.896 -1.181 18.875 1 97.88 207 LYS A O 1
ATOM 1621 N N . ASN A 1 208 ? 1.997 -2.506 17.125 1 97.25 208 ASN A N 1
ATOM 1622 C CA . ASN A 1 208 ? 0.562 -2.498 16.859 1 97.25 208 ASN A CA 1
ATOM 1623 C C . ASN A 1 208 ? 0.052 -1.087 16.578 1 97.25 208 ASN A C 1
ATOM 1625 O O . ASN A 1 208 ? -1.069 -0.743 16.953 1 97.25 208 ASN A O 1
ATOM 1629 N N . GLY A 1 209 ? 0.957 -0.253 16.047 1 98.56 209 GLY A N 1
ATOM 1630 C CA . GLY A 1 209 ? 0.606 1.12 15.727 1 98.56 209 GLY A CA 1
ATOM 1631 C C . GLY A 1 209 ? 0.26 1.315 14.266 1 98.56 209 GLY A C 1
ATOM 1632 O O . GLY A 1 209 ? -0.325 2.334 13.891 1 98.56 209 GLY A O 1
ATOM 1633 N N . PHE A 1 210 ? 0.743 0.419 13.398 1 98.75 210 PHE A N 1
ATOM 1634 C CA . PHE A 1 210 ? 0.35 0.423 11.992 1 98.75 210 PHE A CA 1
ATOM 1635 C C . PHE A 1 210 ? -1.028 -0.201 11.82 1 98.75 210 PHE A C 1
ATOM 1637 O O . PHE A 1 210 ? -1.236 -1.368 12.156 1 98.75 210 PHE A O 1
ATOM 1644 N N . LEU A 1 211 ? -1.979 0.554 11.195 1 98.62 211 LEU A N 1
ATOM 1645 C CA . LEU A 1 211 ? -3.379 0.139 11.188 1 98.62 211 LEU A CA 1
ATOM 1646 C C . LEU A 1 211 ? -3.836 -0.209 9.773 1 98.62 211 LEU A C 1
ATOM 1648 O O . LEU A 1 211 ? -5.031 -0.391 9.531 1 98.62 211 LEU A O 1
ATOM 1652 N N . GLY A 1 212 ? -2.92 -0.207 8.828 1 97.94 212 GLY A N 1
ATOM 1653 C CA . GLY A 1 212 ? -3.229 -0.63 7.469 1 97.94 212 GLY A CA 1
ATOM 1654 C C . GLY A 1 212 ? -2.91 0.424 6.426 1 97.94 212 GLY A C 1
ATOM 1655 O O . GLY A 1 212 ? -2.611 1.571 6.766 1 97.94 212 GLY A O 1
ATOM 1656 N N . SER A 1 213 ? -2.893 0.059 5.16 1 98.12 213 SER A N 1
ATOM 1657 C CA . SER A 1 213 ? -2.691 0.95 4.02 1 98.12 213 SER A CA 1
ATOM 1658 C C . SER A 1 213 ? -3.609 0.58 2.859 1 98.12 213 SER A C 1
ATOM 1660 O O . SER A 1 213 ? -4.004 -0.579 2.719 1 98.12 213 SER A O 1
ATOM 1662 N N . ILE A 1 214 ? -3.998 1.567 2.109 1 97.69 214 ILE A N 1
ATOM 1663 C CA . ILE A 1 214 ? -4.871 1.384 0.954 1 97.69 214 ILE A CA 1
ATOM 1664 C C . ILE A 1 214 ? -4.457 2.34 -0.163 1 97.69 214 ILE A C 1
ATOM 1666 O O . ILE A 1 214 ? -4.098 3.49 0.098 1 97.69 214 ILE A O 1
ATOM 1670 N N . SER A 1 215 ? -4.48 1.846 -1.362 1 97.94 215 SER A N 1
ATOM 1671 C CA . SER A 1 215 ? -4.152 2.715 -2.486 1 97.94 215 SER A CA 1
ATOM 1672 C C . SER A 1 215 ? -5.344 3.572 -2.893 1 97.94 215 SER A C 1
ATOM 1674 O O . SER A 1 215 ? -6.496 3.152 -2.746 1 97.94 215 SER A O 1
ATOM 1676 N N . LEU A 1 216 ? -5.066 4.707 -3.338 1 98.12 216 LEU A N 1
ATOM 1677 C CA . LEU A 1 216 ? -6.062 5.609 -3.906 1 98.12 216 LEU A CA 1
ATOM 1678 C C . LEU A 1 216 ? -6.047 5.543 -5.43 1 98.12 216 LEU A C 1
ATOM 1680 O O . LEU A 1 216 ? -4.984 5.613 -6.051 1 98.12 216 LEU A O 1
ATOM 1684 N N . THR A 1 217 ? -7.191 5.336 -5.996 1 97.31 217 THR A N 1
ATOM 1685 C CA . THR A 1 217 ? -7.309 5.293 -7.449 1 97.31 217 THR A CA 1
ATOM 1686 C C . THR A 1 217 ? -8.398 6.242 -7.938 1 97.31 217 THR A C 1
ATOM 1688 O O . THR A 1 217 ? -9.297 6.609 -7.172 1 97.31 217 THR A O 1
ATOM 1691 N N . MET A 1 218 ? -8.359 6.582 -9.203 1 96.44 218 MET A N 1
ATOM 1692 C CA . MET A 1 218 ? -9.297 7.535 -9.781 1 96.44 218 MET A CA 1
ATOM 1693 C C . MET A 1 218 ? -10.688 6.922 -9.898 1 96.44 218 MET A C 1
ATOM 1695 O O . MET A 1 218 ? -11.672 7.633 -10.125 1 96.44 218 MET A O 1
ATOM 1699 N N . SER A 1 219 ? -10.805 5.617 -9.75 1 94.88 219 SER A N 1
ATOM 1700 C CA . SER A 1 219 ? -12.109 4.977 -9.758 1 94.88 219 SER A CA 1
ATOM 1701 C C . SER A 1 219 ? -12.922 5.34 -8.523 1 94.88 219 SER A C 1
ATOM 1703 O O . SER A 1 219 ? -14.141 5.172 -8.492 1 94.88 219 SER A O 1
ATOM 1705 N N . MET A 1 220 ? -12.305 5.875 -7.484 1 96.12 220 MET A N 1
ATOM 1706 C CA . MET A 1 220 ? -12.953 6.262 -6.234 1 96.12 220 MET A CA 1
ATOM 1707 C C . MET A 1 220 ? -13.508 7.68 -6.324 1 96.12 220 MET A C 1
ATOM 1709 O O . MET A 1 220 ? -12.773 8.625 -6.617 1 96.12 220 MET A O 1
ATOM 1713 N N . PRO A 1 221 ? -14.773 7.828 -6.012 1 96.5 221 PRO A N 1
ATOM 1714 C CA . PRO A 1 221 ? -15.312 9.188 -6.027 1 96.5 221 PRO A CA 1
ATOM 1715 C C . PRO A 1 221 ? -14.609 10.117 -5.039 1 96.5 221 PRO A C 1
ATOM 1717 O O . PRO A 1 221 ? -14.461 11.312 -5.305 1 96.5 221 PRO A O 1
ATOM 1720 N N . GLU A 1 222 ? -14.195 9.586 -3.916 1 97.88 222 GLU A N 1
ATOM 1721 C CA . GLU A 1 222 ? -13.469 10.352 -2.908 1 97.88 222 GLU A CA 1
ATOM 1722 C C . GLU A 1 222 ? -12.188 10.945 -3.486 1 97.88 222 GLU A C 1
ATOM 1724 O O . GLU A 1 222 ? -11.82 12.078 -3.176 1 97.88 222 GLU A O 1
ATOM 1729 N N . VAL A 1 223 ? -11.516 10.18 -4.359 1 98.19 223 VAL A N 1
ATOM 1730 C CA . VAL A 1 223 ? -10.242 10.586 -4.938 1 98.19 223 VAL A CA 1
ATOM 1731 C C . VAL A 1 223 ? -10.469 11.617 -6.035 1 98.19 223 VAL A C 1
ATOM 1733 O O . VAL A 1 223 ? -9.695 12.57 -6.172 1 98.19 223 VAL A O 1
ATOM 1736 N N . ARG A 1 224 ? -11.547 11.453 -6.758 1 97.62 224 ARG A N 1
ATOM 1737 C CA . ARG A 1 224 ? -11.891 12.461 -7.754 1 97.62 224 ARG A CA 1
ATOM 1738 C C . ARG A 1 224 ? -12.172 13.805 -7.098 1 97.62 224 ARG A C 1
ATOM 1740 O O . ARG A 1 224 ? -11.773 14.852 -7.609 1 97.62 224 ARG A O 1
ATOM 1747 N N . ALA A 1 225 ? -12.852 13.781 -5.98 1 98 225 ALA A N 1
ATOM 1748 C CA . ALA A 1 225 ? -13.109 15.016 -5.234 1 98 225 ALA A CA 1
ATOM 1749 C C . ALA A 1 225 ? -11.805 15.664 -4.773 1 98 225 ALA A C 1
ATOM 1751 O O . ALA A 1 225 ? -11.68 16.891 -4.789 1 98 225 ALA A O 1
ATOM 1752 N N . TYR A 1 226 ? -10.883 14.852 -4.348 1 98.25 226 TYR A N 1
ATOM 1753 C CA . TYR A 1 226 ? -9.562 15.336 -3.963 1 98.25 226 TYR A CA 1
ATOM 1754 C C . TYR A 1 226 ? -8.875 16.031 -5.137 1 98.25 226 TYR A C 1
ATOM 1756 O O . TYR A 1 226 ? -8.32 17.109 -4.984 1 98.25 226 TYR A O 1
ATOM 1764 N N . TYR A 1 227 ? -8.891 15.43 -6.281 1 96.81 227 TYR A N 1
ATOM 1765 C CA . TYR A 1 227 ? -8.281 16 -7.477 1 96.81 227 TYR A CA 1
ATOM 1766 C C . TYR A 1 227 ? -8.914 17.344 -7.824 1 96.81 227 TYR A C 1
ATOM 1768 O O . TYR A 1 227 ? -8.211 18.328 -8.078 1 96.81 227 TYR A O 1
ATOM 1776 N N . ASP A 1 228 ? -10.227 17.359 -7.781 1 97.75 228 ASP A N 1
ATOM 1777 C CA . ASP A 1 228 ? -10.961 18.562 -8.164 1 97.75 228 ASP A CA 1
ATOM 1778 C C . ASP A 1 228 ? -10.711 19.703 -7.168 1 97.75 228 ASP A C 1
ATOM 1780 O O . ASP A 1 228 ? -10.492 20.844 -7.57 1 97.75 228 ASP A O 1
ATOM 1784 N N . SER A 1 229 ? -10.797 19.359 -5.934 1 98.19 229 SER A N 1
ATOM 1785 C CA . SER A 1 229 ? -10.594 20.375 -4.918 1 98.19 229 SER A CA 1
ATOM 1786 C C . SER A 1 229 ? -9.156 20.906 -4.941 1 98.19 229 SER A C 1
ATOM 1788 O O . SER A 1 229 ? -8.93 22.109 -4.801 1 98.19 229 SER A O 1
ATOM 1790 N N . SER A 1 230 ? -8.203 20 -5.113 1 96.5 230 SER A N 1
ATOM 1791 C CA . SER A 1 230 ? -6.805 20.406 -5.199 1 96.5 230 SER A CA 1
ATOM 1792 C C . SER A 1 230 ? -6.566 21.328 -6.395 1 96.5 230 SER A C 1
ATOM 1794 O O . SER A 1 230 ? -5.844 22.328 -6.285 1 96.5 230 SER A O 1
ATOM 1796 N N . ALA A 1 231 ? -7.094 21 -7.512 1 94.69 231 ALA A N 1
ATOM 1797 C CA . ALA A 1 231 ? -6.969 21.844 -8.703 1 94.69 231 ALA A CA 1
ATOM 1798 C C . ALA A 1 231 ? -7.535 23.234 -8.453 1 94.69 231 ALA A C 1
ATOM 1800 O O . ALA A 1 231 ? -6.934 24.234 -8.852 1 94.69 231 ALA A O 1
ATOM 1801 N N . TYR A 1 232 ? -8.641 23.281 -7.84 1 97 232 TYR A N 1
ATOM 1802 C CA . TYR A 1 232 ? -9.273 24.562 -7.547 1 97 232 TYR A CA 1
ATOM 1803 C C . TYR A 1 232 ? -8.398 25.406 -6.633 1 97 232 TYR A C 1
ATOM 1805 O O . TYR A 1 232 ? -8.109 26.578 -6.941 1 97 232 TYR A O 1
ATOM 1813 N N . VAL A 1 233 ? -7.977 24.844 -5.508 1 96.44 233 VAL A N 1
ATOM 1814 C CA . VAL A 1 233 ? -7.18 25.578 -4.527 1 96.44 233 VAL A CA 1
ATOM 1815 C C . VAL A 1 233 ? -5.875 26.047 -5.168 1 96.44 233 VAL A C 1
ATOM 1817 O O . VAL A 1 233 ? -5.48 27.203 -5.008 1 96.44 233 VAL A O 1
ATOM 1820 N N . GLU A 1 234 ? -5.242 25.172 -5.91 1 92.25 234 GLU A N 1
ATOM 1821 C CA . GLU A 1 234 ? -3.963 25.5 -6.535 1 92.25 234 GLU A CA 1
ATOM 1822 C C . GLU A 1 234 ? -4.121 26.609 -7.574 1 92.25 234 GLU A C 1
ATOM 1824 O O . GLU A 1 234 ? -3.211 27.422 -7.773 1 92.25 234 GLU A O 1
ATOM 1829 N N . SER A 1 235 ? -5.223 26.625 -8.219 1 92.5 235 SER A N 1
ATOM 1830 C CA . SER A 1 235 ? -5.461 27.656 -9.234 1 92.5 235 SER A CA 1
ATOM 1831 C C . SER A 1 235 ? -5.547 29.047 -8.602 1 92.5 235 SER A C 1
ATOM 1833 O O . SER A 1 235 ? -5.383 30.047 -9.297 1 92.5 235 SER A O 1
ATOM 1835 N N . LYS A 1 236 ? -5.836 29.094 -7.289 1 91.5 236 LYS A N 1
ATOM 1836 C CA . LYS A 1 236 ? -5.996 30.375 -6.59 1 91.5 236 LYS A CA 1
ATOM 1837 C C . LYS A 1 236 ? -4.719 30.75 -5.84 1 91.5 236 LYS A C 1
ATOM 1839 O O . LYS A 1 236 ? -4.602 31.875 -5.332 1 91.5 236 LYS A O 1
ATOM 1844 N N . MET A 1 237 ? -3.789 29.797 -5.789 1 87.69 237 MET A N 1
ATOM 1845 C CA . MET A 1 237 ? -2.584 29.969 -4.984 1 87.69 237 MET A CA 1
ATOM 1846 C C . MET A 1 237 ? -1.412 30.422 -5.848 1 87.69 237 MET A C 1
ATOM 1848 O O . MET A 1 237 ? -1.324 30.047 -7.023 1 87.69 237 MET A O 1
ATOM 1852 N N . PRO A 1 238 ? -0.535 31.172 -5.258 1 79.31 238 PRO A N 1
ATOM 1853 C CA . PRO A 1 238 ? 0.658 31.578 -6.004 1 79.31 238 PRO A CA 1
ATOM 1854 C C . PRO A 1 238 ? 1.579 30.406 -6.324 1 79.31 238 PRO A C 1
ATOM 1856 O O . PRO A 1 238 ? 2.186 30.359 -7.398 1 79.31 238 PRO A O 1
ATOM 1859 N N . GLN A 1 239 ? 1.683 29.469 -5.355 1 79.81 239 GLN A N 1
ATOM 1860 C CA . GLN A 1 239 ? 2.578 28.328 -5.547 1 79.81 239 GLN A CA 1
ATOM 1861 C C . GLN A 1 239 ? 1.84 27 -5.359 1 79.81 239 GLN A C 1
ATOM 1863 O O . GLN A 1 239 ? 0.966 26.891 -4.496 1 79.81 239 GLN A O 1
ATOM 1868 N N . GLN A 1 240 ? 2.309 26.109 -6.188 1 82.19 240 GLN A N 1
ATOM 1869 C CA . GLN A 1 240 ? 1.741 24.766 -6.109 1 82.19 240 GLN A CA 1
ATOM 1870 C C . GLN A 1 240 ? 2.461 23.938 -5.055 1 82.19 240 GLN A C 1
ATOM 1872 O O . GLN A 1 240 ? 3.621 24.188 -4.73 1 82.19 240 GLN A O 1
ATOM 1877 N N . SER A 1 241 ? 1.746 23.047 -4.516 1 87.38 241 SER A N 1
ATOM 1878 C CA . SER A 1 241 ? 2.312 22.109 -3.549 1 87.38 241 SER A CA 1
ATOM 1879 C C . SER A 1 241 ? 3.154 21.047 -4.238 1 87.38 241 SER A C 1
ATOM 1881 O O . SER A 1 241 ? 2.66 20.312 -5.109 1 87.38 241 SER A O 1
ATOM 1883 N N . ILE A 1 242 ? 4.406 20.906 -3.846 1 88.56 242 ILE A N 1
ATOM 1884 C CA . ILE A 1 242 ? 5.301 19.891 -4.406 1 88.56 242 ILE A CA 1
ATOM 1885 C C . ILE A 1 242 ? 4.824 18.5 -3.996 1 88.56 242 ILE A C 1
ATOM 1887 O O . ILE A 1 242 ? 4.75 17.594 -4.828 1 88.56 242 ILE A O 1
ATOM 1891 N N . VAL A 1 243 ? 4.469 18.344 -2.723 1 91.69 243 VAL A N 1
ATOM 1892 C CA . VAL A 1 243 ? 3.984 17.062 -2.217 1 91.69 243 VAL A CA 1
ATOM 1893 C C . VAL A 1 243 ? 2.686 16.688 -2.924 1 91.69 243 VAL A C 1
ATOM 1895 O O . VAL A 1 243 ? 2.51 15.547 -3.342 1 91.69 243 VAL A O 1
ATOM 1898 N N . GLY A 1 244 ? 1.802 17.672 -3.07 1 93.25 244 GLY A N 1
ATOM 1899 C CA . GLY A 1 244 ? 0.567 17.422 -3.801 1 93.25 244 GLY A CA 1
ATOM 1900 C C . GLY A 1 244 ? 0.798 16.969 -5.23 1 93.25 244 GLY A C 1
ATOM 1901 O O . GLY A 1 244 ? 0.082 16.109 -5.734 1 93.25 244 GLY A O 1
ATOM 1902 N N . HIS A 1 245 ? 1.812 17.562 -5.867 1 92.31 245 HIS A N 1
ATOM 1903 C CA . HIS A 1 245 ? 2.162 17.188 -7.23 1 92.31 245 HIS A CA 1
ATOM 1904 C C . HIS A 1 245 ? 2.592 15.734 -7.309 1 92.31 245 HIS A C 1
ATOM 1906 O O . HIS A 1 245 ? 2.15 15 -8.195 1 92.31 245 HIS A O 1
ATOM 1912 N N . TYR A 1 246 ? 3.457 15.328 -6.375 1 94.12 246 TYR A N 1
ATOM 1913 C CA . TYR A 1 246 ? 3.898 13.938 -6.32 1 94.12 246 TYR A CA 1
ATOM 1914 C C . TYR A 1 246 ? 2.709 12.992 -6.207 1 94.12 246 TYR A C 1
ATOM 1916 O O . TYR A 1 246 ? 2.596 12.031 -6.973 1 94.12 246 TYR A O 1
ATOM 1924 N N . ILE A 1 247 ? 1.854 13.266 -5.312 1 96.75 247 ILE A N 1
ATOM 1925 C CA . ILE A 1 247 ? 0.745 12.383 -4.965 1 96.75 247 ILE A CA 1
ATOM 1926 C C . ILE A 1 247 ? -0.213 12.266 -6.148 1 96.75 247 ILE A C 1
ATOM 1928 O O . ILE A 1 247 ? -0.532 11.164 -6.594 1 96.75 247 ILE A O 1
ATOM 1932 N N . LYS A 1 248 ? -0.653 13.422 -6.707 1 96.69 248 LYS A N 1
ATOM 1933 C CA . LYS A 1 248 ? -1.602 13.422 -7.816 1 96.69 248 LYS A CA 1
ATOM 1934 C C . LYS A 1 248 ? -1.005 12.75 -9.055 1 96.69 248 LYS A C 1
ATOM 1936 O O . LYS A 1 248 ? -1.7 12.031 -9.766 1 96.69 248 LYS A O 1
ATOM 1941 N N . SER A 1 249 ? 0.295 12.984 -9.289 1 96.81 249 SER A N 1
ATOM 1942 C CA . SER A 1 249 ? 0.979 12.352 -10.414 1 96.81 249 SER A CA 1
ATOM 1943 C C . SER A 1 249 ? 1.019 10.836 -10.25 1 96.81 249 SER A C 1
ATOM 1945 O O . SER A 1 249 ? 0.774 10.102 -11.211 1 96.81 249 SER A O 1
ATOM 1947 N N . ALA A 1 250 ? 1.304 10.352 -9.078 1 97.69 250 ALA A N 1
ATOM 1948 C CA . ALA A 1 250 ? 1.371 8.922 -8.812 1 97.69 250 ALA A CA 1
ATOM 1949 C C . ALA A 1 250 ? 0.005 8.266 -8.992 1 97.69 250 ALA A C 1
ATOM 1951 O O . ALA A 1 250 ? -0.099 7.168 -9.547 1 97.69 250 ALA A O 1
ATOM 1952 N N . ILE A 1 251 ? -1.042 8.93 -8.562 1 98 251 ILE A N 1
ATOM 1953 C CA . ILE A 1 251 ? -2.398 8.391 -8.586 1 98 251 ILE A CA 1
ATOM 1954 C C . ILE A 1 251 ? -2.83 8.148 -10.031 1 98 251 ILE A C 1
ATOM 1956 O O . ILE A 1 251 ? -3.543 7.18 -10.312 1 98 251 ILE A O 1
ATOM 1960 N N . ILE A 1 252 ? -2.338 8.984 -10.938 1 97.44 252 ILE A N 1
ATOM 1961 C CA . ILE A 1 252 ? -2.766 8.82 -12.32 1 97.44 252 ILE A CA 1
ATOM 1962 C C . ILE A 1 252 ? -1.709 8.039 -13.102 1 97.44 252 ILE A C 1
ATOM 1964 O O . ILE A 1 252 ? -1.716 8.031 -14.328 1 97.44 252 ILE A O 1
ATOM 1968 N N . GLY A 1 253 ? -0.706 7.492 -12.453 1 97.81 253 GLY A N 1
ATOM 1969 C CA . GLY A 1 253 ? 0.176 6.5 -13.047 1 97.81 253 GLY A CA 1
ATOM 1970 C C . GLY A 1 253 ? 1.424 7.105 -13.664 1 97.81 253 GLY A C 1
ATOM 1971 O O . GLY A 1 253 ? 2.049 6.5 -14.539 1 97.81 253 GLY A O 1
ATOM 1972 N N . LYS A 1 254 ? 1.751 8.336 -13.297 1 97.25 254 LYS A N 1
ATOM 1973 C CA . LYS A 1 254 ? 3.049 8.852 -13.719 1 97.25 254 LYS A CA 1
ATOM 1974 C C . LYS A 1 254 ? 4.184 8.195 -12.945 1 97.25 254 LYS A C 1
ATOM 1976 O O . LYS A 1 254 ? 3.98 7.699 -11.836 1 97.25 254 LYS A O 1
ATOM 1981 N N . PHE A 1 255 ? 5.41 8.172 -13.555 1 95.94 255 PHE A N 1
ATOM 1982 C CA . PHE A 1 255 ? 6.531 7.453 -12.961 1 95.94 255 PHE A CA 1
ATOM 1983 C C . PHE A 1 255 ? 7.855 8.086 -13.383 1 95.94 255 PHE A C 1
ATOM 1985 O O . PHE A 1 255 ? 7.973 8.625 -14.484 1 95.94 255 PHE A O 1
ATOM 1992 N N . GLY A 1 256 ? 8.82 7.879 -12.484 1 93.31 256 GLY A N 1
ATOM 1993 C CA . GLY A 1 256 ? 10.148 8.391 -12.781 1 93.31 256 GLY A CA 1
ATOM 1994 C C . GLY A 1 256 ? 10.258 9.891 -12.625 1 93.31 256 GLY A C 1
ATOM 1995 O O . GLY A 1 256 ? 9.633 10.477 -11.734 1 93.31 256 GLY A O 1
ATOM 1996 N N . ASN A 1 257 ? 11.172 10.445 -13.336 1 90.44 257 ASN A N 1
ATOM 1997 C CA . ASN A 1 257 ? 11.328 11.898 -13.289 1 90.44 257 ASN A CA 1
ATOM 1998 C C . ASN A 1 257 ? 10.18 12.602 -14.016 1 90.44 257 ASN A C 1
ATOM 2000 O O . ASN A 1 257 ? 10.203 12.742 -15.234 1 90.44 257 ASN A O 1
ATOM 2004 N N . TYR A 1 258 ? 9.242 13.016 -13.242 1 89.19 258 TYR A N 1
ATOM 2005 C CA . TYR A 1 258 ? 8.062 13.703 -13.773 1 89.19 258 TYR A CA 1
ATOM 2006 C C . TYR A 1 258 ? 7.848 15.031 -13.062 1 89.19 258 TYR A C 1
ATOM 2008 O O . TYR A 1 258 ? 7.57 15.062 -11.859 1 89.19 258 TYR A O 1
ATOM 2016 N N . ASN A 1 259 ? 8.047 16.047 -13.766 1 85.56 259 ASN A N 1
ATOM 2017 C CA . ASN A 1 259 ? 7.934 17.406 -13.227 1 85.56 259 ASN A CA 1
ATOM 2018 C C . ASN A 1 259 ? 7.156 18.312 -14.164 1 85.56 259 ASN A C 1
ATOM 2020 O O . ASN A 1 259 ? 7.621 18.625 -15.266 1 85.56 259 ASN A O 1
ATOM 2024 N N . THR A 1 260 ? 6.016 18.781 -13.703 1 79.19 260 THR A N 1
ATOM 2025 C CA . THR A 1 260 ? 5.23 19.703 -14.516 1 79.19 260 THR A CA 1
ATOM 2026 C C . THR A 1 260 ? 5.219 21.094 -13.906 1 79.19 260 THR A C 1
ATOM 2028 O O . THR A 1 260 ? 4.605 22.016 -14.453 1 79.19 260 THR A O 1
ATOM 2031 N N . MET A 1 261 ? 5.824 21.234 -12.789 1 80.06 261 MET A N 1
ATOM 2032 C CA . MET A 1 261 ? 5.77 22.5 -12.062 1 80.06 261 MET A CA 1
ATOM 2033 C C . MET A 1 261 ? 6.906 23.422 -12.492 1 80.06 261 MET A C 1
ATOM 2035 O O . MET A 1 261 ? 8.039 22.969 -12.664 1 80.06 261 MET A O 1
ATOM 2039 N N . GLU A 1 262 ? 6.586 24.656 -12.57 1 74.12 262 GLU A N 1
ATOM 2040 C CA . GLU A 1 262 ? 7.582 25.641 -12.961 1 74.12 262 GLU A CA 1
ATOM 2041 C C . GLU A 1 262 ? 8.609 25.859 -11.852 1 74.12 262 GLU A C 1
ATOM 2043 O O . GLU A 1 262 ? 9.805 26 -12.125 1 74.12 262 GLU A O 1
ATOM 2048 N N . ARG A 1 263 ? 8.234 25.828 -10.68 1 77.62 263 ARG A N 1
ATOM 2049 C CA . ARG A 1 263 ? 9.094 26.172 -9.547 1 77.62 263 ARG A CA 1
ATOM 2050 C C . ARG A 1 263 ? 10.18 25.125 -9.344 1 77.62 263 ARG A C 1
ATOM 2052 O O . ARG A 1 263 ? 11.211 25.406 -8.727 1 77.62 263 ARG A O 1
ATOM 2059 N N . THR A 1 264 ? 9.922 23.906 -9.867 1 72.88 264 THR A N 1
ATOM 2060 C CA . THR A 1 264 ? 10.891 22.844 -9.68 1 72.88 264 THR A CA 1
ATOM 2061 C C . THR A 1 264 ? 11.445 22.375 -11.023 1 72.88 264 THR A C 1
ATOM 2063 O O . THR A 1 264 ? 11.883 21.234 -11.156 1 72.88 264 THR A O 1
ATOM 2066 N N . LYS A 1 265 ? 11.438 23.125 -11.953 1 71 265 LYS A N 1
ATOM 2067 C CA . LYS A 1 265 ? 11.766 22.734 -13.32 1 71 265 LYS A CA 1
ATOM 2068 C C . LYS A 1 265 ? 13.188 22.188 -13.406 1 71 265 LYS A C 1
ATOM 2070 O O . LYS A 1 265 ? 13.469 21.297 -14.219 1 71 265 LYS A O 1
ATOM 2075 N N . LYS A 1 266 ? 14.031 22.547 -12.562 1 74.81 266 LYS A N 1
ATOM 2076 C CA . LYS A 1 266 ? 15.422 22.125 -12.664 1 74.81 266 LYS A CA 1
ATOM 2077 C C . LYS A 1 266 ? 15.719 20.969 -11.703 1 74.81 266 LYS A C 1
ATOM 2079 O O . LYS A 1 266 ? 16.844 20.469 -11.656 1 74.81 266 LYS A O 1
ATOM 2084 N N . GLN A 1 267 ? 14.656 20.531 -11.039 1 79.25 267 GLN A N 1
ATOM 2085 C CA . GLN A 1 267 ? 14.859 19.469 -10.055 1 79.25 267 GLN A CA 1
ATOM 2086 C C . GLN A 1 267 ? 14.273 18.141 -10.539 1 79.25 267 GLN A C 1
ATOM 2088 O O . GLN A 1 267 ? 13.328 18.141 -11.328 1 79.25 267 GLN A O 1
ATOM 2093 N N . LYS A 1 268 ? 14.953 17.016 -10.141 1 81.62 268 LYS A N 1
ATOM 2094 C CA . LYS A 1 268 ? 14.43 15.688 -10.422 1 81.62 268 LYS A CA 1
ATOM 2095 C C . LYS A 1 268 ? 13.414 15.266 -9.367 1 81.62 268 LYS A C 1
ATOM 2097 O O . LYS A 1 268 ? 13.719 15.266 -8.172 1 81.62 268 LYS A O 1
ATOM 2102 N N . LEU A 1 269 ? 12.234 15.078 -9.82 1 85.75 269 LEU A N 1
ATOM 2103 C CA . LEU A 1 269 ? 11.18 14.586 -8.945 1 85.75 269 LEU A CA 1
ATOM 2104 C C . LEU A 1 269 ? 10.844 13.133 -9.266 1 85.75 269 LEU A C 1
ATOM 2106 O O . LEU A 1 269 ? 10.141 12.852 -10.242 1 85.75 269 LEU A O 1
ATOM 2110 N N . PHE A 1 270 ? 11.312 12.18 -8.516 1 92.19 270 PHE A N 1
ATOM 2111 C CA . PHE A 1 270 ? 11.094 10.766 -8.758 1 92.19 270 PHE A CA 1
ATOM 2112 C C . PHE A 1 270 ? 9.727 10.328 -8.258 1 92.19 270 PHE A C 1
ATOM 2114 O O . PHE A 1 270 ? 9.562 10.031 -7.07 1 92.19 270 PHE A O 1
ATOM 2121 N N . VAL A 1 271 ? 8.781 10.258 -9.18 1 94.81 271 VAL A N 1
ATOM 2122 C CA . VAL A 1 271 ? 7.418 9.836 -8.875 1 94.81 271 VAL A CA 1
ATOM 2123 C C . VAL A 1 271 ? 7.336 8.312 -8.875 1 94.81 271 VAL A C 1
ATOM 2125 O O . VAL A 1 271 ? 7.855 7.656 -9.773 1 94.81 271 VAL A O 1
ATOM 2128 N N . ASN A 1 272 ? 6.738 7.703 -7.883 1 94.25 272 ASN A N 1
ATOM 2129 C CA . ASN A 1 272 ? 6.531 6.262 -7.82 1 94.25 272 ASN A CA 1
ATOM 2130 C C . ASN A 1 272 ? 5.148 5.918 -7.27 1 94.25 272 ASN A C 1
ATOM 2132 O O . ASN A 1 272 ? 4.5 6.758 -6.641 1 94.25 272 ASN A O 1
ATOM 2136 N N . PRO A 1 273 ? 4.656 4.691 -7.438 1 95.69 273 PRO A N 1
ATOM 2137 C CA . PRO A 1 273 ? 3.262 4.344 -7.152 1 95.69 273 PRO A CA 1
ATOM 2138 C C . PRO A 1 273 ? 2.934 4.391 -5.664 1 95.69 273 PRO A C 1
ATOM 2140 O O . PRO A 1 273 ? 1.769 4.539 -5.285 1 95.69 273 PRO A O 1
ATOM 2143 N N . PHE A 1 274 ? 3.83 4.316 -4.785 1 94 274 PHE A N 1
ATOM 2144 C CA . PHE A 1 274 ? 3.564 4.262 -3.354 1 94 274 PHE A CA 1
ATOM 2145 C C . PHE A 1 274 ? 3.113 5.621 -2.834 1 94 274 PHE A C 1
ATOM 2147 O O . PHE A 1 274 ? 2.502 5.715 -1.769 1 94 274 PHE A O 1
ATOM 2154 N N . MET A 1 275 ? 3.377 6.648 -3.629 1 97 275 MET A N 1
ATOM 2155 C CA . MET A 1 275 ? 3.016 8.008 -3.242 1 97 275 MET A CA 1
ATOM 2156 C C . MET A 1 275 ? 1.503 8.203 -3.281 1 97 275 MET A C 1
ATOM 2158 O O . MET A 1 275 ? 0.983 9.18 -2.74 1 97 275 MET A O 1
ATOM 2162 N N . GLY A 1 276 ? 0.786 7.281 -3.924 1 97.69 276 GLY A N 1
ATOM 2163 C CA . GLY A 1 276 ? -0.664 7.352 -4.008 1 97.69 276 GLY A CA 1
ATOM 2164 C C . GLY A 1 276 ? -1.361 6.422 -3.029 1 97.69 276 GLY A C 1
ATOM 2165 O O . GLY A 1 276 ? -2.453 5.926 -3.311 1 97.69 276 GLY A O 1
ATOM 2166 N N . GLN A 1 277 ? -0.726 6.16 -1.866 1 97.81 277 GLN A N 1
ATOM 2167 C CA . GLN A 1 277 ? -1.301 5.238 -0.892 1 97.81 277 GLN A CA 1
ATOM 2168 C C . GLN A 1 277 ? -1.423 5.895 0.481 1 97.81 277 GLN A C 1
ATOM 2170 O O . GLN A 1 277 ? -0.525 6.625 0.907 1 97.81 277 GLN A O 1
ATOM 2175 N N . TYR A 1 278 ? -2.588 5.637 1.119 1 98.56 278 TYR A N 1
ATOM 2176 C CA . TYR A 1 278 ? -2.746 6.016 2.52 1 98.56 278 TYR A CA 1
ATOM 2177 C C . TYR A 1 278 ? -2.082 4.996 3.439 1 98.56 278 TYR A C 1
ATOM 2179 O O . TYR A 1 278 ? -2.176 3.787 3.209 1 98.56 278 TYR A O 1
ATOM 2187 N N . TYR A 1 279 ? -1.446 5.445 4.43 1 98.69 279 TYR A N 1
ATOM 2188 C CA . TYR A 1 279 ? -0.976 4.656 5.562 1 98.69 279 TYR A CA 1
ATOM 2189 C C . TYR A 1 279 ? -1.558 5.18 6.867 1 98.69 279 TYR A C 1
ATOM 2191 O O . TYR A 1 279 ? -1.444 6.367 7.176 1 98.69 279 TYR A O 1
ATOM 2199 N N . PHE A 1 280 ? -2.174 4.34 7.609 1 98.81 280 PHE A N 1
ATOM 2200 C CA . PHE A 1 280 ? -2.891 4.715 8.82 1 98.81 280 PHE A CA 1
ATOM 2201 C C . PHE A 1 280 ? -2.131 4.262 10.062 1 98.81 280 PHE A C 1
ATOM 2203 O O . PHE A 1 280 ? -1.688 3.113 10.141 1 98.81 280 PHE A O 1
ATOM 2210 N N . PHE A 1 281 ? -2.037 5.172 11.062 1 98.88 281 PHE A N 1
ATOM 2211 C CA . PHE A 1 281 ? -1.296 4.852 12.273 1 98.88 281 PHE A CA 1
ATOM 2212 C C . PHE A 1 281 ? -2.062 5.305 13.516 1 98.88 281 PHE A C 1
ATOM 2214 O O . PHE A 1 281 ? -2.85 6.254 13.445 1 98.88 281 PHE A O 1
ATOM 2221 N N . ASP A 1 282 ? -1.857 4.617 14.586 1 98.81 282 ASP A N 1
ATOM 2222 C CA . ASP A 1 282 ? -2.242 5.109 15.906 1 98.81 282 ASP A CA 1
ATOM 2223 C C . ASP A 1 282 ? -1.36 6.281 16.328 1 98.81 282 ASP A C 1
ATOM 2225 O O . ASP A 1 282 ? -0.143 6.133 16.469 1 98.81 282 ASP A O 1
ATOM 2229 N N . LEU A 1 283 ? -1.938 7.41 16.578 1 98.81 283 LEU A N 1
ATOM 2230 C CA . LEU A 1 283 ? -1.171 8.633 16.797 1 98.81 283 LEU A CA 1
ATOM 2231 C C . LEU A 1 283 ? -0.336 8.531 18.078 1 98.81 283 LEU A C 1
ATOM 2233 O O . LEU A 1 283 ? 0.819 8.961 18.094 1 98.81 283 LEU A O 1
ATOM 2237 N N . VAL A 1 284 ? -0.885 7.949 19.094 1 98.31 284 VAL A N 1
ATOM 2238 C CA . VAL A 1 284 ? -0.195 7.855 20.375 1 98.31 284 VAL A CA 1
ATOM 2239 C C . VAL A 1 284 ? 1.053 6.988 20.219 1 98.31 284 VAL A C 1
ATOM 2241 O O . VAL A 1 284 ? 2.111 7.316 20.766 1 98.31 284 VAL A O 1
ATOM 2244 N N . THR A 1 285 ? 0.91 5.883 19.5 1 98.56 285 THR A N 1
ATOM 2245 C CA . THR A 1 285 ? 2.051 5.004 19.266 1 98.56 285 THR A CA 1
ATOM 2246 C C . THR A 1 285 ? 3.129 5.723 18.453 1 98.56 285 THR A C 1
ATOM 2248 O O . THR A 1 285 ? 4.32 5.547 18.703 1 98.56 285 THR A O 1
ATOM 2251 N N . VAL A 1 286 ? 2.756 6.559 17.469 1 98.62 286 VAL A N 1
ATOM 2252 C CA . VAL A 1 286 ? 3.701 7.355 16.688 1 98.62 286 VAL A CA 1
ATOM 2253 C C . VAL A 1 286 ? 4.426 8.336 17.609 1 98.62 286 VAL A C 1
ATOM 2255 O O . VAL A 1 286 ? 5.648 8.484 17.531 1 98.62 286 VAL A O 1
ATOM 2258 N N . ALA A 1 287 ? 3.697 9.008 18.469 1 97.69 287 ALA A N 1
ATOM 2259 C CA . ALA A 1 287 ? 4.273 9.984 19.391 1 97.69 287 ALA A CA 1
ATOM 2260 C C . ALA A 1 287 ? 5.316 9.336 20.297 1 97.69 287 ALA A C 1
ATOM 2262 O O . ALA A 1 287 ? 6.352 9.945 20.594 1 97.69 287 ALA A O 1
ATOM 2263 N N . LYS A 1 288 ? 5.074 8.117 20.688 1 97.06 288 LYS A N 1
ATOM 2264 C CA . LYS A 1 288 ? 5.973 7.398 21.594 1 97.06 288 LYS A CA 1
ATOM 2265 C C . LYS A 1 288 ? 7.293 7.066 20.906 1 97.06 288 LYS A C 1
ATOM 2267 O O . LYS A 1 288 ? 8.297 6.816 21.562 1 97.06 288 LYS A O 1
ATOM 2272 N N . ARG A 1 289 ? 7.281 7.078 19.625 1 96.25 289 ARG A N 1
ATOM 2273 C CA . ARG A 1 289 ? 8.484 6.758 18.875 1 96.25 289 ARG A CA 1
ATOM 2274 C C . ARG A 1 289 ? 9.445 7.945 18.828 1 96.25 289 ARG A C 1
ATOM 2276 O O . ARG A 1 289 ? 10.633 7.781 18.562 1 96.25 289 ARG A O 1
ATOM 2283 N N . VAL A 1 290 ? 8.953 9.164 19.047 1 95.75 290 VAL A N 1
ATOM 2284 C CA . VAL A 1 290 ? 9.758 10.383 18.953 1 95.75 290 VAL A CA 1
ATOM 2285 C C . VAL A 1 290 ? 10.766 10.422 20.094 1 95.75 290 VAL A C 1
ATOM 2287 O O . VAL A 1 290 ? 10.391 10.453 21.266 1 95.75 290 VAL A O 1
ATOM 2290 N N . LYS A 1 291 ? 12 10.523 19.797 1 94.5 291 LYS A N 1
ATOM 2291 C CA . LYS A 1 291 ? 13.078 10.367 20.781 1 94.5 291 LYS A CA 1
ATOM 2292 C C . LYS A 1 291 ? 13.367 11.672 21.5 1 94.5 291 LYS A C 1
ATOM 2294 O O . LYS A 1 291 ? 14.055 11.688 22.516 1 94.5 291 LYS A O 1
ATOM 2299 N N . TYR A 1 292 ? 12.852 12.766 21.047 1 92.12 292 TYR A N 1
ATOM 2300 C CA . TYR A 1 292 ? 13.023 14.062 21.703 1 92.12 292 TYR A CA 1
ATOM 2301 C C . TYR A 1 292 ? 11.688 14.586 22.219 1 92.12 292 TYR A C 1
ATOM 2303 O O . TYR A 1 292 ? 11.438 15.789 22.188 1 92.12 292 TYR A O 1
ATOM 2311 N N . ALA A 1 293 ? 10.867 13.75 22.656 1 89.56 293 ALA A N 1
ATOM 2312 C CA . ALA A 1 293 ? 9.516 14.062 23.109 1 89.56 293 ALA A CA 1
ATOM 2313 C C . ALA A 1 293 ? 9.547 14.914 24.375 1 89.56 293 ALA A C 1
ATOM 2315 O O . ALA A 1 293 ? 8.695 15.789 24.562 1 89.56 293 ALA A O 1
ATOM 2316 N N . ASP A 1 294 ? 10.43 14.672 25.203 1 83.62 294 ASP A N 1
ATOM 2317 C CA . ASP A 1 294 ? 10.477 15.305 26.516 1 83.62 294 ASP A CA 1
ATOM 2318 C C . ASP A 1 294 ? 10.5 16.828 26.375 1 83.62 294 ASP A C 1
ATOM 2320 O O . ASP A 1 294 ? 9.773 17.531 27.094 1 83.62 294 ASP A O 1
ATOM 2324 N N . PHE A 1 295 ? 11.273 17.344 25.5 1 83.38 295 PHE A N 1
ATOM 2325 C CA . PHE A 1 295 ? 11.312 18.797 25.438 1 83.38 295 PHE A CA 1
ATOM 2326 C C . PHE A 1 295 ? 10.18 19.344 24.562 1 83.38 295 PHE A C 1
ATOM 2328 O O . PHE A 1 295 ? 9.75 20.484 24.734 1 83.38 295 PHE A O 1
ATOM 2335 N N . CYS A 1 296 ? 9.594 18.531 23.672 1 84.25 296 CYS A N 1
ATOM 2336 C CA . CYS A 1 296 ? 8.555 18.984 22.766 1 84.25 296 CYS A CA 1
ATOM 2337 C C . CYS A 1 296 ? 7.309 19.406 23.531 1 84.25 296 CYS A C 1
ATOM 2339 O O . CYS A 1 296 ? 6.715 20.453 23.219 1 84.25 296 CYS A O 1
ATOM 2341 N N . GLU A 1 297 ? 6.992 18.703 24.516 1 82.62 297 GLU A N 1
ATOM 2342 C CA . GLU A 1 297 ? 5.746 18.922 25.234 1 82.62 297 GLU A CA 1
ATOM 2343 C C . GLU A 1 297 ? 5.785 20.234 26.016 1 82.62 297 GLU A C 1
ATOM 2345 O O . GLU A 1 297 ? 4.742 20.828 26.297 1 82.62 297 GLU A O 1
ATOM 2350 N N . GLU A 1 298 ? 6.934 20.766 26.234 1 81.19 298 GLU A N 1
ATOM 2351 C CA . GLU A 1 298 ? 7.082 21.938 27.078 1 81.19 298 GLU A CA 1
ATOM 2352 C C . GLU A 1 298 ? 7.305 23.203 26.234 1 81.19 298 GLU A C 1
ATOM 2354 O O . GLU A 1 298 ? 7.363 24.312 26.766 1 81.19 298 GLU A O 1
ATOM 2359 N N . THR A 1 299 ? 7.348 23.016 25.016 1 85.31 299 THR A N 1
ATOM 2360 C CA . THR A 1 299 ? 7.695 24.141 24.156 1 85.31 299 THR A CA 1
ATOM 2361 C C . THR A 1 299 ? 6.547 25.141 24.094 1 85.31 299 THR A C 1
ATOM 2363 O O . THR A 1 299 ? 5.383 24.766 24 1 85.31 299 THR A O 1
ATOM 2366 N N . LYS A 1 300 ? 6.918 26.438 24.094 1 81.75 300 LYS A N 1
ATOM 2367 C CA . LYS A 1 300 ? 5.922 27.5 24.094 1 81.75 300 LYS A CA 1
ATOM 2368 C C . LYS A 1 300 ? 5.824 28.172 22.734 1 81.75 300 LYS A C 1
ATOM 2370 O O . LYS A 1 300 ? 4.816 28.812 22.422 1 81.75 300 LYS A O 1
ATOM 2375 N N . ASN A 1 301 ? 6.887 28.062 21.969 1 85.06 301 ASN A N 1
ATOM 2376 C CA . ASN A 1 301 ? 6.891 28.641 20.641 1 85.06 301 ASN A CA 1
ATOM 2377 C C . ASN A 1 301 ? 7.824 27.875 19.703 1 85.06 301 ASN A C 1
ATOM 2379 O O . ASN A 1 301 ? 8.539 26.969 20.141 1 85.06 301 ASN A O 1
ATOM 2383 N N . ALA A 1 302 ? 7.758 28.297 18.438 1 83.31 302 ALA A N 1
ATOM 2384 C CA . ALA A 1 302 ? 8.508 27.625 17.375 1 83.31 302 ALA A CA 1
ATOM 2385 C C . ALA A 1 302 ? 10.016 27.75 17.625 1 83.31 302 ALA A C 1
ATOM 2387 O O . ALA A 1 302 ? 10.766 26.812 17.344 1 83.31 302 ALA A O 1
ATOM 2388 N N . THR A 1 303 ? 10.406 28.859 18.047 1 87.56 303 THR A N 1
ATOM 2389 C CA . THR A 1 303 ? 11.828 29.094 18.266 1 87.56 303 THR A CA 1
ATOM 2390 C C . THR A 1 303 ? 12.375 28.141 19.328 1 87.56 303 THR A C 1
ATOM 2392 O O . THR A 1 303 ? 13.453 27.562 19.156 1 87.56 303 THR A O 1
ATOM 2395 N N . GLU A 1 304 ? 11.648 28.031 20.375 1 89 304 GLU A N 1
ATOM 2396 C CA . GLU A 1 304 ? 12.062 27.109 21.422 1 89 304 GLU A CA 1
ATOM 2397 C C . GLU A 1 304 ? 12.164 25.672 20.891 1 89 304 GLU A C 1
ATOM 2399 O O . GLU A 1 304 ? 13.078 24.938 21.266 1 89 304 GLU A O 1
ATOM 2404 N N . PHE A 1 305 ? 11.258 25.328 20.109 1 87.56 305 PHE A N 1
ATOM 2405 C CA . PHE A 1 305 ? 11.273 24 19.516 1 87.56 305 PHE A CA 1
ATOM 2406 C C . PHE A 1 305 ? 12.516 23.797 18.672 1 87.56 305 PHE A C 1
ATOM 2408 O O . PHE A 1 305 ? 13.211 22.781 18.797 1 87.56 305 PHE A O 1
ATOM 2415 N N . ILE A 1 306 ? 12.781 24.719 17.859 1 88.44 306 ILE A N 1
ATOM 2416 C CA . ILE A 1 306 ? 13.898 24.625 16.922 1 88.44 306 ILE A CA 1
ATOM 2417 C C . ILE A 1 306 ? 15.211 24.531 17.703 1 88.44 306 ILE A C 1
ATOM 2419 O O . ILE A 1 306 ? 16.062 23.688 17.391 1 88.44 306 ILE A O 1
ATOM 2423 N N . VAL A 1 307 ? 15.359 25.359 18.656 1 89 307 VAL A N 1
ATOM 2424 C CA . VAL A 1 307 ? 16.562 25.359 19.469 1 89 307 VAL A CA 1
ATOM 2425 C C . VAL A 1 307 ? 16.719 24.031 20.188 1 89 307 VAL A C 1
ATOM 2427 O O . VAL A 1 307 ? 17.812 23.453 20.234 1 89 307 VAL A O 1
ATOM 2430 N N . GLY A 1 308 ? 15.641 23.578 20.766 1 88.81 308 GLY A N 1
ATOM 2431 C CA . GLY A 1 308 ? 15.664 22.297 21.438 1 88.81 308 GLY A CA 1
ATOM 2432 C C . GLY A 1 308 ? 16.031 21.141 20.516 1 88.81 308 GLY A C 1
ATOM 2433 O O . GLY A 1 308 ? 16.828 20.281 20.875 1 88.81 308 GLY A O 1
ATOM 2434 N N . LEU A 1 309 ? 15.438 21.109 19.391 1 89.69 309 LEU A N 1
ATOM 2435 C CA . LEU A 1 309 ? 15.734 20.078 18.406 1 89.69 309 LEU A CA 1
ATOM 2436 C C . LEU A 1 309 ? 17.188 20.125 17.984 1 89.69 309 LEU A C 1
ATOM 2438 O O . LEU A 1 309 ? 17.844 19.094 17.844 1 89.69 309 LEU A O 1
ATOM 2442 N N . ASP A 1 310 ? 17.625 21.312 17.75 1 90.25 310 ASP A N 1
ATOM 2443 C CA . ASP A 1 310 ? 19.031 21.5 17.375 1 90.25 310 ASP A CA 1
ATOM 2444 C C . ASP A 1 310 ? 19.969 20.938 18.453 1 90.25 310 ASP A C 1
ATOM 2446 O O . ASP A 1 310 ? 20.953 20.297 18.141 1 90.25 310 ASP A O 1
ATOM 2450 N N . HIS A 1 311 ? 19.656 21.25 19.641 1 91 311 HIS A N 1
ATOM 2451 C CA . HIS A 1 311 ? 20.453 20.75 20.75 1 91 311 HIS A CA 1
ATOM 2452 C C . HIS A 1 311 ? 20.438 19.219 20.781 1 91 311 HIS A C 1
ATOM 2454 O O . HIS A 1 311 ? 21.484 18.594 20.969 1 91 311 HIS A O 1
ATOM 2460 N N . TYR A 1 312 ? 19.266 18.656 20.609 1 92.06 312 TYR A N 1
ATOM 2461 C CA . TYR A 1 312 ? 19.141 17.203 20.594 1 92.06 312 TYR A CA 1
ATOM 2462 C C . TYR A 1 312 ? 19.969 16.609 19.469 1 92.06 312 TYR A C 1
ATOM 2464 O O . TYR A 1 312 ? 20.688 15.617 19.688 1 92.06 312 TYR A O 1
ATOM 2472 N N . ARG A 1 313 ? 19.891 17.203 18.344 1 91.94 313 ARG A N 1
ATOM 2473 C CA . ARG A 1 313 ? 20.594 16.688 17.172 1 91.94 313 ARG A CA 1
ATOM 2474 C C . ARG A 1 313 ? 22.109 16.797 17.328 1 91.94 313 ARG A C 1
ATOM 2476 O O . ARG A 1 313 ? 22.844 15.945 16.828 1 91.94 313 ARG A O 1
ATOM 2483 N N . LEU A 1 314 ? 22.547 17.828 18 1 90.38 314 LEU A N 1
ATOM 2484 C CA . LEU A 1 314 ? 23.969 18 18.25 1 90.38 314 LEU A CA 1
ATOM 2485 C C . LEU A 1 314 ? 24.5 16.906 19.172 1 90.38 314 LEU A C 1
ATOM 2487 O O . LEU A 1 314 ? 25.656 16.484 19.031 1 90.38 314 LEU A O 1
ATOM 2491 N N . GLU A 1 315 ? 23.641 16.438 19.922 1 90.31 315 GLU A N 1
ATOM 2492 C CA . GLU A 1 315 ? 24.047 15.398 20.875 1 90.31 315 GLU A CA 1
ATOM 2493 C C . GLU A 1 315 ? 24.016 14.016 20.234 1 90.31 315 GLU A C 1
ATOM 2495 O O . GLU A 1 315 ? 24.594 13.07 20.766 1 90.31 315 GLU A O 1
ATOM 2500 N N . LEU A 1 316 ? 23.266 13.992 19.109 1 88.69 316 LEU A N 1
ATOM 2501 C CA . LEU A 1 316 ? 23.156 12.719 18.422 1 88.69 316 LEU A CA 1
ATOM 2502 C C . LEU A 1 316 ? 24.469 12.359 17.734 1 88.69 316 LEU A C 1
ATOM 2504 O O . LEU A 1 316 ? 24.953 13.109 16.875 1 88.69 316 LEU A O 1
ATOM 2508 N N . LYS A 1 317 ? 25.5 11.641 18.266 1 80.19 317 LYS A N 1
ATOM 2509 C CA . LYS A 1 317 ? 26.828 11.281 17.797 1 80.19 317 LYS A CA 1
ATOM 2510 C C . LYS A 1 317 ? 26.781 10.578 16.438 1 80.19 317 LYS A C 1
ATOM 2512 O O . LYS A 1 317 ? 27.594 10.852 15.562 1 80.19 317 LYS A O 1
ATOM 2517 N N . HIS A 1 318 ? 25.688 9.805 16.156 1 86.94 318 HIS A N 1
ATOM 2518 C CA . HIS A 1 318 ? 25.656 8.984 14.945 1 86.94 318 HIS A CA 1
ATOM 2519 C C . HIS A 1 318 ? 24.25 8.875 14.383 1 86.94 318 HIS A C 1
ATOM 2521 O O . HIS A 1 318 ? 23.531 7.906 14.648 1 86.94 318 HIS A O 1
ATOM 2527 N N . PRO A 1 319 ? 23.906 9.883 13.508 1 88.44 319 PRO A N 1
ATOM 2528 C CA . PRO A 1 319 ? 22.625 9.727 12.836 1 88.44 319 PRO A CA 1
ATOM 2529 C C . PRO A 1 319 ? 22.578 8.516 11.898 1 88.44 319 PRO A C 1
ATOM 2531 O O . PRO A 1 319 ? 23.609 8.164 11.312 1 88.44 319 PRO A O 1
ATOM 2534 N N . ILE A 1 320 ? 21.484 7.863 11.781 1 90.88 320 ILE A N 1
ATOM 2535 C CA . ILE A 1 320 ? 21.344 6.652 10.977 1 90.88 320 ILE A CA 1
ATOM 2536 C C . ILE A 1 320 ? 21.203 7.023 9.5 1 90.88 320 ILE A C 1
ATOM 2538 O O . ILE A 1 320 ? 20.266 7.711 9.117 1 90.88 320 ILE A O 1
ATOM 2542 N N . VAL A 1 321 ? 22.125 6.586 8.727 1 87.62 321 VAL A N 1
ATOM 2543 C CA . VAL A 1 321 ? 22.094 6.73 7.273 1 87.62 321 VAL A CA 1
ATOM 2544 C C . VAL A 1 321 ? 21.672 5.41 6.633 1 87.62 321 VAL A C 1
ATOM 2546 O O . VAL A 1 321 ? 22.344 4.391 6.797 1 87.62 321 VAL A O 1
ATOM 2549 N N . GLU A 1 322 ? 20.547 5.426 5.957 1 89.94 322 GLU A N 1
ATOM 2550 C CA . GLU A 1 322 ? 20.031 4.195 5.359 1 89.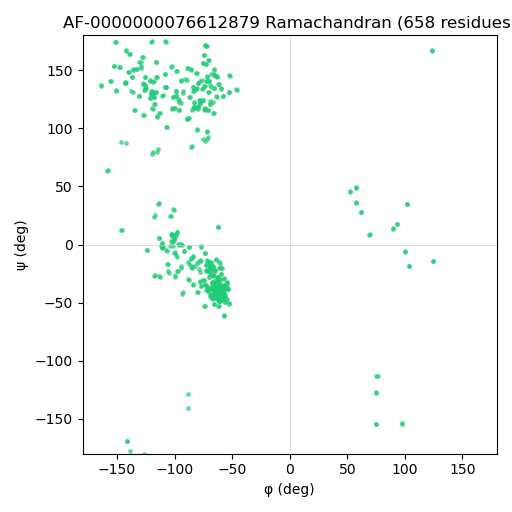94 322 GLU A CA 1
ATOM 2551 C C . GLU A 1 322 ? 19.391 4.461 4 1 89.94 322 GLU A C 1
ATOM 2553 O O . GLU A 1 322 ? 18.781 5.508 3.791 1 89.94 322 GLU A O 1
ATOM 2558 N N . GLU A 1 323 ? 19.688 3.514 3.08 1 89.38 323 GLU A N 1
ATOM 2559 C CA . GLU A 1 323 ? 19.172 3.541 1.718 1 89.38 323 GLU A CA 1
ATOM 2560 C C . GLU A 1 323 ? 18.625 2.176 1.309 1 89.38 323 GLU A C 1
ATOM 2562 O O . GLU A 1 323 ? 19.062 1.146 1.82 1 89.38 323 GLU A O 1
ATOM 2567 N N . ILE A 1 324 ? 17.656 2.229 0.427 1 87.12 324 ILE A N 1
ATOM 2568 C CA . ILE A 1 324 ? 17.219 0.974 -0.17 1 87.12 324 ILE A CA 1
ATOM 2569 C C . ILE A 1 324 ? 18.359 0.359 -0.984 1 87.12 324 ILE A C 1
ATOM 2571 O O . ILE A 1 324 ? 18.969 1.031 -1.82 1 87.12 324 ILE A O 1
ATOM 2575 N N . PRO A 1 325 ? 18.641 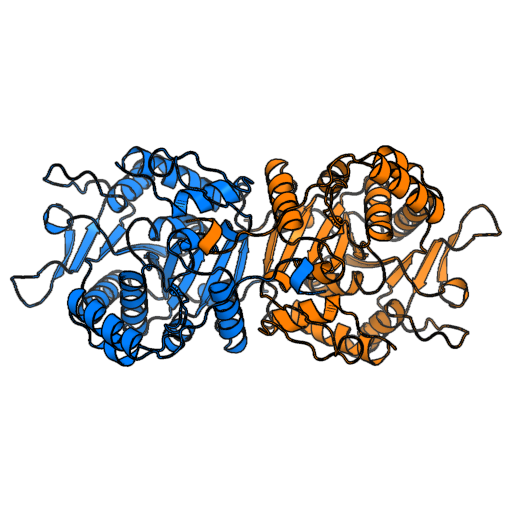-0.899 -0.691 1 86.12 325 PRO A N 1
ATOM 2576 C CA . PRO A 1 325 ? 19.719 -1.511 -1.456 1 86.12 325 PRO A CA 1
ATOM 2577 C C . PRO A 1 325 ? 19.422 -1.602 -2.949 1 86.12 325 PRO A C 1
ATOM 2579 O O . PRO A 1 325 ? 18.281 -1.848 -3.336 1 86.12 325 PRO A O 1
ATOM 2582 N N . ARG A 1 326 ? 20.5 -1.416 -3.717 1 85.56 326 ARG A N 1
ATOM 2583 C CA . ARG A 1 326 ? 20.391 -1.656 -5.152 1 85.56 326 ARG A CA 1
ATOM 2584 C C . ARG A 1 326 ? 20.344 -3.15 -5.453 1 85.56 326 ARG A C 1
ATOM 2586 O O . ARG A 1 326 ? 20.703 -3.973 -4.613 1 85.56 326 ARG A O 1
ATOM 2593 N N . THR A 1 327 ? 19.922 -3.459 -6.613 1 80 327 THR A N 1
ATOM 2594 C CA . THR A 1 327 ? 19.719 -4.848 -7.016 1 80 327 THR A CA 1
ATOM 2595 C C . THR A 1 327 ? 21.031 -5.637 -6.879 1 80 327 THR A C 1
ATOM 2597 O O . THR A 1 327 ? 21.016 -6.789 -6.445 1 80 327 THR A O 1
ATOM 2600 N N . ASN A 1 328 ? 22.109 -5.039 -7.148 1 76.94 328 ASN A N 1
ATOM 2601 C CA . ASN A 1 328 ? 23.391 -5.727 -7.141 1 76.94 328 ASN A CA 1
ATOM 2602 C C . ASN A 1 328 ? 23.984 -5.801 -5.734 1 76.94 328 ASN A C 1
ATOM 2604 O O . ASN A 1 328 ? 24.984 -6.488 -5.508 1 76.94 328 ASN A O 1
ATOM 2608 N N . GLU A 1 329 ? 23.391 -5.09 -4.785 1 76.88 329 GLU A N 1
ATOM 2609 C CA . GLU A 1 329 ? 23.922 -5.055 -3.426 1 76.88 329 GLU A CA 1
ATOM 2610 C C . GLU A 1 329 ? 23.344 -6.188 -2.578 1 76.88 329 GLU A C 1
ATOM 2612 O O . GLU A 1 329 ? 23.828 -6.438 -1.467 1 76.88 329 GLU A O 1
ATOM 2617 N N . ILE A 1 330 ? 22.297 -6.832 -2.977 1 63.53 330 ILE A N 1
ATOM 2618 C CA . ILE A 1 330 ? 21.688 -7.918 -2.215 1 63.53 330 ILE A CA 1
ATOM 2619 C C . ILE A 1 330 ? 22.234 -9.258 -2.707 1 63.53 330 ILE A C 1
ATOM 2621 O O . ILE A 1 330 ? 22.266 -10.234 -1.956 1 63.53 330 ILE A O 1
ATOM 2625 N N . LEU A 1 331 ? 22.828 -9.43 -3.861 1 54.22 331 LEU A N 1
ATOM 2626 C CA . LEU A 1 331 ? 23.406 -10.68 -4.336 1 54.22 331 LEU A CA 1
ATOM 2627 C C . LEU A 1 331 ? 24.734 -10.969 -3.646 1 54.22 331 LEU A C 1
ATOM 2629 O O . LEU A 1 331 ? 25.5 -10.039 -3.357 1 54.22 331 LEU A O 1
ATOM 2633 N N . MET B 1 1 ? -24.359 0.47 -1.366 1 50.59 1 MET B N 1
ATOM 2634 C CA . MET B 1 1 ? -23.391 1.564 -1.356 1 50.59 1 MET B CA 1
ATOM 2635 C C . MET B 1 1 ? -21.969 1.036 -1.168 1 50.59 1 MET B C 1
ATOM 2637 O O . MET B 1 1 ? -21.766 0.029 -0.489 1 50.59 1 MET B O 1
ATOM 2641 N N . ASN B 1 2 ? -20.984 1.466 -2.023 1 66.12 2 ASN B N 1
ATOM 2642 C CA . ASN B 1 2 ? -19.609 0.978 -1.928 1 66.12 2 ASN B CA 1
ATOM 2643 C C . ASN B 1 2 ? -18.969 1.343 -0.587 1 66.12 2 ASN B C 1
ATOM 2645 O O . ASN B 1 2 ? -19.359 2.334 0.035 1 66.12 2 ASN B O 1
ATOM 2649 N N . ALA B 1 3 ? -18.266 0.408 -0.062 1 80.94 3 ALA B N 1
ATOM 2650 C CA . ALA B 1 3 ? -17.5 0.68 1.149 1 80.94 3 ALA B CA 1
ATOM 2651 C C . ALA B 1 3 ? -16.609 1.912 0.973 1 80.94 3 ALA B C 1
ATOM 2653 O O . ALA B 1 3 ? -16.281 2.287 -0.154 1 80.94 3 ALA B O 1
ATOM 2654 N N . PRO B 1 4 ? -16.391 2.713 2.004 1 86.19 4 PRO B N 1
ATOM 2655 C CA . PRO B 1 4 ? -15.484 3.865 1.926 1 86.19 4 PRO B CA 1
ATOM 2656 C C . PRO B 1 4 ? -14.102 3.494 1.4 1 86.19 4 PRO B C 1
ATOM 2658 O O . PRO B 1 4 ? -13.492 2.529 1.873 1 86.19 4 PRO B O 1
ATOM 2661 N N . LEU B 1 5 ? -13.664 4.277 0.447 1 88.25 5 LEU B N 1
ATOM 2662 C CA . LEU B 1 5 ? -12.367 4.051 -0.187 1 88.25 5 LEU B CA 1
ATOM 2663 C C . LEU B 1 5 ? -12.25 2.611 -0.684 1 88.25 5 LEU B C 1
ATOM 2665 O O . LEU B 1 5 ? -11.258 1.937 -0.415 1 88.25 5 LEU B O 1
ATOM 2669 N N . ASP B 1 6 ? -13.273 2.156 -1.324 1 90.25 6 ASP B N 1
ATOM 2670 C CA . ASP B 1 6 ? -13.352 0.798 -1.85 1 90.25 6 ASP B CA 1
ATOM 2671 C C . ASP B 1 6 ? -12.477 0.632 -3.088 1 90.25 6 ASP B C 1
ATOM 2673 O O . ASP B 1 6 ? -12.727 1.261 -4.117 1 90.25 6 ASP B O 1
ATOM 2677 N N . ILE B 1 7 ? -11.445 -0.238 -2.959 1 94.44 7 ILE B N 1
ATOM 2678 C CA . ILE B 1 7 ? -10.602 -0.428 -4.137 1 94.44 7 ILE B CA 1
ATOM 2679 C C . ILE B 1 7 ? -11.414 -1.091 -5.25 1 94.44 7 ILE B C 1
ATOM 2681 O O . ILE B 1 7 ? -12.359 -1.836 -4.977 1 94.44 7 ILE B O 1
ATOM 2685 N N . GLU B 1 8 ? -11.109 -0.84 -6.449 1 96.12 8 GLU B N 1
ATOM 2686 C CA . GLU B 1 8 ? -11.883 -1.244 -7.621 1 96.12 8 GLU B CA 1
ATOM 2687 C C . GLU B 1 8 ? -12.008 -2.762 -7.699 1 96.12 8 GLU B C 1
ATOM 2689 O O . GLU B 1 8 ? -13.023 -3.281 -8.18 1 96.12 8 GLU B O 1
ATOM 2694 N N . PHE B 1 9 ? -11.078 -3.475 -7.223 1 97.69 9 PHE B N 1
ATOM 2695 C CA . PHE B 1 9 ? -11.117 -4.93 -7.238 1 97.69 9 PHE B CA 1
ATOM 2696 C C . PHE B 1 9 ? -12.391 -5.449 -6.582 1 97.69 9 PHE B C 1
ATOM 2698 O O . PHE B 1 9 ? -13.055 -6.344 -7.113 1 97.69 9 PHE B O 1
ATOM 2705 N N . TRP B 1 10 ? -12.719 -4.902 -5.426 1 95.31 10 TRP B N 1
ATOM 2706 C CA . TRP B 1 10 ? -13.867 -5.398 -4.672 1 95.31 10 TRP B CA 1
ATOM 2707 C C . TRP B 1 10 ? -15.164 -5.148 -5.438 1 95.31 10 TRP B C 1
ATOM 2709 O O . TRP B 1 10 ? -16.078 -5.984 -5.414 1 95.31 10 TRP B O 1
ATOM 2719 N N . SER B 1 11 ? -15.25 -3.986 -6.078 1 93.44 11 SER B N 1
ATOM 2720 C CA . SER B 1 11 ? -16.438 -3.705 -6.875 1 93.44 11 SER B CA 1
ATOM 2721 C C . SER B 1 11 ? -16.594 -4.703 -8.016 1 93.44 11 SER B C 1
ATOM 2723 O O . SER B 1 11 ? -17.703 -5.145 -8.32 1 93.44 11 SER B O 1
ATOM 2725 N N . ARG B 1 12 ? -15.516 -5.148 -8.578 1 95.75 12 ARG B N 1
ATOM 2726 C CA . ARG B 1 12 ? -15.555 -6.043 -9.727 1 95.75 12 ARG B CA 1
ATOM 2727 C C . ARG B 1 12 ? -15.812 -7.484 -9.297 1 95.75 12 ARG B C 1
ATOM 2729 O O . ARG B 1 12 ? -16.609 -8.188 -9.922 1 95.75 12 ARG B O 1
ATOM 2736 N N . ILE B 1 13 ? -15.203 -7.891 -8.234 1 96.94 13 ILE B N 1
ATOM 2737 C CA . ILE B 1 13 ? -15.25 -9.297 -7.84 1 96.94 13 ILE B CA 1
ATOM 2738 C C . ILE B 1 13 ? -16.641 -9.633 -7.301 1 96.94 13 ILE B C 1
ATOM 2740 O O . ILE B 1 13 ? -17.047 -10.797 -7.281 1 96.94 13 ILE B O 1
ATOM 2744 N N . ARG B 1 14 ? -17.406 -8.617 -6.82 1 94.81 14 ARG B N 1
ATOM 2745 C CA . ARG B 1 14 ? -18.734 -8.812 -6.258 1 94.81 14 ARG B CA 1
ATOM 2746 C C . ARG B 1 14 ? -19.688 -9.414 -7.289 1 94.81 14 ARG B C 1
ATOM 2748 O O . ARG B 1 14 ? -20.656 -10.086 -6.93 1 94.81 14 ARG B O 1
ATOM 2755 N N . GLU B 1 15 ? -19.391 -9.32 -8.539 1 96.31 15 GLU B N 1
ATOM 2756 C CA . GLU B 1 15 ? -20.266 -9.781 -9.625 1 96.31 15 GLU B CA 1
ATOM 2757 C C . GLU B 1 15 ? -20.188 -11.305 -9.773 1 96.31 15 GLU B C 1
ATOM 2759 O O . GLU B 1 15 ? -21.031 -11.906 -10.445 1 96.31 15 GLU B O 1
ATOM 2764 N N . PHE B 1 16 ? -19.219 -11.891 -9.156 1 98.31 16 PHE B N 1
ATOM 2765 C CA . PHE B 1 16 ? -18.984 -13.32 -9.367 1 98.31 16 PHE B CA 1
ATOM 2766 C C . PHE B 1 16 ? -19.203 -14.094 -8.078 1 98.31 16 PHE B C 1
ATOM 2768 O O . PHE B 1 16 ? -18.859 -13.625 -6.988 1 98.31 16 PHE B O 1
ATOM 2775 N N . ASP B 1 17 ? -19.734 -15.289 -8.219 1 98.5 17 ASP B N 1
ATOM 2776 C CA . ASP B 1 17 ? -20.047 -16.078 -7.031 1 98.5 17 ASP B CA 1
ATOM 2777 C C . ASP B 1 17 ? -19.172 -17.312 -6.938 1 98.5 17 ASP B C 1
ATOM 2779 O O . ASP B 1 17 ? -18.953 -17.859 -5.852 1 98.5 17 ASP B O 1
ATOM 2783 N N . ARG B 1 18 ? -18.688 -17.844 -8.023 1 98.88 18 ARG B N 1
ATOM 2784 C CA . ARG B 1 18 ? -17.828 -19.016 -8.086 1 98.88 18 ARG B CA 1
ATOM 2785 C C . ARG B 1 18 ? -16.453 -18.656 -8.633 1 98.88 18 ARG B C 1
ATOM 2787 O O . ARG B 1 18 ? -16.312 -18.328 -9.812 1 98.88 18 ARG B O 1
ATOM 2794 N N . ILE B 1 19 ? -15.484 -18.703 -7.777 1 98.88 19 ILE B N 1
ATOM 2795 C CA . ILE B 1 19 ? -14.188 -18.125 -8.086 1 98.88 19 ILE B CA 1
ATOM 2796 C C . ILE B 1 19 ? -13.086 -19.156 -7.887 1 98.88 19 ILE B C 1
ATOM 2798 O O . ILE B 1 19 ? -13.078 -19.891 -6.891 1 98.88 19 ILE B O 1
ATOM 2802 N N . LEU B 1 20 ? -12.148 -19.312 -8.828 1 98.94 20 LEU B N 1
ATOM 2803 C CA . LEU B 1 20 ? -10.945 -20.109 -8.711 1 98.94 20 LEU B CA 1
ATOM 2804 C C . LEU B 1 20 ? -9.734 -19.25 -8.398 1 98.94 20 LEU B C 1
ATOM 2806 O O . LEU B 1 20 ? -9.414 -18.328 -9.156 1 98.94 20 LEU B O 1
ATOM 2810 N N . ILE B 1 21 ? -9.117 -19.453 -7.262 1 98.94 21 ILE B N 1
ATOM 2811 C CA . ILE B 1 21 ? -7.828 -18.859 -6.934 1 98.94 21 ILE B CA 1
ATOM 2812 C C . ILE B 1 21 ? -6.711 -19.844 -7.238 1 98.94 21 ILE B C 1
ATOM 2814 O O . ILE B 1 21 ? -6.711 -20.969 -6.727 1 98.94 21 ILE B O 1
ATOM 2818 N N . SER B 1 22 ? -5.75 -19.438 -8.047 1 98.81 22 SER B N 1
ATOM 2819 C CA . SER B 1 22 ? -4.676 -20.328 -8.461 1 98.81 22 SER B CA 1
ATOM 2820 C C . SER B 1 22 ? -3.32 -19.625 -8.414 1 98.81 22 SER B C 1
ATOM 2822 O O . SER B 1 22 ? -3.232 -18.422 -8.648 1 98.81 22 SER B O 1
ATOM 2824 N N . GLY B 1 23 ? -2.279 -20.359 -8.047 1 98.44 23 GLY B N 1
ATOM 2825 C CA . GLY B 1 23 ? -0.939 -19.812 -8.172 1 98.44 23 GLY B CA 1
ATOM 2826 C C . GLY B 1 23 ? -0.576 -19.438 -9.594 1 98.44 23 GLY B C 1
ATOM 2827 O O . GLY B 1 23 ? -0.894 -20.172 -10.531 1 98.44 23 GLY B O 1
ATOM 2828 N N . CYS B 1 24 ? -0.009 -18.266 -9.742 1 97.25 24 CYS B N 1
ATOM 2829 C CA . CYS B 1 24 ? 0.419 -17.797 -11.055 1 97.25 24 CYS B CA 1
ATOM 2830 C C . CYS B 1 24 ? 1.674 -18.531 -11.516 1 97.25 24 CYS B C 1
ATOM 2832 O O . CYS B 1 24 ? 1.758 -18.984 -12.656 1 97.25 24 CYS B O 1
ATOM 2834 N N . GLY B 1 25 ? 2.572 -18.484 -10.688 1 90.88 25 GLY B N 1
ATOM 2835 C CA . GLY B 1 25 ? 3.754 -19.281 -10.961 1 90.88 25 GLY B CA 1
ATOM 2836 C C . GLY B 1 25 ? 3.646 -20.703 -10.43 1 90.88 25 GLY B C 1
ATOM 2837 O O . GLY B 1 25 ? 2.557 -21.266 -10.383 1 90.88 25 GLY B O 1
ATOM 2838 N N . GLY B 1 26 ? 4.305 -21.391 -9.766 1 88.81 26 GLY B N 1
ATOM 2839 C CA . GLY B 1 26 ? 4.336 -22.719 -9.156 1 88.81 26 GLY B CA 1
ATOM 2840 C C . GLY B 1 26 ? 4.879 -22.703 -7.738 1 88.81 26 GLY B C 1
ATOM 2841 O O . GLY B 1 26 ? 4.91 -21.656 -7.09 1 88.81 26 GLY B O 1
ATOM 2842 N N . GLY B 1 27 ? 4.957 -23.734 -7.227 1 90.56 27 GLY B N 1
ATOM 2843 C CA . GLY B 1 27 ? 5.48 -23.844 -5.875 1 90.56 27 GLY B CA 1
ATOM 2844 C C . GLY B 1 27 ? 4.508 -23.375 -4.812 1 90.56 27 GLY B C 1
ATOM 2845 O O . GLY B 1 27 ? 3.396 -23.891 -4.699 1 90.56 27 GLY B O 1
ATOM 2846 N N . TYR B 1 28 ? 4.91 -22.234 -4.133 1 93.75 28 TYR B N 1
ATOM 2847 C CA . TYR B 1 28 ? 4.137 -21.781 -2.986 1 93.75 28 TYR B CA 1
ATOM 2848 C C . TYR B 1 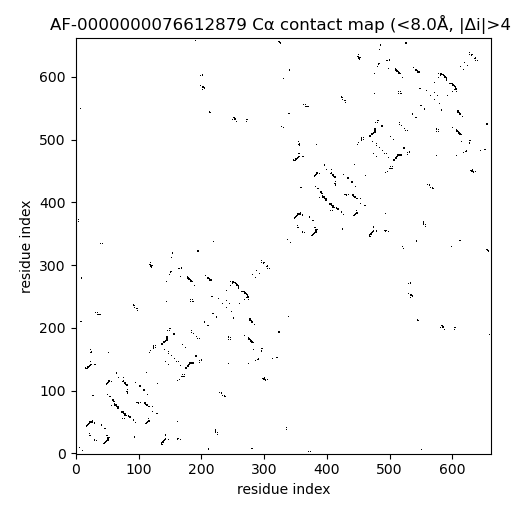28 ? 3.264 -20.594 -3.361 1 93.75 28 TYR B C 1
ATOM 2850 O O . TYR B 1 28 ? 2.639 -19.969 -2.496 1 93.75 28 TYR B O 1
ATOM 2858 N N . ASP B 1 29 ? 3.146 -20.234 -4.602 1 95.69 29 ASP B N 1
ATOM 2859 C CA . ASP B 1 29 ? 2.428 -19.031 -5.016 1 95.69 29 ASP B CA 1
ATOM 2860 C C . ASP B 1 29 ? 0.98 -19.062 -4.527 1 95.69 29 ASP B C 1
ATOM 2862 O O . ASP B 1 29 ? 0.449 -18.047 -4.078 1 95.69 29 ASP B O 1
ATOM 2866 N N . PHE B 1 30 ? 0.394 -20.234 -4.645 1 97.31 30 PHE B N 1
ATOM 2867 C CA . PHE B 1 30 ? -1.026 -20.312 -4.32 1 97.31 30 PHE B CA 1
ATOM 2868 C C . PHE B 1 30 ? -1.263 -20.016 -2.844 1 97.31 30 PHE B C 1
ATOM 2870 O O . PHE B 1 30 ? -2.359 -19.609 -2.455 1 97.31 30 PHE B O 1
ATOM 2877 N N . MET B 1 31 ? -0.22 -20.188 -1.966 1 97.81 31 MET B N 1
ATOM 2878 C CA . MET B 1 31 ? -0.35 -19.906 -0.542 1 97.81 31 MET B CA 1
ATOM 2879 C C . MET B 1 31 ? -0.644 -18.422 -0.315 1 97.81 31 MET B C 1
ATOM 2881 O O . MET B 1 31 ? -1.321 -18.062 0.648 1 97.81 31 MET B O 1
ATOM 2885 N N . GLN B 1 32 ? -0.171 -17.625 -1.271 1 97.94 32 GLN B N 1
ATOM 2886 C CA . GLN B 1 32 ? -0.364 -16.172 -1.155 1 97.94 32 GLN B CA 1
ATOM 2887 C C . GLN B 1 32 ? -1.812 -15.789 -1.442 1 97.94 32 GLN B C 1
ATOM 2889 O O . GLN B 1 32 ? -2.225 -14.664 -1.174 1 97.94 32 GLN B O 1
ATOM 2894 N N . GLY B 1 33 ? -2.594 -16.719 -1.873 1 98.56 33 GLY B N 1
ATOM 2895 C CA . GLY B 1 33 ? -4.004 -16.469 -2.125 1 98.56 33 GLY B CA 1
ATOM 2896 C C . GLY B 1 33 ? -4.891 -16.828 -0.945 1 98.56 33 GLY B C 1
ATOM 2897 O O . GLY B 1 33 ? -6.098 -16.578 -0.973 1 98.56 33 GLY B O 1
ATOM 2898 N N . ILE B 1 34 ? -4.336 -17.297 0.155 1 98.69 34 ILE B N 1
ATOM 2899 C CA . ILE B 1 34 ? -5.109 -17.844 1.266 1 98.69 34 ILE B CA 1
ATOM 2900 C C . ILE B 1 34 ? -5.883 -16.719 1.954 1 98.69 34 ILE B C 1
ATOM 2902 O O . ILE B 1 34 ? -7.062 -16.875 2.273 1 98.69 34 ILE B O 1
ATOM 2906 N N . PRO B 1 35 ? -5.254 -15.516 2.211 1 98.69 35 PRO B N 1
ATOM 2907 C CA . PRO B 1 35 ? -6.086 -14.453 2.779 1 98.69 35 PRO B CA 1
ATOM 2908 C C . PRO B 1 35 ? -7.297 -14.125 1.91 1 98.69 35 PRO B C 1
ATOM 2910 O O . PRO B 1 35 ? -8.398 -13.914 2.43 1 98.69 35 PRO B O 1
ATOM 2913 N N . LEU B 1 36 ? -7.098 -14.125 0.613 1 98.5 36 LEU B N 1
ATOM 2914 C CA . LEU B 1 36 ? -8.188 -13.836 -0.313 1 98.5 36 LEU B CA 1
ATOM 2915 C C . LEU B 1 36 ? -9.234 -14.938 -0.279 1 98.5 36 LEU B C 1
ATOM 2917 O O . LEU B 1 36 ? -10.438 -14.664 -0.404 1 98.5 36 LEU B O 1
ATOM 2921 N N . TYR B 1 37 ? -8.781 -16.188 -0.152 1 98.75 37 TYR B N 1
ATOM 2922 C CA . TYR B 1 37 ? -9.695 -17.328 -0.028 1 98.75 37 TYR B CA 1
ATOM 2923 C C . TYR B 1 37 ? -10.688 -17.094 1.101 1 98.75 37 TYR B C 1
ATOM 2925 O O . TYR B 1 37 ? -11.906 -17.172 0.887 1 98.75 37 TYR B O 1
ATOM 2933 N N . PHE B 1 38 ? -10.203 -16.75 2.242 1 98.31 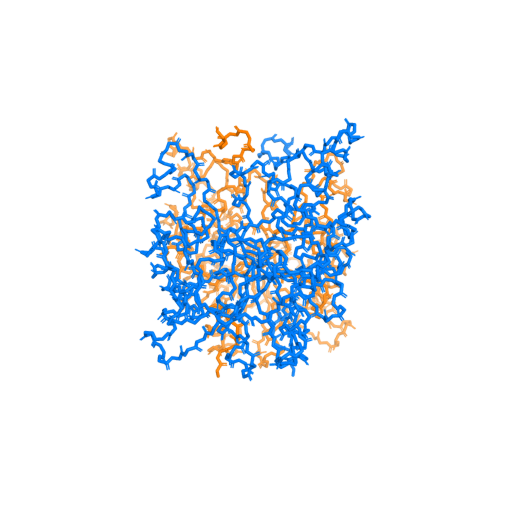38 PHE B N 1
ATOM 2934 C CA . PHE B 1 38 ? -11.062 -16.594 3.408 1 98.31 38 PHE B CA 1
ATOM 2935 C C . PHE B 1 38 ? -11.898 -15.32 3.299 1 98.31 38 PHE B C 1
ATOM 2937 O O . PHE B 1 38 ? -13.039 -15.281 3.764 1 98.31 38 PHE B O 1
ATOM 2944 N N . ALA B 1 39 ? -11.336 -14.273 2.709 1 97.94 39 ALA B N 1
ATOM 2945 C CA . ALA B 1 39 ? -12.102 -13.047 2.494 1 97.94 39 ALA B CA 1
ATOM 2946 C C . ALA B 1 39 ? -13.312 -13.297 1.608 1 97.94 39 ALA B C 1
ATOM 2948 O O . ALA B 1 39 ? -14.43 -12.891 1.94 1 97.94 39 ALA B O 1
ATOM 2949 N N . LEU B 1 40 ? -13.078 -14 0.521 1 98.25 40 LEU B N 1
ATOM 2950 C CA . LEU B 1 40 ? -14.156 -14.266 -0.425 1 98.25 40 LEU B CA 1
ATOM 2951 C C . LEU B 1 40 ? -15.172 -15.234 0.171 1 98.25 40 LEU B C 1
ATOM 2953 O O . LEU B 1 40 ? -16.375 -15.086 -0.046 1 98.25 40 LEU B O 1
ATOM 2957 N N . LYS B 1 41 ? -14.695 -16.219 0.943 1 97.75 41 LYS B N 1
ATOM 2958 C CA . LYS B 1 41 ? -15.609 -17.109 1.646 1 97.75 41 LYS B CA 1
ATOM 2959 C C . LYS B 1 41 ? -16.5 -16.344 2.605 1 97.75 41 LYS B C 1
ATOM 2961 O O . LYS B 1 41 ? -17.703 -16.641 2.721 1 97.75 41 LYS B O 1
ATOM 2966 N N . SER B 1 42 ? -15.938 -15.367 3.26 1 95.81 42 SER B N 1
ATOM 2967 C CA . SER B 1 42 ? -16.703 -14.57 4.211 1 95.81 42 SER B CA 1
ATOM 2968 C C . SER B 1 42 ? -17.781 -13.742 3.506 1 95.81 42 SER B C 1
ATOM 2970 O O . SER B 1 42 ? -18.766 -13.328 4.129 1 95.81 42 SER B O 1
ATOM 2972 N N . MET B 1 43 ? -17.625 -13.562 2.238 1 95.25 43 MET B N 1
ATOM 2973 C CA . MET B 1 43 ? -18.594 -12.852 1.427 1 95.25 43 MET B CA 1
ATOM 2974 C C . MET B 1 43 ? -19.688 -13.797 0.917 1 95.25 43 MET B C 1
ATOM 2976 O O . MET B 1 43 ? -20.578 -13.383 0.186 1 95.25 43 MET B O 1
ATOM 2980 N N . GLY B 1 44 ? -19.547 -15.055 1.239 1 96.75 44 GLY B N 1
ATOM 2981 C CA . GLY B 1 44 ? -20.547 -16.047 0.851 1 96.75 44 GLY B CA 1
ATOM 2982 C C . GLY B 1 44 ? -20.266 -16.672 -0.504 1 96.75 44 GLY B C 1
ATOM 2983 O O . GLY B 1 44 ? -21.125 -17.328 -1.074 1 96.75 44 GLY B O 1
ATOM 2984 N N . LYS B 1 45 ? -19.125 -16.5 -1.047 1 98 45 LYS B N 1
ATOM 2985 C CA . LYS B 1 45 ? -18.797 -17.016 -2.375 1 98 45 LYS B CA 1
ATOM 2986 C C . LYS B 1 45 ? -18.25 -18.438 -2.299 1 98 45 LYS B C 1
ATOM 2988 O O . LYS B 1 45 ? -17.734 -18.859 -1.261 1 98 45 LYS B O 1
ATOM 2993 N N . SER B 1 46 ? -18.469 -19.188 -3.383 1 98.69 46 SER B N 1
ATOM 2994 C CA . SER B 1 46 ? -17.812 -20.484 -3.549 1 98.69 46 SER B CA 1
ATOM 2995 C C . SER B 1 46 ? -16.406 -20.312 -4.125 1 98.69 46 SER B C 1
ATOM 2997 O O . SER B 1 46 ? -16.25 -19.812 -5.238 1 98.69 46 SER B O 1
ATOM 2999 N N . VAL B 1 47 ? -15.422 -20.75 -3.344 1 98.81 47 VAL B N 1
ATOM 3000 C CA . VAL B 1 47 ? -14.039 -20.484 -3.73 1 98.81 47 VAL B CA 1
ATOM 3001 C C . VAL B 1 47 ? -13.297 -21.797 -3.9 1 98.81 47 VAL B C 1
ATOM 3003 O O . VAL B 1 47 ? -13.375 -22.688 -3.043 1 98.81 47 VAL B O 1
ATOM 3006 N N . PHE B 1 48 ? -12.586 -21.969 -4.973 1 98.81 48 PHE B N 1
ATOM 3007 C CA . PHE B 1 48 ? -11.781 -23.125 -5.32 1 98.81 48 PHE B CA 1
ATOM 3008 C C . PHE B 1 48 ? -10.305 -22.766 -5.414 1 98.81 48 PHE B C 1
ATOM 3010 O O . PHE B 1 48 ? -9.961 -21.594 -5.562 1 98.81 48 PHE B O 1
ATOM 3017 N N . LEU B 1 49 ? -9.43 -23.797 -5.254 1 98.81 49 LEU B N 1
ATOM 3018 C CA . LEU B 1 49 ? -7.992 -23.547 -5.23 1 98.81 49 LEU B CA 1
ATOM 3019 C C . LEU B 1 49 ? -7.281 -24.328 -6.328 1 98.81 49 LEU B C 1
ATOM 3021 O O . LEU B 1 49 ? -7.652 -25.469 -6.621 1 98.81 49 LEU B O 1
ATOM 3025 N N . GLY B 1 50 ? -6.312 -23.703 -6.945 1 98.56 50 GLY B N 1
ATOM 3026 C CA . GLY B 1 50 ? -5.453 -24.344 -7.938 1 98.56 50 GLY B CA 1
ATOM 3027 C C . GLY B 1 50 ? -4.012 -23.891 -7.852 1 98.56 50 GLY B C 1
ATOM 3028 O O . GLY B 1 50 ? -3.699 -22.906 -7.164 1 98.56 50 GLY B O 1
ATOM 3029 N N . ASN B 1 51 ? -3.125 -24.578 -8.492 1 98.06 51 ASN B N 1
ATOM 3030 C CA . ASN B 1 51 ? -1.699 -24.266 -8.508 1 98.06 51 ASN B CA 1
ATOM 3031 C C . ASN B 1 51 ? -0.98 -25 -9.641 1 98.06 51 ASN B C 1
ATOM 3033 O O . ASN B 1 51 ? -1.293 -26.156 -9.938 1 98.06 51 ASN B O 1
ATOM 3037 N N . MET B 1 52 ? -0.093 -24.266 -10.312 1 95.75 52 MET B N 1
ATOM 3038 C CA . MET B 1 52 ? 0.854 -25.016 -11.133 1 95.75 52 MET B CA 1
ATOM 3039 C C . MET B 1 52 ? 1.854 -25.766 -10.258 1 95.75 52 MET B C 1
ATOM 3041 O O . MET B 1 52 ? 2.73 -25.156 -9.648 1 95.75 52 MET B O 1
ATOM 3045 N N . SER B 1 53 ? 1.849 -27.062 -10.289 1 94.62 53 SER B N 1
ATOM 3046 C CA . SER B 1 53 ? 2.537 -27.875 -9.281 1 94.62 53 SER B CA 1
ATOM 3047 C C . SER B 1 53 ? 3.939 -28.25 -9.742 1 94.62 53 SER B C 1
ATOM 3049 O O . SER B 1 53 ? 4.145 -28.578 -10.906 1 94.62 53 SER B O 1
ATOM 3051 N N . PHE B 1 54 ? 4.883 -28.219 -8.773 1 92.31 54 PHE B N 1
ATOM 3052 C CA . PHE B 1 54 ? 6.234 -28.719 -9.016 1 92.31 54 PHE B CA 1
ATOM 3053 C C . PHE B 1 54 ? 6.383 -30.141 -8.523 1 92.31 54 PHE B C 1
ATOM 3055 O O . PHE B 1 54 ? 7.457 -30.734 -8.641 1 92.31 54 PHE B O 1
ATOM 3062 N N . THR B 1 55 ? 5.316 -30.672 -7.984 1 91.75 55 THR B N 1
ATOM 3063 C CA . THR B 1 55 ? 5.285 -32.062 -7.57 1 91.75 55 THR B CA 1
ATOM 3064 C C . THR B 1 55 ? 5.238 -33 -8.789 1 91.75 55 THR B C 1
ATOM 3066 O O . THR B 1 55 ? 4.609 -32.656 -9.797 1 91.75 55 THR B O 1
ATOM 3069 N N . GLU B 1 56 ? 5.91 -34.125 -8.633 1 90.12 56 GLU B N 1
ATOM 3070 C CA . GLU B 1 56 ? 5.781 -35.156 -9.672 1 90.12 56 GLU B CA 1
ATOM 3071 C C . GLU B 1 56 ? 4.422 -35.844 -9.609 1 90.12 56 GLU B C 1
ATOM 3073 O O . GLU B 1 56 ? 4.297 -36.906 -9.039 1 90.12 56 GLU B O 1
ATOM 3078 N N . LEU B 1 57 ? 3.494 -35.281 -10.305 1 90.75 57 LEU B N 1
ATOM 3079 C CA . LEU B 1 57 ? 2.098 -35.688 -10.203 1 90.75 57 LEU B CA 1
ATOM 3080 C C . LEU B 1 57 ? 1.905 -37.125 -10.719 1 90.75 57 LEU B C 1
ATOM 3082 O O . LEU B 1 57 ? 0.963 -37.812 -10.312 1 90.75 57 LEU B O 1
ATOM 3086 N N . GLY B 1 58 ? 2.797 -37.5 -11.602 1 86.62 58 GLY B N 1
ATOM 3087 C CA . GLY B 1 58 ? 2.729 -38.875 -12.086 1 86.62 58 GLY B CA 1
ATOM 3088 C C . GLY B 1 58 ? 2.869 -39.906 -10.977 1 86.62 58 GLY B C 1
ATOM 3089 O O . GLY B 1 58 ? 2.42 -41.031 -11.125 1 86.62 58 GLY B O 1
ATOM 3090 N N . ASN B 1 59 ? 3.42 -39.5 -9.891 1 88.94 59 ASN B N 1
ATOM 3091 C CA . ASN B 1 59 ? 3.65 -40.406 -8.758 1 88.94 59 ASN B CA 1
ATOM 3092 C C . ASN B 1 59 ? 2.57 -40.25 -7.691 1 88.94 59 ASN B C 1
ATOM 3094 O O . ASN B 1 59 ? 2.672 -40.844 -6.613 1 88.94 59 ASN B O 1
ATOM 3098 N N . ALA B 1 60 ? 1.582 -39.469 -7.965 1 90.25 60 ALA B N 1
ATOM 3099 C CA . ALA B 1 60 ? 0.521 -39.219 -6.992 1 90.25 60 ALA B CA 1
ATOM 3100 C C . ALA B 1 60 ? -0.733 -40.031 -7.336 1 90.25 60 ALA B C 1
ATOM 3102 O O . ALA B 1 60 ? -0.983 -40.312 -8.508 1 90.25 60 ALA B O 1
ATOM 3103 N N . ASN B 1 61 ? -1.532 -40.344 -6.359 1 89.5 61 ASN B N 1
ATOM 3104 C CA . ASN B 1 61 ? -2.729 -41.156 -6.562 1 89.5 61 ASN B CA 1
ATOM 3105 C C . ASN B 1 61 ? -3.992 -40.312 -6.539 1 89.5 61 ASN B C 1
ATOM 3107 O O . ASN B 1 61 ? -5.062 -40.781 -6.148 1 89.5 61 ASN B O 1
ATOM 3111 N N . GLY B 1 62 ? -3.893 -39.062 -6.828 1 88.44 62 GLY B N 1
ATOM 3112 C CA . GLY B 1 62 ? -5.051 -38.188 -6.879 1 88.44 62 GLY B CA 1
ATOM 3113 C C . GLY B 1 62 ? -5.949 -38.438 -8.07 1 88.44 62 GLY B C 1
ATOM 3114 O O . GLY B 1 62 ? -5.594 -39.219 -8.969 1 88.44 62 GLY B O 1
ATOM 3115 N N . PHE B 1 63 ? -7.109 -37.812 -8.062 1 89.31 63 PHE B N 1
ATOM 3116 C CA . PHE B 1 63 ? -8.07 -37.969 -9.148 1 89.31 63 PHE B CA 1
ATOM 3117 C C . PHE B 1 63 ? -7.641 -37.125 -10.359 1 89.31 63 PHE B C 1
ATOM 3119 O O . PHE B 1 63 ? -7.5 -35.906 -10.266 1 89.31 63 PHE B O 1
ATOM 3126 N N . VAL B 1 64 ? -7.465 -37.719 -11.492 1 89.44 64 VAL B N 1
ATOM 3127 C CA . VAL B 1 64 ? -7.07 -37.031 -12.719 1 89.44 64 VAL B CA 1
ATOM 3128 C C . VAL B 1 64 ? -8.273 -36.312 -13.32 1 89.44 64 VAL B C 1
ATOM 3130 O O . VAL B 1 64 ? -9.289 -36.938 -13.641 1 89.44 64 VAL B O 1
ATOM 3133 N N . VAL B 1 65 ? -8.203 -35.031 -13.484 1 89.12 65 VAL B N 1
ATOM 3134 C CA . VAL B 1 65 ? -9.305 -34.219 -13.945 1 89.12 65 VAL B CA 1
ATOM 3135 C C . VAL B 1 65 ? -9.234 -34.062 -15.469 1 89.12 65 VAL B C 1
ATOM 3137 O O . VAL B 1 65 ? -10.266 -34.062 -16.141 1 89.12 65 VAL B O 1
ATOM 3140 N N . THR B 1 66 ? -8.078 -33.875 -15.992 1 83.25 66 THR B N 1
ATOM 3141 C CA . THR B 1 66 ? -7.879 -33.656 -17.422 1 83.25 66 THR B CA 1
ATOM 3142 C C . THR B 1 66 ? -6.684 -34.438 -17.922 1 83.25 66 THR B C 1
ATOM 3144 O O . THR B 1 66 ? -5.629 -34.469 -17.281 1 83.25 66 THR B O 1
ATOM 3147 N N . LYS B 1 67 ? -6.961 -35.156 -19.094 1 79.31 67 LYS B N 1
ATOM 3148 C CA . LYS B 1 67 ? -5.895 -35.875 -19.797 1 79.31 67 LYS B CA 1
ATOM 3149 C C . LYS B 1 67 ? -5.707 -35.344 -21.203 1 79.31 67 LYS B C 1
ATOM 3151 O O . LYS B 1 67 ? -6.641 -34.812 -21.797 1 79.31 67 LYS B O 1
ATOM 3156 N N . GLU B 1 68 ? -4.434 -35.281 -21.531 1 73.44 68 GLU B N 1
ATOM 3157 C CA . GLU B 1 68 ? -4.172 -35 -22.938 1 73.44 68 GLU B CA 1
ATOM 3158 C C . GLU B 1 68 ? -4.637 -36.125 -23.828 1 73.44 68 GLU B C 1
ATOM 3160 O O . GLU B 1 68 ? -4.723 -37.281 -23.391 1 73.44 68 GLU B O 1
ATOM 3165 N N . LYS B 1 69 ? -5.133 -35.875 -25.109 1 64 69 LYS B N 1
ATOM 3166 C CA . LYS B 1 69 ? -5.59 -36.875 -26.062 1 64 69 LYS B CA 1
ATOM 3167 C C . LYS B 1 69 ? -4.48 -37.875 -26.375 1 64 69 LYS B C 1
ATOM 3169 O O . LYS B 1 69 ? -4.75 -39.062 -26.625 1 64 69 LYS B O 1
ATOM 3174 N N . ASN B 1 70 ? -3.268 -37.312 -26.406 1 55.38 70 ASN B N 1
ATOM 3175 C CA . ASN B 1 70 ? -2.193 -38.25 -26.734 1 55.38 70 ASN B CA 1
ATOM 3176 C C . ASN B 1 70 ? -1.742 -39 -25.484 1 55.38 70 ASN B C 1
ATOM 3178 O O . ASN B 1 70 ? -1.454 -38.406 -24.453 1 55.38 70 ASN B O 1
ATOM 3182 N N . PRO B 1 71 ? -1.8 -40.344 -25.5 1 50.44 71 PRO B N 1
ATOM 3183 C CA . PRO B 1 71 ? -1.62 -41.281 -24.391 1 50.44 71 PRO B CA 1
ATOM 3184 C C . PRO B 1 71 ? -0.308 -41.062 -23.641 1 50.44 71 PRO B C 1
ATOM 3186 O O . PRO B 1 71 ? -0.227 -41.344 -22.438 1 50.44 71 PRO B O 1
ATOM 3189 N N . ALA B 1 72 ? 0.761 -40.75 -24.25 1 49.53 72 ALA B N 1
ATOM 3190 C CA . ALA B 1 72 ? 2.057 -40.75 -23.578 1 49.53 72 ALA B CA 1
ATOM 3191 C C . ALA B 1 72 ? 2.117 -39.688 -22.5 1 49.53 72 ALA B C 1
ATOM 3193 O O . ALA B 1 72 ? 2.951 -39.75 -21.594 1 49.53 72 ALA B O 1
ATOM 3194 N N . GLN B 1 73 ? 1.492 -38.438 -22.75 1 57.09 73 GLN B N 1
ATOM 3195 C CA . GLN B 1 73 ? 1.492 -37.344 -21.812 1 57.09 73 GLN B CA 1
ATOM 3196 C C . GLN B 1 73 ? 0.082 -37.031 -21.312 1 57.09 73 GLN B C 1
ATOM 3198 O O . GLN B 1 73 ? -0.646 -36.25 -21.922 1 57.09 73 GLN B O 1
ATOM 3203 N N . SER B 1 74 ? -0.39 -37.75 -20.344 1 69.75 74 SER B N 1
ATOM 3204 C CA . SER B 1 74 ? -1.837 -37.781 -20.156 1 69.75 74 SER B CA 1
ATOM 3205 C C . SER B 1 74 ? -2.279 -36.844 -19.047 1 69.75 74 SER B C 1
ATOM 3207 O O . SER B 1 74 ? -3.311 -36.188 -19.156 1 69.75 74 SER B O 1
ATOM 3209 N N . LEU B 1 75 ? -1.423 -36.656 -18.172 1 76.88 75 LEU B N 1
ATOM 3210 C CA . LEU B 1 75 ? -1.938 -35.906 -17.031 1 76.88 75 LEU B CA 1
ATOM 3211 C C . LEU B 1 75 ? -1.663 -34.406 -17.156 1 76.88 75 LEU B C 1
ATOM 3213 O O . LEU B 1 75 ? -0.526 -34.031 -17.406 1 76.88 75 LEU B O 1
ATOM 3217 N N . VAL B 1 76 ? -2.771 -33.625 -17.125 1 86.25 76 VAL B N 1
ATOM 3218 C CA . VAL B 1 76 ? -2.598 -32.156 -17.188 1 86.25 76 VAL B CA 1
ATOM 3219 C C . VAL B 1 76 ? -3.111 -31.516 -15.914 1 86.25 76 VAL B C 1
ATOM 3221 O O . VAL B 1 76 ? -2.631 -30.453 -15.508 1 86.25 76 VAL B O 1
ATOM 3224 N N . CYS B 1 77 ? -4.027 -32.156 -15.273 1 94.62 77 CYS B N 1
ATOM 3225 C CA . CYS B 1 77 ? -4.578 -31.625 -14.039 1 94.62 77 CYS B CA 1
ATOM 3226 C C . CYS B 1 77 ? -5.043 -32.75 -13.109 1 94.62 77 CYS B C 1
ATOM 3228 O O . CYS B 1 77 ? -5.676 -33.688 -13.562 1 94.62 77 CYS B O 1
ATOM 3230 N N . MET B 1 78 ? -4.68 -32.656 -11.891 1 95.38 78 MET B N 1
ATOM 3231 C CA . MET B 1 78 ? -5.051 -33.625 -10.867 1 95.38 78 MET B CA 1
ATOM 3232 C C . MET B 1 78 ? -5.707 -32.938 -9.68 1 95.38 78 MET B C 1
ATOM 3234 O O . MET B 1 78 ? -5.262 -31.875 -9.25 1 95.38 78 MET B O 1
ATOM 3238 N N . LYS B 1 79 ? -6.801 -33.5 -9.211 1 97.31 79 LYS B N 1
ATOM 3239 C CA . LYS B 1 79 ? -7.426 -33.031 -7.977 1 97.31 79 LYS B CA 1
ATOM 3240 C C . LYS B 1 79 ? -6.715 -33.625 -6.754 1 97.31 79 LYS B C 1
ATOM 3242 O O . LYS B 1 79 ? -6.703 -34.844 -6.555 1 97.31 79 LYS B O 1
ATOM 3247 N N . ILE B 1 80 ? -6.125 -32.75 -5.941 1 97.38 80 ILE B N 1
ATOM 3248 C CA . ILE B 1 80 ? -5.379 -33.156 -4.754 1 97.38 80 ILE B CA 1
ATOM 3249 C C . ILE B 1 80 ? -6.234 -32.938 -3.508 1 97.38 80 ILE B C 1
ATOM 3251 O O . ILE B 1 80 ? -6.793 -31.875 -3.301 1 97.38 80 ILE B O 1
ATOM 3255 N N . THR B 1 81 ? -6.402 -33.969 -2.664 1 97.38 81 THR B N 1
ATOM 3256 C CA . THR B 1 81 ? -7.121 -33.906 -1.396 1 97.38 81 THR B CA 1
ATOM 3257 C C . THR B 1 81 ? -6.199 -34.281 -0.236 1 97.38 81 THR B C 1
ATOM 3259 O O . THR B 1 81 ? -5.023 -34.562 -0.443 1 97.38 81 THR B O 1
ATOM 3262 N N . SER B 1 82 ? -6.707 -34.156 0.992 1 95.88 82 SER B N 1
ATOM 3263 C CA . SER B 1 82 ? -5.941 -34.5 2.182 1 95.88 82 SER B CA 1
ATOM 3264 C C . SER B 1 82 ? -5.555 -36 2.164 1 95.88 82 SER B C 1
ATOM 3266 O O . SER B 1 82 ? -4.629 -36.406 2.867 1 95.88 82 SER B O 1
ATOM 3268 N N . GLN B 1 83 ? -6.16 -36.75 1.354 1 94.56 83 GLN B N 1
ATOM 3269 C CA . GLN B 1 83 ? -5.93 -38.219 1.311 1 94.56 83 GLN B CA 1
ATOM 3270 C C . GLN B 1 83 ? -4.996 -38.562 0.162 1 94.56 83 GLN B C 1
ATOM 3272 O O . GLN B 1 83 ? -4.59 -39.75 0.034 1 94.56 83 GLN B O 1
ATOM 3277 N N . THR B 1 84 ? -4.672 -37.562 -0.672 1 94.44 84 THR B N 1
ATOM 3278 C CA . THR B 1 84 ? -3.762 -37.844 -1.779 1 94.44 84 THR B CA 1
ATOM 3279 C C . THR B 1 84 ? -2.355 -38.125 -1.265 1 94.44 84 THR B C 1
ATOM 3281 O O . THR B 1 84 ? -1.872 -37.469 -0.352 1 94.44 84 THR B O 1
ATOM 3284 N N . ASN B 1 85 ? -1.686 -39.125 -1.803 1 90.25 85 ASN B N 1
ATOM 3285 C CA . ASN B 1 85 ? -0.334 -39.5 -1.399 1 90.25 85 ASN B CA 1
ATOM 3286 C C . ASN B 1 85 ? 0.588 -39.656 -2.605 1 90.25 85 ASN B C 1
ATOM 3288 O O . ASN B 1 85 ? 0.121 -39.844 -3.73 1 90.25 85 ASN B O 1
ATOM 3292 N N . LEU B 1 86 ? 1.831 -39.5 -2.246 1 87.62 86 LEU B N 1
ATOM 3293 C CA . LEU B 1 86 ? 2.873 -39.75 -3.236 1 87.62 86 LEU B CA 1
ATOM 3294 C C . LEU B 1 86 ? 3.461 -41.125 -3.059 1 87.62 86 LEU B C 1
ATOM 3296 O O . LEU B 1 86 ? 3.645 -41.594 -1.93 1 87.62 86 LEU B O 1
ATOM 3300 N N . ASN B 1 87 ? 3.586 -41.875 -4.129 1 77.56 87 ASN B N 1
ATOM 3301 C CA . ASN B 1 87 ? 4.125 -43.25 -4.066 1 77.56 87 ASN B CA 1
ATOM 3302 C C . ASN B 1 87 ? 5.605 -43.25 -3.691 1 77.56 87 ASN B C 1
ATOM 3304 O O . ASN B 1 87 ? 6.113 -44.219 -3.148 1 77.56 87 ASN B O 1
ATOM 3308 N N . ARG B 1 88 ? 6.34 -42.312 -4.051 1 71.62 88 ARG B N 1
ATOM 3309 C CA . ARG B 1 88 ? 7.793 -42.344 -3.912 1 71.62 88 ARG B CA 1
ATOM 3310 C C . ARG B 1 88 ? 8.266 -41.406 -2.809 1 71.62 88 ARG B C 1
ATOM 3312 O O . ARG B 1 88 ? 7.449 -40.75 -2.143 1 71.62 88 ARG B O 1
ATOM 3319 N N . ASN B 1 89 ? 9.516 -41.469 -2.557 1 66.44 89 ASN B N 1
ATOM 3320 C CA . ASN B 1 89 ? 10.273 -40.75 -1.546 1 66.44 89 ASN B CA 1
ATOM 3321 C C . ASN B 1 89 ? 10.234 -39.219 -1.784 1 66.44 89 ASN B C 1
ATOM 3323 O O . ASN B 1 89 ? 10.953 -38.469 -1.133 1 66.44 89 ASN B O 1
ATOM 3327 N N . ASP B 1 90 ? 9.273 -38.844 -2.652 1 73.31 90 ASP B N 1
ATOM 3328 C CA . ASP B 1 90 ? 9.219 -37.406 -2.828 1 73.31 90 ASP B CA 1
ATOM 3329 C C . ASP B 1 90 ? 8.453 -36.75 -1.688 1 73.31 90 ASP B C 1
ATOM 3331 O O . ASP B 1 90 ? 7.438 -37.281 -1.227 1 73.31 90 ASP B O 1
ATOM 3335 N N . THR B 1 91 ? 9.062 -35.688 -1.219 1 80.94 91 THR B N 1
ATOM 3336 C CA . THR B 1 91 ? 8.477 -35.062 -0.047 1 80.94 91 THR B CA 1
ATOM 3337 C C . THR B 1 91 ? 7.91 -33.688 -0.407 1 80.94 91 THR B C 1
ATOM 3339 O O . THR B 1 91 ? 7.219 -33.062 0.401 1 80.94 91 THR B O 1
ATOM 3342 N N . TYR B 1 92 ? 8.086 -33.312 -1.701 1 90.75 92 TYR B N 1
ATOM 3343 C CA . TYR B 1 92 ? 7.582 -31.984 -2.059 1 90.75 92 TYR B CA 1
ATOM 3344 C C . TYR B 1 92 ? 6.125 -32.062 -2.506 1 90.75 92 TYR B C 1
ATOM 3346 O O . TYR B 1 92 ? 5.828 -32.594 -3.578 1 90.75 92 TYR B O 1
ATOM 3354 N N . PHE B 1 93 ? 5.188 -31.562 -1.68 1 94.12 93 PHE B N 1
ATOM 3355 C CA . PHE B 1 93 ? 3.771 -31.656 -2.02 1 94.12 93 PHE B CA 1
ATOM 3356 C C . PHE B 1 93 ? 2.967 -30.609 -1.263 1 94.12 93 PHE B C 1
ATOM 3358 O O . PHE B 1 93 ? 2.02 -30.938 -0.549 1 94.12 93 PHE B O 1
ATOM 3365 N N . PRO B 1 94 ? 3.225 -29.297 -1.521 1 95.62 94 PRO B N 1
ATOM 3366 C CA . PRO B 1 94 ? 2.541 -28.25 -0.752 1 95.62 94 PRO B CA 1
ATOM 3367 C C . PRO B 1 94 ? 1.023 -28.297 -0.924 1 95.62 94 PRO B C 1
ATOM 3369 O O . PRO B 1 94 ? 0.283 -28.016 0.024 1 95.62 94 PRO B O 1
ATOM 3372 N N . GLU B 1 95 ? 0.495 -28.672 -2.088 1 96.69 95 GLU B N 1
ATOM 3373 C CA . GLU B 1 95 ? -0.942 -28.734 -2.334 1 96.69 95 GLU B CA 1
ATOM 3374 C C . GLU B 1 95 ? -1.619 -29.719 -1.384 1 96.69 95 GLU B C 1
ATOM 3376 O O . GLU B 1 95 ? -2.664 -29.422 -0.806 1 96.69 95 GLU B O 1
ATOM 3381 N N . LYS B 1 96 ? -1.041 -30.875 -1.212 1 95.94 96 LYS B N 1
ATOM 3382 C CA . LYS B 1 96 ? -1.578 -31.906 -0.322 1 95.94 96 LYS B CA 1
ATOM 3383 C C . LYS B 1 96 ? -1.614 -31.406 1.123 1 95.94 96 LYS B C 1
ATOM 3385 O O . LYS B 1 96 ? -2.613 -31.594 1.822 1 95.94 96 LYS B O 1
ATOM 3390 N N . TYR B 1 97 ? -0.583 -30.797 1.523 1 96.12 97 TYR B N 1
ATOM 3391 C CA . TYR B 1 97 ? -0.469 -30.422 2.932 1 96.12 97 TYR B CA 1
ATOM 3392 C C . TYR B 1 97 ? -1.37 -29.25 3.262 1 96.12 97 TYR B C 1
ATOM 3394 O O . TYR B 1 97 ? -1.858 -29.125 4.387 1 96.12 97 TYR B O 1
ATOM 3402 N N . LEU B 1 98 ? -1.619 -28.344 2.273 1 97.94 98 LEU B N 1
ATOM 3403 C CA . LEU B 1 98 ? -2.645 -27.328 2.518 1 97.94 98 LEU B CA 1
ATOM 3404 C C . LEU B 1 98 ? -4.012 -27.984 2.703 1 97.94 98 LEU B C 1
ATOM 3406 O O . LEU B 1 98 ? -4.77 -27.594 3.6 1 97.94 98 LEU B O 1
ATOM 3410 N N . SER B 1 99 ? -4.32 -28.922 1.84 1 98.12 99 SER B N 1
ATOM 3411 C CA . SER B 1 99 ? -5.582 -29.641 1.99 1 98.12 99 SER B CA 1
ATOM 3412 C C . SER B 1 99 ? -5.672 -30.328 3.35 1 98.12 99 SER B C 1
ATOM 3414 O O . SER B 1 99 ? -6.727 -30.312 3.986 1 98.12 99 SER B O 1
ATOM 3416 N N . GLU B 1 100 ? -4.582 -30.891 3.748 1 97.5 100 GLU B N 1
ATOM 3417 C CA . GLU B 1 100 ? -4.516 -31.531 5.062 1 97.5 100 GLU B CA 1
ATOM 3418 C C . GLU B 1 100 ? -4.75 -30.516 6.176 1 97.5 100 GLU B C 1
ATOM 3420 O O . GLU B 1 100 ? -5.418 -30.812 7.168 1 97.5 100 GLU B O 1
ATOM 3425 N N . TRP B 1 101 ? -4.164 -29.359 6.059 1 98.44 101 TRP B N 1
ATOM 3426 C CA . TRP B 1 101 ? -4.367 -28.297 7.039 1 98.44 101 TRP B CA 1
ATOM 3427 C C . TRP B 1 101 ? -5.844 -27.938 7.16 1 98.44 101 TRP B C 1
ATOM 3429 O O . TRP B 1 101 ? -6.363 -27.781 8.266 1 98.44 101 TRP B O 1
ATOM 3439 N N . PHE B 1 102 ? -6.562 -27.812 6.047 1 98.56 102 PHE B N 1
ATOM 3440 C CA . PHE B 1 102 ? -7.988 -27.516 6.059 1 98.56 102 PHE B CA 1
ATOM 3441 C C . PHE B 1 102 ? -8.758 -28.609 6.789 1 98.56 102 PHE B C 1
ATOM 3443 O O . PHE B 1 102 ? -9.688 -28.312 7.547 1 98.56 102 PHE B O 1
ATOM 3450 N N . MET B 1 103 ? -8.406 -29.812 6.523 1 97.94 103 MET B N 1
ATOM 3451 C CA . MET B 1 103 ? -9.062 -30.938 7.18 1 97.94 103 MET B CA 1
ATOM 3452 C C . MET B 1 103 ? -8.852 -30.891 8.688 1 97.94 103 MET B C 1
ATOM 3454 O O . MET B 1 103 ? -9.789 -31.094 9.461 1 97.94 103 MET B O 1
ATOM 3458 N N . ASN B 1 104 ? -7.676 -30.656 9.062 1 97.62 104 ASN B N 1
ATOM 3459 C CA . ASN B 1 104 ? -7.324 -30.625 10.484 1 97.62 104 ASN B CA 1
ATOM 3460 C C . ASN B 1 104 ? -8.008 -29.469 11.203 1 97.62 104 ASN B C 1
ATOM 3462 O O . ASN B 1 104 ? -8.516 -29.641 12.32 1 97.62 104 ASN B O 1
ATOM 3466 N N . GLU B 1 105 ? -7.977 -28.281 10.586 1 97.38 105 GLU B N 1
ATOM 3467 C CA . GLU B 1 105 ? -8.406 -27.062 11.258 1 97.38 105 GLU B CA 1
ATOM 3468 C C . GLU B 1 105 ? -9.922 -26.875 11.164 1 97.38 105 GLU B C 1
ATOM 3470 O O . GLU B 1 105 ? -10.547 -26.344 12.078 1 97.38 105 GLU B O 1
ATOM 3475 N N . PHE B 1 106 ? -10.469 -27.297 10.055 1 96.94 106 PHE B N 1
ATOM 3476 C CA . PHE B 1 106 ? -11.867 -26.969 9.82 1 96.94 106 PHE B CA 1
ATOM 3477 C C . PHE B 1 106 ? -12.695 -28.219 9.57 1 96.94 106 PHE B C 1
ATOM 3479 O O . PHE B 1 106 ? -13.914 -28.156 9.398 1 96.94 106 PHE B O 1
ATOM 3486 N N . GLU B 1 107 ? -12.102 -29.422 9.492 1 97.25 107 GLU B N 1
ATOM 3487 C CA . GLU B 1 107 ? -12.758 -30.672 9.133 1 97.25 107 GLU B CA 1
ATOM 3488 C C . GLU B 1 107 ? -13.422 -30.578 7.758 1 97.25 107 GLU B C 1
ATOM 3490 O O . GLU B 1 107 ? -14.547 -31.031 7.574 1 97.25 107 GLU B O 1
ATOM 3495 N N . GLU B 1 108 ? -12.789 -29.875 6.883 1 96.56 108 GLU B N 1
ATOM 3496 C CA . GLU B 1 108 ? -13.242 -29.703 5.508 1 96.56 108 GLU B CA 1
ATOM 3497 C C . GLU B 1 108 ? -12.203 -30.219 4.512 1 96.56 108 GLU B C 1
ATOM 3499 O O . GLU B 1 108 ? -11.031 -29.844 4.586 1 96.56 108 GLU B O 1
ATOM 3504 N N . ASP B 1 109 ? -12.617 -31.016 3.631 1 95.62 109 ASP B N 1
ATOM 3505 C CA . ASP B 1 109 ? -11.734 -31.484 2.568 1 95.62 109 ASP B CA 1
ATOM 3506 C C . ASP B 1 109 ? -11.711 -30.516 1.398 1 95.62 109 ASP B C 1
ATOM 3508 O O . ASP B 1 109 ? -12.414 -30.703 0.403 1 95.62 109 ASP B O 1
ATOM 3512 N N . VAL B 1 110 ? -10.938 -29.531 1.475 1 97.94 110 VAL B N 1
ATOM 3513 C CA . VAL B 1 110 ? -10.781 -28.531 0.427 1 97.94 110 VAL B CA 1
ATOM 3514 C C . VAL B 1 110 ? -9.727 -28.984 -0.572 1 97.94 110 VAL B C 1
ATOM 3516 O O . VAL B 1 110 ? -8.531 -29.031 -0.249 1 97.94 110 VAL B O 1
ATOM 3519 N N . PRO B 1 111 ? -10.094 -29.344 -1.728 1 98.12 111 PRO B N 1
ATOM 3520 C CA . PRO B 1 111 ? -9.109 -29.812 -2.711 1 98.12 111 PRO B CA 1
ATOM 3521 C C . PRO B 1 111 ? -8.297 -28.672 -3.318 1 98.12 111 PRO B C 1
ATOM 3523 O O . PRO B 1 111 ? -8.758 -27.516 -3.328 1 98.12 111 PRO B O 1
ATOM 3526 N N . VAL B 1 112 ? -7.137 -28.969 -3.803 1 98.38 112 VAL B N 1
ATOM 3527 C CA . VAL B 1 112 ? -6.316 -28.078 -4.621 1 98.38 112 VAL B CA 1
ATOM 3528 C C . VAL B 1 112 ? -6.078 -28.719 -5.992 1 98.38 112 VAL B C 1
ATOM 3530 O O . VAL B 1 112 ? -5.508 -29.797 -6.09 1 98.38 112 VAL B O 1
ATOM 3533 N N . TYR B 1 113 ? -6.551 -28.094 -7.023 1 98.25 113 TYR B N 1
ATOM 3534 C CA . TYR B 1 113 ? -6.293 -28.594 -8.367 1 98.25 113 TYR B CA 1
ATOM 3535 C C . TYR B 1 113 ? -4.855 -28.328 -8.789 1 98.25 113 TYR B C 1
ATOM 3537 O O . TYR B 1 113 ? -4.441 -27.172 -8.898 1 98.25 113 TYR B O 1
ATOM 3545 N N . ALA B 1 114 ? -4.105 -29.375 -9.031 1 97.19 114 ALA B N 1
ATOM 3546 C CA . ALA B 1 114 ? -2.697 -29.281 -9.414 1 97.19 114 ALA B CA 1
ATOM 3547 C C . ALA B 1 114 ? -2.539 -29.359 -10.93 1 97.19 114 ALA B C 1
ATOM 3549 O O . ALA B 1 114 ? -2.854 -30.375 -11.547 1 97.19 114 ALA B O 1
ATOM 3550 N N . PHE B 1 115 ? -2.064 -28.297 -11.5 1 95.88 115 PHE B N 1
ATOM 3551 C CA . PHE B 1 115 ? -1.802 -28.234 -12.93 1 95.88 115 PHE B CA 1
ATOM 3552 C C . PHE B 1 115 ? -0.357 -28.609 -13.234 1 95.88 115 PHE B C 1
ATOM 3554 O O . PHE B 1 115 ? 0.572 -28.078 -12.617 1 95.88 115 PHE B O 1
ATOM 3561 N N . LYS B 1 116 ? -0.141 -29.453 -14.164 1 92.38 116 LYS B N 1
ATOM 3562 C CA . LYS B 1 116 ? 1.205 -29.828 -14.586 1 92.38 116 LYS B CA 1
ATOM 3563 C C . LYS B 1 116 ? 1.812 -28.75 -15.484 1 92.38 116 LYS B C 1
ATOM 3565 O O . LYS B 1 116 ? 1.116 -28.156 -16.297 1 92.38 116 LYS B O 1
ATOM 3570 N N . ARG B 1 117 ? 3.055 -28.547 -15.273 1 90.62 117 ARG B N 1
ATOM 3571 C CA . ARG B 1 117 ? 3.76 -27.578 -16.125 1 90.62 117 ARG B CA 1
ATOM 3572 C C . ARG B 1 117 ? 3.828 -28.062 -17.562 1 90.62 117 ARG B C 1
ATOM 3574 O O . ARG B 1 117 ? 4.469 -29.078 -17.859 1 90.62 117 ARG B O 1
ATOM 3581 N N . ARG B 1 118 ? 3.197 -27.438 -18.422 1 89.25 118 ARG B N 1
ATOM 3582 C CA . ARG B 1 118 ? 3.154 -27.672 -19.859 1 89.25 118 ARG B CA 1
ATOM 3583 C C . ARG B 1 118 ? 3.133 -26.359 -20.625 1 89.25 118 ARG B C 1
ATOM 3585 O O . ARG B 1 118 ? 3.492 -25.312 -20.094 1 89.25 118 ARG B O 1
ATOM 3592 N N . GLY B 1 119 ? 2.871 -26.484 -21.906 1 88.06 119 GLY B N 1
ATOM 3593 C CA . GLY B 1 119 ? 2.68 -25.281 -22.703 1 88.06 119 GLY B CA 1
ATOM 3594 C C . GLY B 1 119 ? 1.352 -24.594 -22.453 1 88.06 119 GLY B C 1
ATOM 3595 O O . GLY B 1 119 ? 0.502 -25.125 -21.734 1 88.06 119 GLY B O 1
ATOM 3596 N N . VAL B 1 120 ? 1.182 -23.438 -23 1 91.88 120 VAL B N 1
ATOM 3597 C CA . VAL B 1 120 ? 0.027 -22.578 -22.75 1 91.88 120 VAL B CA 1
ATOM 3598 C C . VAL B 1 120 ? -1.255 -23.312 -23.125 1 91.88 120 VAL B C 1
ATOM 3600 O O . VAL B 1 120 ? -2.246 -23.266 -22.391 1 91.88 120 VAL B O 1
ATOM 3603 N N . ASP B 1 121 ? -1.268 -24.031 -24.203 1 89.5 121 ASP B N 1
ATOM 3604 C CA . ASP B 1 121 ? -2.465 -24.672 -24.719 1 89.5 121 ASP B CA 1
ATOM 3605 C C . ASP B 1 121 ? -2.963 -25.766 -23.766 1 89.5 121 ASP B C 1
ATOM 3607 O O . ASP B 1 121 ? -4.16 -25.844 -23.484 1 89.5 121 ASP B O 1
ATOM 3611 N N . LYS B 1 122 ? -2.061 -26.594 -23.281 1 90.69 122 LYS B N 1
ATOM 3612 C CA . LYS B 1 122 ? -2.436 -27.688 -22.391 1 90.69 122 LYS B CA 1
ATOM 3613 C C . LYS B 1 122 ? -2.859 -27.156 -21.016 1 90.69 122 LYS B C 1
ATOM 3615 O O . LYS B 1 122 ? -3.791 -27.672 -20.406 1 90.69 122 LYS B O 1
ATOM 3620 N N . VAL B 1 123 ? -2.152 -26.156 -20.531 1 93.38 123 VAL B N 1
ATOM 3621 C CA . VAL B 1 123 ? -2.523 -25.562 -19.25 1 93.38 123 VAL B CA 1
ATOM 3622 C C . VAL B 1 123 ? -3.885 -24.875 -19.375 1 93.38 123 VAL B C 1
ATOM 3624 O O . VAL B 1 123 ? -4.695 -24.922 -18.453 1 93.38 123 VAL B O 1
ATOM 3627 N N . ALA B 1 124 ? -4.141 -24.234 -20.531 1 93.88 124 ALA B N 1
ATOM 3628 C CA . ALA B 1 124 ? -5.449 -23.641 -20.781 1 93.88 124 ALA B CA 1
ATOM 3629 C C . ALA B 1 124 ? -6.555 -24.688 -20.719 1 93.88 124 ALA B C 1
ATOM 3631 O O . ALA B 1 124 ? -7.629 -24.438 -20.172 1 93.88 124 ALA B O 1
ATOM 3632 N N . LEU B 1 125 ? -6.25 -25.812 -21.297 1 92.69 125 LEU B N 1
ATOM 3633 C CA . LEU B 1 125 ? -7.215 -26.906 -21.266 1 92.69 125 LEU B CA 1
ATOM 3634 C C . LEU B 1 125 ? -7.504 -27.359 -19.844 1 92.69 125 LEU B C 1
ATOM 3636 O O . LEU B 1 125 ? -8.648 -27.656 -19.5 1 92.69 125 LEU B O 1
ATOM 3640 N N . ALA B 1 126 ? -6.477 -27.438 -19.078 1 94.88 126 ALA B N 1
ATOM 3641 C CA . ALA B 1 126 ? -6.637 -27.812 -17.672 1 94.88 126 ALA B CA 1
ATOM 3642 C C . ALA B 1 126 ? -7.523 -26.812 -16.938 1 94.88 126 ALA B C 1
ATOM 3644 O O . ALA B 1 126 ? -8.445 -27.203 -16.219 1 94.88 126 ALA B O 1
ATOM 3645 N N . TYR B 1 127 ? -7.258 -25.484 -17.078 1 97.06 127 TYR B N 1
ATOM 3646 C CA . TYR B 1 127 ? -8.086 -24.469 -16.453 1 97.06 127 TYR B CA 1
ATOM 3647 C C . TYR B 1 127 ? -9.531 -24.562 -16.938 1 97.06 127 TYR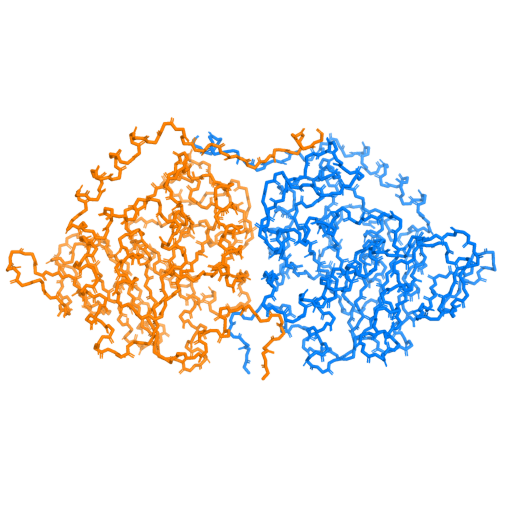 B C 1
ATOM 3649 O O . TYR B 1 127 ? -10.461 -24.469 -16.141 1 97.06 127 TYR B O 1
ATOM 3657 N N . GLN B 1 128 ? -9.734 -24.75 -18.203 1 96.31 128 GLN B N 1
ATOM 3658 C CA . GLN B 1 128 ? -11.078 -24.859 -18.766 1 96.31 128 GLN B CA 1
ATOM 3659 C C . GLN B 1 128 ? -11.836 -26.031 -18.156 1 96.31 128 GLN B C 1
ATOM 3661 O O . GLN B 1 128 ? -13.031 -25.922 -17.859 1 96.31 128 GLN B O 1
ATOM 3666 N N . SER B 1 129 ? -11.148 -27.094 -18 1 95.69 129 SER B N 1
ATOM 3667 C CA . SER B 1 129 ? -11.773 -28.281 -17.422 1 95.69 129 SER B CA 1
ATOM 3668 C C . SER B 1 129 ? -12.258 -28.016 -16 1 95.69 129 SER B C 1
ATOM 3670 O O . SER B 1 129 ? -13.398 -28.328 -15.648 1 95.69 129 SER B O 1
ATOM 3672 N N . VAL B 1 130 ? -11.422 -27.453 -15.195 1 97.5 130 VAL B N 1
ATOM 3673 C CA . VAL B 1 130 ? -11.789 -27.141 -13.812 1 97.5 130 VAL B CA 1
ATOM 3674 C C . VAL B 1 130 ? -12.945 -26.141 -13.805 1 97.5 130 VAL B C 1
ATOM 3676 O O . VAL B 1 130 ? -13.891 -26.281 -13.016 1 97.5 130 VAL B O 1
ATOM 3679 N N . CYS B 1 131 ? -12.898 -25.156 -14.688 1 97.69 131 CYS B N 1
ATOM 3680 C CA . CYS B 1 131 ? -13.93 -24.125 -14.742 1 97.69 131 CYS B CA 1
ATOM 3681 C C . CYS B 1 131 ? -15.273 -24.719 -15.156 1 97.69 131 CYS B C 1
ATOM 3683 O O . CYS B 1 131 ? -16.312 -24.328 -14.641 1 97.69 131 CYS B O 1
ATOM 3685 N N . GLN B 1 132 ? -15.219 -25.656 -16.031 1 96.69 132 GLN B N 1
ATOM 3686 C CA . GLN B 1 132 ? -16.438 -26.312 -16.469 1 96.69 132 GLN B CA 1
ATOM 3687 C C . GLN B 1 132 ? -17.047 -27.172 -15.359 1 96.69 132 GLN B C 1
ATOM 3689 O O . GLN B 1 132 ? -18.25 -27.156 -15.141 1 96.69 132 GLN B O 1
ATOM 3694 N N . ILE B 1 133 ? -16.25 -27.906 -14.695 1 96.69 133 ILE B N 1
ATOM 3695 C CA . ILE B 1 133 ? -16.688 -28.812 -13.641 1 96.69 133 ILE B CA 1
ATOM 3696 C C . ILE B 1 133 ? -17.391 -28.016 -12.539 1 96.69 133 ILE B C 1
ATOM 3698 O O . ILE B 1 133 ? -18.391 -28.453 -11.984 1 96.69 133 ILE B O 1
ATOM 3702 N N . HIS B 1 134 ? -16.891 -26.812 -12.195 1 97.94 134 HIS B N 1
ATOM 3703 C CA . HIS B 1 134 ? -17.375 -26.078 -11.023 1 97.94 134 HIS B CA 1
ATOM 3704 C C . HIS B 1 134 ? -18.156 -24.828 -11.43 1 97.94 134 HIS B C 1
ATOM 3706 O O . HIS B 1 134 ? -18.531 -24.031 -10.57 1 97.94 134 HIS B O 1
ATOM 3712 N N . ASP B 1 135 ? -18.312 -24.594 -12.727 1 98.38 135 ASP B N 1
ATOM 3713 C CA . ASP B 1 135 ? -19 -23.406 -13.242 1 98.38 135 ASP B CA 1
ATOM 3714 C C . ASP B 1 135 ? -18.344 -22.125 -12.734 1 98.38 135 ASP B C 1
ATOM 3716 O O . ASP B 1 135 ? -19.016 -21.266 -12.164 1 98.38 135 ASP B O 1
ATOM 3720 N N . ILE B 1 136 ? -17.062 -22.109 -12.875 1 98.75 136 ILE B N 1
ATOM 3721 C CA . ILE B 1 136 ? -16.281 -20.969 -12.406 1 98.75 136 ILE B CA 1
ATOM 3722 C C . ILE B 1 136 ? -16.641 -19.719 -13.219 1 98.75 136 ILE B C 1
ATOM 3724 O O . ILE B 1 136 ? -16.719 -19.781 -14.445 1 98.75 136 ILE B O 1
ATOM 3728 N N . GLN B 1 137 ? -16.828 -18.641 -12.531 1 98.81 137 GLN B N 1
ATOM 3729 C CA . GLN B 1 137 ? -17.234 -17.391 -13.164 1 98.81 137 GLN B CA 1
ATOM 3730 C C . GLN B 1 137 ? -16.078 -16.391 -13.219 1 98.81 137 GLN B C 1
ATOM 3732 O O . GLN B 1 137 ? -16.125 -15.414 -13.961 1 98.81 137 GLN B O 1
ATOM 3737 N N . CYS B 1 138 ? -15.039 -16.641 -12.422 1 98.88 138 CYS B N 1
ATOM 3738 C CA . CYS B 1 138 ? -13.883 -15.742 -12.336 1 98.88 138 CYS B CA 1
ATOM 3739 C C . CYS B 1 138 ? -12.648 -16.5 -11.867 1 98.88 138 CYS B C 1
ATOM 3741 O O . CYS B 1 138 ? -12.742 -17.391 -11.023 1 98.88 138 CYS B O 1
ATOM 3743 N N . ILE B 1 139 ? -11.484 -16.188 -12.438 1 98.94 139 ILE B N 1
ATOM 3744 C CA . ILE B 1 139 ? -10.219 -16.781 -12.039 1 98.94 139 ILE B CA 1
ATOM 3745 C C . ILE B 1 139 ? -9.297 -15.695 -11.477 1 98.94 139 ILE B C 1
ATOM 3747 O O . ILE B 1 139 ? -9.156 -14.625 -12.078 1 98.94 139 ILE B O 1
ATOM 3751 N N . ILE B 1 140 ? -8.703 -15.93 -10.32 1 98.94 140 ILE B N 1
ATOM 3752 C CA . ILE B 1 140 ? -7.684 -15.07 -9.75 1 98.94 140 ILE B CA 1
ATOM 3753 C C . ILE B 1 140 ? -6.344 -15.797 -9.719 1 98.94 140 ILE B C 1
ATOM 3755 O O . ILE B 1 140 ? -6.188 -16.797 -9.016 1 98.94 140 ILE B O 1
ATOM 3759 N N . LEU B 1 141 ? -5.398 -15.328 -10.5 1 98.88 141 LEU B N 1
ATOM 3760 C CA . LEU B 1 141 ? -4.02 -15.789 -10.367 1 98.88 141 LEU B CA 1
ATOM 3761 C C . LEU B 1 141 ? -3.287 -15.023 -9.273 1 98.88 141 LEU B C 1
ATOM 3763 O O . LEU B 1 141 ? -3.428 -13.797 -9.172 1 98.88 141 LEU B O 1
ATOM 3767 N N . VAL B 1 142 ? -2.551 -15.734 -8.453 1 98.69 142 VAL B N 1
ATOM 3768 C CA . VAL B 1 142 ? -1.802 -15.102 -7.371 1 98.69 142 VAL B CA 1
ATOM 3769 C C . VAL B 1 142 ? -0.308 -15.352 -7.559 1 98.69 142 VAL B C 1
ATOM 3771 O O . VAL B 1 142 ? 0.12 -16.5 -7.699 1 98.69 142 VAL B O 1
ATOM 3774 N N . ASP B 1 143 ? 0.478 -14.281 -7.484 1 97.81 143 ASP B N 1
ATOM 3775 C CA . ASP B 1 143 ? 1.93 -14.336 -7.625 1 97.81 143 ASP B CA 1
ATOM 3776 C C . ASP B 1 143 ? 2.625 -13.883 -6.34 1 97.81 143 ASP B C 1
ATOM 3778 O O . ASP B 1 143 ? 2.408 -12.766 -5.871 1 97.81 143 ASP B O 1
ATOM 3782 N N . GLY B 1 144 ? 3.455 -14.805 -5.762 1 96.38 144 GLY B N 1
ATOM 3783 C CA . GLY B 1 144 ? 4.402 -14.336 -4.762 1 96.38 144 GLY B CA 1
ATOM 3784 C C . GLY B 1 144 ? 5.559 -13.555 -5.359 1 96.38 144 GLY B C 1
ATOM 3785 O O . GLY B 1 144 ? 6.387 -14.117 -6.078 1 96.38 144 GLY B O 1
ATOM 3786 N N . GLY B 1 145 ? 5.648 -12.312 -5.004 1 95.19 145 GLY B N 1
ATOM 3787 C CA . GLY B 1 145 ? 6.551 -11.414 -5.703 1 95.19 145 GLY B CA 1
ATOM 3788 C C . GLY B 1 145 ? 5.855 -10.578 -6.762 1 95.19 145 GLY B C 1
ATOM 3789 O O . GLY B 1 145 ? 4.691 -10.203 -6.602 1 95.19 145 GLY B O 1
ATOM 3790 N N . SER B 1 146 ? 6.641 -10.156 -7.793 1 95.06 146 SER B N 1
ATOM 3791 C CA . SER B 1 146 ? 6.031 -9.273 -8.789 1 95.06 146 SER B CA 1
ATOM 3792 C C . SER B 1 146 ? 6.613 -9.523 -10.172 1 95.06 146 SER B C 1
ATOM 3794 O O . SER B 1 146 ? 6.414 -8.719 -11.086 1 95.06 146 SER B O 1
ATOM 3796 N N . ASP B 1 147 ? 7.348 -10.594 -10.359 1 94.69 147 ASP B N 1
ATOM 3797 C CA . ASP B 1 147 ? 8.016 -10.781 -11.641 1 94.69 147 ASP B CA 1
ATOM 3798 C C . ASP B 1 147 ? 7.008 -11.094 -12.742 1 94.69 147 ASP B C 1
ATOM 3800 O O . ASP B 1 147 ? 7.316 -10.961 -13.93 1 94.69 147 ASP B O 1
ATOM 3804 N N . SER B 1 148 ? 5.793 -11.508 -12.375 1 97.06 148 SER B N 1
ATOM 3805 C CA . SER B 1 148 ? 4.723 -11.719 -13.344 1 97.06 148 SER B CA 1
ATOM 3806 C C . SER B 1 148 ? 4.332 -10.414 -14.023 1 97.06 148 SER B C 1
ATOM 3808 O O . SER B 1 148 ? 3.641 -10.422 -15.047 1 97.06 148 SER B O 1
ATOM 3810 N N . LEU B 1 149 ? 4.785 -9.266 -13.508 1 97.69 149 LEU B N 1
ATOM 3811 C CA . LEU B 1 149 ? 4.438 -7.961 -14.047 1 97.69 149 LEU B CA 1
ATOM 3812 C C . LEU B 1 149 ? 5.465 -7.504 -15.078 1 97.69 149 LEU B C 1
ATOM 3814 O O . LEU B 1 149 ? 5.281 -6.473 -15.727 1 97.69 149 LEU B O 1
ATOM 3818 N N . MET B 1 150 ? 6.531 -8.234 -15.266 1 96.5 150 MET B N 1
ATOM 3819 C CA . MET B 1 150 ? 7.582 -7.816 -16.188 1 96.5 150 MET B CA 1
ATOM 3820 C C . MET B 1 150 ? 7.102 -7.902 -17.641 1 96.5 150 MET B C 1
ATOM 3822 O O . MET B 1 150 ? 6.43 -8.859 -18.016 1 96.5 150 MET B O 1
ATOM 3826 N N . ALA B 1 151 ? 7.492 -6.945 -18.391 1 95.88 151 ALA B N 1
ATOM 3827 C CA . ALA B 1 151 ? 7.051 -6.84 -19.781 1 95.88 151 ALA B CA 1
ATOM 3828 C C . ALA B 1 151 ? 7.984 -7.609 -20.719 1 95.88 151 ALA B C 1
ATOM 3830 O O . ALA B 1 151 ? 7.57 -8.062 -21.781 1 95.88 151 ALA B O 1
ATOM 3831 N N . GLY B 1 152 ? 9.211 -7.695 -20.344 1 94.69 152 GLY B N 1
ATOM 3832 C CA . GLY B 1 152 ? 10.18 -8.391 -21.188 1 94.69 152 GLY B CA 1
ATOM 3833 C C . GLY B 1 152 ? 11.383 -7.535 -21.547 1 94.69 152 GLY B C 1
ATOM 3834 O O . GLY B 1 152 ? 12.406 -8.055 -22 1 94.69 152 GLY B O 1
ATOM 3835 N N . ASP B 1 153 ? 11.305 -6.238 -21.328 1 95.12 153 ASP B N 1
ATOM 3836 C CA . ASP B 1 153 ? 12.414 -5.363 -21.719 1 95.12 153 ASP B CA 1
ATOM 3837 C C . ASP B 1 153 ? 13.234 -4.953 -20.5 1 95.12 153 ASP B C 1
ATOM 3839 O O . ASP B 1 153 ? 14.172 -4.156 -20.609 1 95.12 153 ASP B O 1
ATOM 3843 N N . GLU B 1 154 ? 12.891 -5.453 -19.375 1 94.94 154 GLU B N 1
ATOM 3844 C CA . GLU B 1 154 ? 13.695 -5.211 -18.172 1 94.94 154 GLU B CA 1
ATOM 3845 C C . GLU B 1 154 ? 15.023 -5.957 -18.234 1 94.94 154 GLU B C 1
ATOM 3847 O O . GLU B 1 154 ? 15.141 -6.965 -18.938 1 94.94 154 GLU B O 1
ATOM 3852 N N . ASN B 1 155 ? 16 -5.488 -17.438 1 91.5 155 ASN B N 1
ATOM 3853 C CA . ASN B 1 155 ? 17.312 -6.133 -17.391 1 91.5 155 ASN B CA 1
ATOM 3854 C C . ASN B 1 155 ? 17.203 -7.574 -16.891 1 91.5 155 ASN B C 1
ATOM 3856 O O . ASN B 1 155 ? 17.859 -8.469 -17.422 1 91.5 155 ASN B O 1
ATOM 3860 N N . GLU B 1 156 ? 16.469 -7.812 -15.867 1 90.31 156 GLU B N 1
ATOM 3861 C CA . GLU B 1 156 ? 16.188 -9.133 -15.32 1 90.31 156 GLU B CA 1
ATOM 3862 C C . GLU B 1 156 ? 14.688 -9.359 -15.172 1 90.31 156 GLU B C 1
ATOM 3864 O O . GLU B 1 156 ? 13.961 -8.469 -14.734 1 90.31 156 GLU B O 1
ATOM 3869 N N . LEU B 1 157 ? 14.312 -10.57 -15.531 1 90.75 157 LEU B N 1
ATOM 3870 C CA . LEU B 1 157 ? 12.891 -10.875 -15.562 1 90.75 157 LEU B CA 1
ATOM 3871 C C . LEU B 1 157 ? 12.5 -11.781 -14.406 1 90.75 157 LEU B C 1
ATOM 3873 O O . LEU B 1 157 ? 11.312 -12.031 -14.18 1 90.75 157 LEU B O 1
ATOM 3877 N N . GLY B 1 158 ? 13.438 -12.234 -13.633 1 89.81 158 GLY B N 1
ATOM 3878 C CA . GLY B 1 158 ? 13.148 -13.227 -12.602 1 89.81 158 GLY B CA 1
ATOM 3879 C C . GLY B 1 158 ? 12.93 -14.617 -13.156 1 89.81 158 GLY B C 1
ATOM 3880 O O . GLY B 1 158 ? 13.773 -15.141 -13.883 1 89.81 158 GLY B O 1
ATOM 3881 N N . THR B 1 159 ? 11.758 -15.266 -12.766 1 86.88 159 THR B N 1
ATOM 3882 C CA . THR B 1 159 ? 11.383 -16.594 -13.234 1 86.88 159 THR B CA 1
ATOM 3883 C C . THR B 1 159 ? 10.062 -16.547 -13.992 1 86.88 159 THR B C 1
ATOM 3885 O O . THR B 1 159 ? 9.039 -17.031 -13.5 1 86.88 159 THR B O 1
ATOM 3888 N N . PRO B 1 160 ? 10.094 -16.141 -15.203 1 89.38 160 PRO B N 1
ATOM 3889 C CA . PRO B 1 160 ? 8.875 -15.773 -15.922 1 89.38 160 PRO B CA 1
ATOM 3890 C C . PRO B 1 160 ? 8.133 -17 -16.469 1 89.38 160 PRO B C 1
ATOM 3892 O O . PRO B 1 160 ? 6.945 -16.906 -16.797 1 89.38 160 PRO B O 1
ATOM 3895 N N . LEU B 1 161 ? 8.773 -18.156 -16.531 1 90.81 161 LEU B N 1
ATOM 3896 C CA . LEU B 1 161 ? 8.242 -19.281 -17.297 1 90.81 161 LEU B CA 1
ATOM 3897 C C . LEU B 1 161 ? 6.84 -19.641 -16.812 1 90.81 161 LEU B C 1
ATOM 3899 O O . LEU B 1 161 ? 5.863 -19.484 -17.562 1 90.81 161 LEU B O 1
ATOM 3903 N N . GLU B 1 162 ? 6.688 -20.016 -15.578 1 93.44 162 GLU B N 1
ATOM 3904 C CA . GLU B 1 162 ? 5.41 -20.484 -15.055 1 93.44 162 GLU B CA 1
ATOM 3905 C C . GLU B 1 162 ? 4.375 -19.359 -15.039 1 93.44 162 GLU B C 1
ATOM 3907 O O . GLU B 1 162 ? 3.213 -19.578 -15.383 1 93.44 162 GLU B O 1
ATOM 3912 N N . ASP B 1 163 ? 4.801 -18.172 -14.695 1 95.38 163 ASP B N 1
ATOM 3913 C CA . ASP B 1 163 ? 3.895 -17.047 -14.586 1 95.38 163 ASP B CA 1
ATOM 3914 C C . ASP B 1 163 ? 3.264 -16.703 -15.938 1 95.38 163 ASP B C 1
ATOM 3916 O O . ASP B 1 163 ? 2.045 -16.562 -16.031 1 95.38 163 ASP B O 1
ATOM 3920 N N . ILE B 1 164 ? 4.078 -16.656 -16.922 1 95.44 164 ILE B N 1
ATOM 3921 C CA . ILE B 1 164 ? 3.611 -16.234 -18.234 1 95.44 164 ILE B CA 1
ATOM 3922 C C . ILE B 1 164 ? 2.736 -17.312 -18.844 1 95.44 164 ILE B C 1
ATOM 3924 O O . ILE B 1 164 ? 1.715 -17.031 -19.469 1 95.44 164 ILE B O 1
ATOM 3928 N N . ILE B 1 165 ? 3.072 -18.547 -18.656 1 94.25 165 ILE B N 1
ATOM 3929 C CA . ILE B 1 165 ? 2.238 -19.656 -19.141 1 94.25 165 ILE B CA 1
ATOM 3930 C C . ILE B 1 165 ? 0.856 -19.578 -18.5 1 94.25 165 ILE B C 1
ATOM 3932 O O . ILE B 1 165 ? -0.162 -19.656 -19.188 1 94.25 165 ILE B O 1
ATOM 3936 N N . SER B 1 166 ? 0.814 -19.359 -17.203 1 96.69 166 SER B N 1
ATOM 3937 C CA . SER B 1 166 ? -0.455 -19.297 -16.484 1 96.69 166 SER B CA 1
ATOM 3938 C C . SER B 1 166 ? -1.282 -18.094 -16.938 1 96.69 166 SER B C 1
ATOM 3940 O O . SER B 1 166 ? -2.494 -18.203 -17.141 1 96.69 166 SER B O 1
ATOM 3942 N N . ILE B 1 167 ? -0.649 -16.969 -17.125 1 97.75 167 ILE B N 1
ATOM 3943 C CA . ILE B 1 167 ? -1.342 -15.742 -17.516 1 97.75 167 ILE B CA 1
ATOM 3944 C C . ILE B 1 167 ? -1.995 -15.945 -18.891 1 97.75 167 ILE B C 1
ATOM 3946 O O . ILE B 1 167 ? -3.184 -15.672 -19.062 1 97.75 167 ILE B O 1
ATOM 3950 N N . PHE B 1 168 ? -1.308 -16.484 -19.797 1 96.31 168 PHE B N 1
ATOM 3951 C CA . PHE B 1 168 ? -1.844 -16.625 -21.141 1 96.31 168 PHE B CA 1
ATOM 3952 C C . PHE B 1 168 ? -2.824 -17.797 -21.219 1 96.31 168 PHE B C 1
ATOM 3954 O O . PHE B 1 168 ? -3.795 -17.75 -21.969 1 96.31 168 PHE B O 1
ATOM 3961 N N . ALA B 1 169 ? -2.596 -18.859 -20.406 1 95.56 169 ALA B N 1
ATOM 3962 C CA . ALA B 1 169 ? -3.564 -19.953 -20.344 1 95.56 169 ALA B CA 1
ATOM 3963 C C . ALA B 1 169 ? -4.914 -19.453 -19.828 1 95.56 169 ALA B C 1
ATOM 3965 O O . ALA B 1 169 ? -5.953 -19.719 -20.438 1 95.56 169 ALA B O 1
ATOM 3966 N N . VAL B 1 170 ? -4.887 -18.688 -18.75 1 97.94 170 VAL B N 1
ATOM 3967 C CA . VAL B 1 170 ? -6.113 -18.172 -18.141 1 97.94 170 VAL B CA 1
ATOM 3968 C C . VAL B 1 170 ? -6.762 -17.156 -19.078 1 97.94 170 VAL B C 1
ATOM 3970 O O . VAL B 1 170 ? -7.984 -17.156 -19.25 1 97.94 170 VAL B O 1
ATOM 3973 N N . LYS B 1 171 ? -5.945 -16.25 -19.688 1 97.31 171 LYS B N 1
ATOM 3974 C CA . LYS B 1 171 ? -6.477 -15.297 -20.641 1 97.31 171 LYS B CA 1
ATOM 3975 C C . LYS B 1 171 ? -7.246 -16 -21.766 1 97.31 171 LYS B C 1
ATOM 3977 O O . LYS B 1 171 ? -8.297 -15.523 -22.188 1 97.31 171 LYS B O 1
ATOM 3982 N N . SER B 1 172 ? -6.773 -17.125 -22.172 1 94.56 172 SER B N 1
ATOM 3983 C CA . SER B 1 172 ? -7.344 -17.844 -23.312 1 94.56 172 SER B CA 1
ATOM 3984 C C . SER B 1 172 ? -8.703 -18.438 -22.969 1 94.56 172 SER B C 1
ATOM 3986 O O . SER B 1 172 ? -9.5 -18.734 -23.844 1 94.56 172 SER B O 1
ATOM 3988 N N . THR B 1 173 ? -8.992 -18.656 -21.703 1 96.06 173 THR B N 1
ATOM 3989 C CA . THR B 1 173 ? -10.281 -19.188 -21.281 1 96.06 173 THR B CA 1
ATOM 3990 C C . THR B 1 173 ? -11.391 -18.172 -21.516 1 96.06 173 THR B C 1
ATOM 3992 O O . THR B 1 173 ? -12.57 -18.547 -21.578 1 96.06 173 THR B O 1
ATOM 3995 N N . LYS B 1 174 ? -11.156 -16.922 -21.578 1 96.75 174 LYS B N 1
ATOM 3996 C CA . LYS B 1 174 ? -12.07 -15.789 -21.75 1 96.75 174 LYS B CA 1
ATOM 3997 C C . LYS B 1 174 ? -12.945 -15.594 -20.516 1 96.75 174 LYS B C 1
ATOM 3999 O O . LYS B 1 174 ? -13.914 -14.82 -20.562 1 96.75 174 LYS B O 1
ATOM 4004 N N . ILE B 1 175 ? -12.664 -16.297 -19.469 1 98.06 175 ILE B N 1
ATOM 4005 C CA . ILE B 1 175 ? -13.312 -16.062 -18.188 1 98.06 175 ILE B CA 1
ATOM 4006 C C . ILE B 1 175 ? -12.734 -14.812 -17.531 1 98.06 175 ILE B C 1
ATOM 4008 O O . ILE B 1 175 ? -11.523 -14.594 -17.547 1 98.06 175 ILE B O 1
ATOM 4012 N N . PRO B 1 176 ? -13.625 -13.922 -16.984 1 98.56 176 PRO B N 1
ATOM 4013 C CA . PRO B 1 176 ? -13.078 -12.773 -16.25 1 98.56 176 PRO B CA 1
ATOM 4014 C C . PRO B 1 176 ? -11.984 -13.18 -15.266 1 98.56 176 PRO B C 1
ATOM 4016 O O . PRO B 1 176 ? -12.133 -14.18 -14.547 1 98.56 176 PRO B O 1
ATOM 4019 N N . SER B 1 177 ? -10.867 -12.438 -15.258 1 98.88 177 SER B N 1
ATOM 4020 C CA . SER B 1 177 ? -9.727 -12.898 -14.469 1 98.88 177 SER B CA 1
ATOM 4021 C C . SER B 1 177 ? -8.922 -11.727 -13.922 1 98.88 177 SER B C 1
ATOM 4023 O O . SER B 1 177 ? -8.922 -10.641 -14.508 1 98.88 177 SER B O 1
ATOM 4025 N N . PHE B 1 178 ? -8.266 -11.945 -12.828 1 98.88 178 PHE B N 1
ATOM 4026 C CA . PHE B 1 178 ? -7.414 -10.977 -12.148 1 98.88 178 PHE B CA 1
ATOM 4027 C C . PHE B 1 178 ? -6.047 -11.578 -11.844 1 98.88 178 PHE B C 1
ATOM 4029 O O . PHE B 1 178 ? -5.895 -12.805 -11.789 1 98.88 178 PHE B O 1
ATOM 4036 N N . LEU B 1 179 ? -5.027 -10.734 -11.742 1 98.88 179 LEU B N 1
ATOM 4037 C CA . LEU B 1 179 ? -3.729 -11.07 -11.172 1 98.88 179 LEU B CA 1
ATOM 4038 C C . LEU B 1 179 ? -3.51 -10.344 -9.852 1 98.88 179 LEU B C 1
ATOM 4040 O O . LEU B 1 179 ? -3.738 -9.133 -9.758 1 98.88 179 LEU B O 1
ATOM 4044 N N . VAL B 1 180 ? -3.162 -11.062 -8.844 1 98.81 180 VAL B N 1
ATOM 4045 C CA . VAL B 1 180 ? -2.861 -10.492 -7.535 1 98.81 180 VAL B CA 1
ATOM 4046 C C . VAL B 1 180 ? -1.41 -10.789 -7.16 1 98.81 180 VAL B C 1
ATOM 4048 O O . VAL B 1 180 ? -0.968 -11.938 -7.223 1 98.81 180 VAL B O 1
ATOM 4051 N N . CYS B 1 181 ? -0.677 -9.742 -6.82 1 98.44 181 CYS B N 1
ATOM 4052 C CA . CYS B 1 181 ? 0.708 -9.898 -6.383 1 98.44 181 CYS B CA 1
ATOM 4053 C C . CYS B 1 181 ? 0.843 -9.633 -4.891 1 98.44 181 CYS B C 1
ATOM 4055 O O . CYS B 1 181 ? 0.205 -8.727 -4.355 1 98.44 181 CYS B O 1
ATOM 4057 N N . LEU B 1 182 ? 1.556 -10.445 -4.234 1 98.25 182 LEU B N 1
ATOM 4058 C CA . LEU B 1 182 ? 1.952 -10.281 -2.84 1 98.25 182 LEU B CA 1
ATOM 4059 C C . LEU B 1 182 ? 3.453 -10.5 -2.674 1 98.25 182 LEU B C 1
ATOM 4061 O O . LEU B 1 182 ? 3.996 -11.5 -3.141 1 98.25 182 LEU B O 1
ATOM 4065 N N . GLY B 1 183 ? 4.125 -9.531 -2.031 1 96.81 183 GLY B N 1
ATOM 4066 C CA . GLY B 1 183 ? 5.562 -9.656 -1.84 1 96.81 183 GLY B CA 1
ATOM 4067 C C . GLY B 1 183 ? 6.367 -8.812 -2.814 1 96.81 183 GLY B C 1
ATOM 4068 O O . GLY B 1 183 ? 7.422 -9.242 -3.289 1 96.81 183 GLY B O 1
ATOM 4069 N N . ILE B 1 184 ? 5.867 -7.672 -3.166 1 93.62 184 ILE B N 1
ATOM 4070 C CA . ILE B 1 184 ? 6.617 -6.773 -4.039 1 93.62 184 ILE B CA 1
ATOM 4071 C C . ILE B 1 184 ? 7.961 -6.441 -3.398 1 93.62 184 ILE B C 1
ATOM 4073 O O . ILE B 1 184 ? 8.016 -6.004 -2.246 1 93.62 184 ILE B O 1
ATOM 4077 N N . GLY B 1 185 ? 9.055 -6.641 -4.176 1 90.12 185 GLY B N 1
ATOM 4078 C CA . GLY B 1 185 ? 10.406 -6.473 -3.684 1 90.12 185 GLY B CA 1
ATOM 4079 C C . GLY B 1 185 ? 11.109 -7.789 -3.4 1 90.12 185 GLY B C 1
ATOM 4080 O O . GLY B 1 185 ? 12.336 -7.836 -3.301 1 90.12 185 GLY B O 1
ATOM 4081 N N . ALA B 1 186 ? 10.367 -8.867 -3.254 1 88.75 186 ALA B N 1
ATOM 4082 C CA . ALA B 1 186 ? 10.938 -10.164 -2.904 1 88.75 186 ALA B CA 1
ATOM 4083 C C . ALA B 1 186 ? 11.75 -10.734 -4.062 1 88.75 186 ALA B C 1
ATOM 4085 O O . ALA B 1 186 ? 12.703 -11.492 -3.848 1 88.75 186 ALA B O 1
ATOM 4086 N N . ASP B 1 187 ? 11.406 -10.383 -5.262 1 87 187 ASP B N 1
ATOM 4087 C CA . ASP B 1 187 ? 12.039 -10.953 -6.441 1 87 187 ASP B CA 1
ATOM 4088 C C . ASP B 1 187 ? 13.414 -10.336 -6.68 1 87 187 ASP B C 1
ATOM 4090 O O . ASP B 1 187 ? 14.117 -10.711 -7.617 1 87 187 ASP B O 1
ATOM 4094 N N . ARG B 1 188 ? 13.766 -9.422 -5.855 1 84.38 188 ARG B N 1
ATOM 4095 C CA . ARG B 1 188 ? 15.148 -8.938 -5.898 1 84.38 188 ARG B CA 1
ATOM 4096 C C . ARG B 1 188 ? 16.141 -10.094 -5.758 1 84.38 188 ARG B C 1
ATOM 4098 O O . ARG B 1 188 ? 17.203 -10.07 -6.359 1 84.38 188 ARG B O 1
ATOM 4105 N N . TYR B 1 189 ? 15.695 -11.008 -5.02 1 79 189 TYR B N 1
ATOM 4106 C CA . TYR B 1 189 ? 16.484 -12.211 -4.836 1 79 189 TYR B CA 1
ATOM 4107 C C . TYR B 1 189 ? 16.781 -12.875 -6.176 1 79 189 TYR B C 1
ATOM 4109 O O . TYR B 1 189 ? 17.844 -13.477 -6.352 1 79 189 TYR B O 1
ATOM 4117 N N . HIS B 1 190 ? 15.922 -12.695 -7.059 1 81.81 190 HIS B N 1
ATOM 4118 C CA . HIS B 1 190 ? 16.078 -13.289 -8.375 1 81.81 190 HIS B CA 1
ATOM 4119 C C . HIS B 1 190 ? 16.547 -12.266 -9.398 1 81.81 190 HIS B C 1
ATOM 4121 O O . HIS B 1 190 ? 16.469 -12.492 -10.602 1 81.81 190 HIS B O 1
ATOM 4127 N N . GLY B 1 191 ? 16.891 -11.07 -8.906 1 84.94 191 GLY B N 1
ATOM 4128 C CA . GLY B 1 191 ? 17.547 -10.086 -9.758 1 84.94 191 GLY B CA 1
ATOM 4129 C C . GLY B 1 191 ? 16.594 -9.031 -10.273 1 84.94 191 GLY B C 1
ATOM 4130 O O . GLY B 1 191 ? 17.016 -8.078 -10.938 1 84.94 191 GLY B O 1
ATOM 4131 N N . VAL B 1 192 ? 15.352 -9.172 -10.023 1 89.62 192 VAL B N 1
ATOM 4132 C CA . VAL B 1 192 ? 14.375 -8.203 -10.516 1 89.62 192 VAL B CA 1
ATOM 4133 C C . VAL B 1 192 ? 14.539 -6.883 -9.766 1 89.62 192 VAL B C 1
ATOM 4135 O O . VAL B 1 192 ? 14.609 -6.867 -8.531 1 89.62 192 VAL B O 1
ATOM 4138 N N . SER B 1 193 ? 14.594 -5.812 -10.484 1 90.94 193 SER B N 1
ATOM 4139 C CA . SER B 1 193 ? 14.68 -4.484 -9.883 1 90.94 193 SER B CA 1
ATOM 4140 C C . SER B 1 193 ? 13.344 -4.055 -9.305 1 90.94 193 SER B C 1
ATOM 4142 O O . SER B 1 193 ? 12.297 -4.211 -9.938 1 90.94 193 SER B O 1
ATOM 4144 N N . ASP B 1 194 ? 13.344 -3.482 -8.102 1 91.19 194 ASP B N 1
ATOM 4145 C CA . ASP B 1 194 ? 12.133 -2.918 -7.523 1 91.19 194 ASP B CA 1
ATOM 4146 C C . ASP B 1 194 ? 11.547 -1.831 -8.422 1 91.19 194 ASP B C 1
ATOM 4148 O O . ASP B 1 194 ? 10.328 -1.712 -8.547 1 91.19 194 ASP B O 1
ATOM 4152 N N . CYS B 1 195 ? 12.43 -1.071 -8.992 1 93 195 CYS B N 1
ATOM 4153 C CA . CYS B 1 195 ? 12.031 0.037 -9.852 1 93 195 CYS B CA 1
ATOM 4154 C C . CYS B 1 195 ? 11.25 -0.465 -11.055 1 93 195 CYS B C 1
ATOM 4156 O O . CYS B 1 195 ? 10.336 0.211 -11.539 1 93 195 CYS B O 1
ATOM 4158 N N . SER B 1 196 ? 11.594 -1.637 -11.578 1 95.56 196 SER B N 1
ATOM 4159 C CA . SER B 1 196 ? 10.852 -2.232 -12.688 1 95.56 196 SER B CA 1
ATOM 4160 C C . SER B 1 196 ? 9.414 -2.541 -12.297 1 95.56 196 SER B C 1
ATOM 4162 O O . SER B 1 196 ? 8.492 -2.381 -13.102 1 95.56 196 SER B O 1
ATOM 4164 N N . THR B 1 197 ? 9.25 -3.012 -11.078 1 96.12 197 THR B N 1
ATOM 4165 C CA . THR B 1 197 ? 7.91 -3.27 -10.562 1 96.12 197 THR B CA 1
ATOM 4166 C C . THR B 1 197 ? 7.121 -1.972 -10.438 1 96.12 197 THR B C 1
ATOM 4168 O O . THR B 1 197 ? 5.934 -1.927 -10.773 1 96.12 197 THR B O 1
ATOM 4171 N N . PHE B 1 198 ? 7.805 -0.883 -10 1 96.19 198 PHE B N 1
ATOM 4172 C CA . PHE B 1 198 ? 7.152 0.417 -9.891 1 96.19 198 PHE B CA 1
ATOM 4173 C C . PHE B 1 198 ? 6.66 0.893 -11.25 1 96.19 198 PHE B C 1
ATOM 4175 O O . PHE B 1 198 ? 5.523 1.35 -11.383 1 96.19 198 PHE B O 1
ATOM 4182 N N . ARG B 1 199 ? 7.508 0.774 -12.188 1 97.19 199 ARG B N 1
ATOM 4183 C CA . ARG B 1 199 ? 7.145 1.168 -13.539 1 97.19 199 ARG B CA 1
ATOM 4184 C C . ARG B 1 199 ? 5.945 0.367 -14.039 1 97.19 199 ARG B C 1
ATOM 4186 O O . ARG B 1 199 ? 5.031 0.924 -14.648 1 97.19 199 ARG B O 1
ATOM 4193 N N . ALA B 1 200 ? 5.98 -0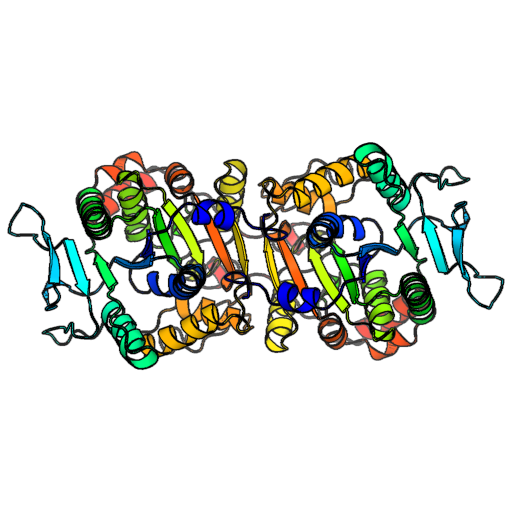.958 -13.781 1 98.25 200 ALA B N 1
ATOM 4194 C CA . ALA B 1 200 ? 4.875 -1.819 -14.195 1 98.25 200 ALA B CA 1
ATOM 4195 C C . ALA B 1 200 ? 3.557 -1.355 -13.586 1 98.25 200 ALA B C 1
ATOM 4197 O O . ALA B 1 200 ? 2.545 -1.244 -14.281 1 98.25 200 ALA B O 1
ATOM 4198 N N . ILE B 1 201 ? 3.553 -1.067 -12.297 1 98.38 201 ILE B N 1
ATOM 4199 C CA . ILE B 1 201 ? 2.35 -0.629 -11.594 1 98.38 201 ILE B CA 1
ATOM 4200 C C . ILE B 1 201 ? 1.858 0.689 -12.188 1 98.38 201 ILE B C 1
ATOM 4202 O O . ILE B 1 201 ? 0.663 0.86 -12.438 1 98.38 201 ILE B O 1
ATOM 4206 N N . ALA B 1 202 ? 2.756 1.613 -12.438 1 98.38 202 ALA B N 1
ATOM 4207 C CA . ALA B 1 202 ? 2.412 2.91 -13.008 1 98.38 202 ALA B CA 1
ATOM 4208 C C . ALA B 1 202 ? 1.782 2.748 -14.391 1 98.38 202 ALA B C 1
ATOM 4210 O O . ALA B 1 202 ? 0.74 3.342 -14.68 1 98.38 202 ALA B O 1
ATOM 4211 N N . GLU B 1 203 ? 2.396 1.945 -15.211 1 98.38 203 GLU B N 1
ATOM 4212 C CA . GLU B 1 203 ? 1.874 1.708 -16.547 1 98.38 203 GLU B CA 1
ATOM 4213 C C . GLU B 1 203 ? 0.488 1.071 -16.5 1 98.38 203 GLU B C 1
ATOM 4215 O O . GLU B 1 203 ? -0.403 1.447 -17.266 1 98.38 203 GLU B O 1
ATOM 4220 N N . LEU B 1 204 ? 0.338 0.096 -15.633 1 98.69 204 LEU B N 1
ATOM 4221 C CA . LEU B 1 204 ? -0.951 -0.573 -15.492 1 98.69 204 LEU B CA 1
ATOM 4222 C C . LEU B 1 204 ? -2.006 0.388 -14.953 1 98.69 204 LEU B C 1
ATOM 4224 O O . LEU B 1 204 ? -3.186 0.275 -15.297 1 98.69 204 LEU B O 1
ATOM 4228 N N . THR B 1 205 ? -1.588 1.348 -14.125 1 98.44 205 THR B N 1
ATOM 4229 C CA . THR B 1 205 ? -2.498 2.387 -13.656 1 98.44 205 THR B CA 1
ATOM 4230 C C . THR B 1 205 ? -2.994 3.238 -14.82 1 98.44 205 THR B C 1
ATOM 4232 O O . THR B 1 205 ? -4.195 3.492 -14.945 1 98.44 205 THR B O 1
ATOM 4235 N N . GLN B 1 206 ? -2.119 3.621 -15.688 1 98.06 206 GLN B N 1
ATOM 4236 C CA . GLN B 1 206 ? -2.473 4.438 -16.844 1 98.06 206 GLN B CA 1
ATOM 4237 C C . GLN B 1 206 ? -3.443 3.697 -17.766 1 98.06 206 GLN B C 1
ATOM 4239 O O . GLN B 1 206 ? -4.281 4.32 -18.422 1 98.06 206 GLN B O 1
ATOM 4244 N N . LYS B 1 207 ? -3.369 2.402 -17.766 1 97.88 207 LYS B N 1
ATOM 4245 C CA . LYS B 1 207 ? -4.184 1.583 -18.672 1 97.88 207 LYS B CA 1
ATOM 4246 C C . LYS B 1 207 ? -5.422 1.052 -17.953 1 97.88 207 LYS B C 1
ATOM 4248 O O . LYS B 1 207 ? -6.086 0.139 -18.438 1 97.88 207 LYS B O 1
ATOM 4253 N N . ASN B 1 208 ? -5.695 1.543 -16.797 1 97.25 208 ASN B N 1
ATOM 4254 C CA . ASN B 1 208 ? -6.848 1.144 -15.992 1 97.25 208 ASN B CA 1
ATOM 4255 C C . ASN B 1 208 ? -6.785 -0.336 -15.625 1 97.25 208 ASN B C 1
ATOM 4257 O O . ASN B 1 208 ? -7.816 -1.006 -15.555 1 97.25 208 ASN B O 1
ATOM 4261 N N . GLY B 1 209 ? -5.555 -0.846 -15.547 1 98.56 209 GLY B N 1
ATOM 4262 C CA . GLY B 1 209 ? -5.344 -2.24 -15.188 1 98.56 209 GLY B CA 1
ATOM 4263 C C . GLY B 1 209 ? -5.02 -2.436 -13.719 1 98.56 209 GLY B C 1
ATOM 4264 O O . GLY B 1 209 ? -5.094 -3.555 -13.203 1 98.56 209 GLY B O 1
ATOM 4265 N N . PHE B 1 210 ? -4.52 -1.387 -13.055 1 98.75 210 PHE B N 1
ATOM 4266 C CA . PHE B 1 210 ? -4.312 -1.419 -11.609 1 98.75 210 PHE B CA 1
ATOM 4267 C C . PHE B 1 210 ? -5.625 -1.207 -10.867 1 98.75 210 PHE B C 1
ATOM 4269 O O . PHE B 1 210 ? -6.27 -0.168 -11.023 1 98.75 210 PHE B O 1
ATOM 4276 N N . LEU B 1 211 ? -5.992 -2.158 -9.969 1 98.62 211 LEU B N 1
ATOM 4277 C CA . LEU B 1 211 ? -7.328 -2.16 -9.391 1 98.62 211 LEU B CA 1
ATOM 4278 C C . LEU B 1 211 ? -7.273 -1.868 -7.891 1 98.62 211 LEU B C 1
ATOM 4280 O O . LEU B 1 211 ? -8.273 -2.018 -7.188 1 98.62 211 LEU B O 1
ATOM 4284 N N . GLY B 1 212 ? -6.105 -1.554 -7.379 1 97.94 212 GLY B N 1
ATOM 4285 C CA . GLY B 1 212 ? -5.961 -1.154 -5.988 1 97.94 212 GLY B CA 1
ATOM 4286 C C . GLY B 1 212 ? -4.973 -2.01 -5.223 1 97.94 212 GLY B C 1
ATOM 4287 O O . GLY B 1 212 ? -4.508 -3.035 -5.727 1 97.94 212 GLY B O 1
ATOM 4288 N N . SER B 1 213 ? -4.574 -1.587 -4.039 1 98.12 213 SER B N 1
ATOM 4289 C CA . SER B 1 213 ? -3.697 -2.316 -3.127 1 98.12 213 SER B CA 1
ATOM 4290 C C . SER B 1 213 ? -4.152 -2.158 -1.68 1 98.12 213 SER B C 1
ATOM 4292 O O . SER B 1 213 ? -4.777 -1.157 -1.325 1 98.12 213 SER B O 1
ATOM 4294 N N . ILE B 1 214 ? -3.908 -3.168 -0.898 1 97.69 214 ILE B N 1
ATOM 4295 C CA . ILE B 1 214 ? -4.27 -3.176 0.515 1 97.69 214 ILE B CA 1
ATOM 4296 C C . ILE B 1 214 ? -3.193 -3.902 1.318 1 97.69 214 ILE B C 1
ATOM 4298 O O . ILE B 1 214 ? -2.65 -4.914 0.868 1 97.69 214 ILE B O 1
ATOM 4302 N N . SER B 1 215 ? -2.887 -3.361 2.457 1 97.94 215 SER B N 1
ATOM 4303 C CA . SER B 1 215 ? -1.91 -4.031 3.309 1 97.94 215 SER B CA 1
ATOM 4304 C C . SER B 1 215 ? -2.553 -5.168 4.102 1 97.94 215 SER B C 1
ATOM 4306 O O . SER B 1 215 ? -3.736 -5.102 4.438 1 97.94 215 SER B O 1
ATOM 4308 N N . LEU B 1 216 ? -1.815 -6.148 4.344 1 98.12 216 LEU B N 1
ATOM 4309 C CA . LEU B 1 216 ? -2.203 -7.262 5.207 1 98.12 216 LEU B CA 1
ATOM 4310 C C . LEU B 1 216 ? -1.615 -7.098 6.602 1 98.12 216 LEU B C 1
ATOM 4312 O O . LEU B 1 216 ? -0.423 -6.824 6.75 1 98.12 216 LEU B O 1
ATOM 4316 N N . THR B 1 217 ? -2.449 -7.199 7.582 1 97.38 217 THR B N 1
ATOM 4317 C CA . THR B 1 217 ? -1.995 -7.102 8.969 1 97.38 217 THR B CA 1
ATOM 4318 C C . THR B 1 217 ? -2.492 -8.297 9.781 1 97.38 217 THR B C 1
ATOM 4320 O O . THR B 1 217 ? -3.469 -8.945 9.406 1 97.38 217 THR B O 1
ATOM 4323 N N . MET B 1 218 ? -1.857 -8.531 10.898 1 96.5 218 MET B N 1
ATOM 4324 C CA . MET B 1 218 ? -2.186 -9.68 11.742 1 96.5 218 MET B CA 1
ATOM 4325 C C . MET B 1 218 ? -3.531 -9.477 12.43 1 96.5 218 MET B C 1
ATOM 4327 O O . MET B 1 218 ? -4.098 -10.43 12.977 1 96.5 218 MET B O 1
ATOM 4331 N N . SER B 1 219 ? -4.055 -8.273 12.422 1 94.88 219 SER B N 1
ATOM 4332 C CA . SER B 1 219 ? -5.379 -8.031 12.984 1 94.88 219 SER B CA 1
ATOM 4333 C C . SER B 1 219 ? -6.465 -8.68 12.141 1 94.88 219 SER B C 1
ATOM 4335 O O . SER B 1 219 ? -7.594 -8.867 12.602 1 94.88 219 SER B O 1
ATOM 4337 N N . MET B 1 220 ? -6.188 -9.086 10.914 1 96.19 220 MET B N 1
ATOM 4338 C CA . MET B 1 220 ? -7.137 -9.711 10 1 96.19 220 MET B CA 1
ATOM 4339 C C . MET B 1 220 ? -7.184 -11.219 10.211 1 96.19 220 MET B C 1
ATOM 4341 O O . MET B 1 220 ? -6.156 -11.898 10.133 1 96.19 220 MET B O 1
ATOM 4345 N N . PRO B 1 221 ? -8.367 -11.742 10.414 1 96.44 221 PRO B N 1
ATOM 4346 C CA . PRO B 1 221 ? -8.445 -13.203 10.555 1 96.44 221 PRO B CA 1
ATOM 4347 C C . PRO B 1 221 ? -7.957 -13.945 9.32 1 96.44 221 PRO B C 1
ATOM 4349 O O . PRO B 1 221 ? -7.379 -15.031 9.43 1 96.44 221 PRO B O 1
ATOM 4352 N N . GLU B 1 222 ? -8.188 -13.398 8.156 1 97.88 222 GLU B N 1
ATOM 4353 C CA . GLU B 1 222 ? -7.727 -13.984 6.898 1 97.88 222 GLU B CA 1
ATOM 4354 C C . GLU B 1 222 ? -6.211 -14.148 6.887 1 97.88 222 GLU B C 1
ATOM 4356 O O . GLU B 1 222 ? -5.691 -15.148 6.391 1 97.88 222 GLU B O 1
ATOM 4361 N N . VAL B 1 223 ? -5.5 -13.172 7.477 1 98.19 223 VAL B N 1
ATOM 4362 C CA . VAL B 1 223 ? -4.039 -13.156 7.48 1 98.19 223 VAL B CA 1
ATOM 4363 C C . VAL B 1 223 ? -3.518 -14.148 8.516 1 98.19 223 VAL B C 1
ATOM 4365 O O . VAL B 1 223 ? -2.514 -14.828 8.281 1 98.19 223 VAL B O 1
ATOM 4368 N N . ARG B 1 224 ? -4.219 -14.258 9.617 1 97.69 224 ARG B N 1
ATOM 4369 C CA . ARG B 1 224 ? -3.84 -15.258 10.609 1 97.69 224 ARG B CA 1
ATOM 4370 C C . ARG B 1 224 ? -3.965 -16.672 10.039 1 97.69 224 ARG B C 1
ATOM 4372 O O . ARG B 1 224 ? -3.113 -17.516 10.289 1 97.69 224 ARG B O 1
ATOM 4379 N N . ALA B 1 225 ? -5.004 -16.891 9.281 1 98 225 ALA B N 1
ATOM 4380 C CA . ALA B 1 225 ? -5.172 -18.188 8.625 1 98 225 ALA B CA 1
ATOM 4381 C C . ALA B 1 225 ? -4.031 -18.469 7.648 1 98 225 ALA B C 1
ATOM 4383 O O . ALA B 1 225 ? -3.561 -19.594 7.539 1 98 225 ALA B O 1
ATOM 4384 N N . TYR B 1 226 ? -3.623 -17.453 6.941 1 98.25 226 TYR B N 1
ATOM 4385 C CA . TYR B 1 226 ? -2.479 -17.578 6.043 1 98.25 226 TYR B CA 1
ATOM 4386 C C . TYR B 1 226 ? -1.221 -17.969 6.805 1 98.25 226 TYR B C 1
ATOM 4388 O O . TYR B 1 226 ? -0.484 -18.859 6.387 1 98.25 226 TYR B O 1
ATOM 4396 N N . TYR B 1 227 ? -0.954 -17.328 7.898 1 96.75 227 TYR B N 1
ATOM 4397 C CA . TYR B 1 227 ? 0.212 -17.625 8.719 1 96.75 227 TYR B CA 1
ATOM 4398 C C . TYR B 1 227 ? 0.175 -19.062 9.211 1 96.75 227 TYR B C 1
ATOM 4400 O O . TYR B 1 227 ? 1.167 -19.797 9.102 1 96.75 227 TYR B O 1
ATOM 4408 N N . ASP B 1 228 ? -0.976 -19.469 9.688 1 97.75 228 ASP B N 1
ATOM 4409 C CA . ASP B 1 228 ? -1.126 -20.812 10.258 1 97.75 228 ASP B CA 1
ATOM 4410 C C . ASP B 1 228 ? -0.977 -21.875 9.18 1 97.75 228 ASP B C 1
ATOM 4412 O O . ASP B 1 228 ? -0.296 -22.891 9.391 1 97.75 228 ASP B O 1
ATOM 4416 N N . SER B 1 229 ? -1.64 -21.656 8.102 1 98.19 229 SER B N 1
ATOM 4417 C CA . SER B 1 229 ? -1.566 -22.641 7.023 1 98.19 229 SER B CA 1
ATOM 4418 C C . SER B 1 229 ? -0.156 -22.734 6.453 1 98.19 229 SER B C 1
ATOM 4420 O O . SER B 1 229 ? 0.333 -23.828 6.16 1 98.19 229 SER B O 1
ATOM 4422 N N . SER B 1 230 ? 0.503 -21.578 6.285 1 96.56 230 SER B N 1
ATOM 4423 C CA . SER B 1 230 ? 1.875 -21.562 5.785 1 96.56 230 SER B CA 1
ATOM 4424 C C . SER B 1 230 ? 2.812 -22.312 6.734 1 96.56 230 SER B C 1
ATOM 4426 O O . SER B 1 230 ? 3.684 -23.062 6.293 1 96.56 230 SER B O 1
ATOM 4428 N N . ALA B 1 231 ? 2.689 -22.062 7.988 1 94.69 231 ALA B N 1
ATOM 4429 C CA . ALA B 1 231 ? 3.508 -22.75 8.977 1 94.69 231 ALA B CA 1
ATOM 4430 C C . ALA B 1 231 ? 3.314 -24.266 8.891 1 94.69 231 ALA B C 1
ATOM 4432 O O . ALA B 1 231 ? 4.285 -25.031 8.953 1 94.69 231 ALA B O 1
ATOM 4433 N N . TYR B 1 232 ? 2.109 -24.672 8.766 1 97 232 TYR B N 1
ATOM 4434 C CA . TYR B 1 232 ? 1.806 -26.094 8.664 1 97 232 TYR B CA 1
ATOM 4435 C C . TYR B 1 232 ? 2.457 -26.719 7.434 1 97 232 TYR B C 1
ATOM 4437 O O . TYR B 1 232 ? 3.16 -27.719 7.535 1 97 232 TYR B O 1
ATOM 4445 N N . VAL B 1 233 ? 2.223 -26.125 6.273 1 96.44 233 VAL B N 1
ATOM 4446 C CA . VAL B 1 233 ? 2.744 -26.656 5.016 1 96.44 233 VAL B CA 1
ATOM 4447 C C . VAL B 1 233 ? 4.27 -26.703 5.066 1 96.44 233 VAL B C 1
ATOM 4449 O O . VAL B 1 233 ? 4.883 -27.703 4.695 1 96.44 233 VAL B O 1
ATOM 4452 N N . GLU B 1 234 ? 4.875 -25.641 5.547 1 92.25 234 GLU B N 1
ATOM 4453 C CA . GLU B 1 234 ? 6.332 -25.547 5.598 1 92.25 234 GLU B CA 1
ATOM 4454 C C . GLU B 1 234 ? 6.918 -26.594 6.551 1 92.25 234 GLU B C 1
ATOM 4456 O O . GLU B 1 234 ? 8.023 -27.078 6.332 1 92.25 234 GLU B O 1
ATOM 4461 N N . SER B 1 235 ? 6.211 -26.891 7.586 1 92.44 235 SER B N 1
ATOM 4462 C CA . SER B 1 235 ? 6.688 -27.875 8.547 1 92.44 235 SER B CA 1
ATOM 4463 C C . SER B 1 235 ? 6.766 -29.266 7.926 1 92.44 235 SER B C 1
ATOM 4465 O O . SER B 1 235 ? 7.465 -30.141 8.438 1 92.44 235 SER B O 1
ATOM 4467 N N . LYS B 1 236 ? 6.008 -29.484 6.832 1 91.5 236 LYS B N 1
ATOM 4468 C CA . LYS B 1 236 ? 5.957 -30.781 6.18 1 91.5 236 LYS B CA 1
ATOM 4469 C C . LYS B 1 236 ? 6.887 -30.828 4.973 1 91.5 236 LYS B C 1
ATOM 4471 O O . LYS B 1 236 ? 7.117 -31.891 4.398 1 91.5 236 LYS B O 1
ATOM 4476 N N . MET B 1 237 ? 7.402 -29.641 4.598 1 87.56 237 MET B N 1
ATOM 4477 C CA . MET B 1 237 ? 8.188 -29.516 3.377 1 87.56 237 MET B CA 1
ATOM 4478 C C . MET B 1 237 ? 9.68 -29.562 3.682 1 87.56 237 MET B C 1
ATOM 4480 O O . MET B 1 237 ? 10.117 -29.125 4.75 1 87.56 237 MET B O 1
ATOM 4484 N N . PRO B 1 238 ? 10.438 -30.062 2.754 1 79.06 238 PRO B N 1
ATOM 4485 C CA . PRO B 1 238 ? 11.891 -30.062 2.949 1 79.06 238 PRO B CA 1
ATOM 4486 C C . PRO B 1 238 ? 12.484 -28.672 2.953 1 79.06 238 PRO B C 1
ATOM 4488 O O . PRO B 1 238 ? 13.43 -28.391 3.705 1 79.06 238 PRO B O 1
ATOM 4491 N N . GLN B 1 239 ? 11.922 -27.797 2.072 1 79.81 239 GLN B N 1
ATOM 4492 C CA . GLN B 1 239 ? 12.461 -26.438 1.965 1 79.81 239 GLN B CA 1
ATOM 4493 C C . GLN B 1 239 ? 11.367 -25.391 2.162 1 79.81 239 GLN B C 1
ATOM 4495 O O . GLN B 1 239 ? 10.227 -25.594 1.724 1 79.81 239 GLN B O 1
ATOM 4500 N N . GLN B 1 240 ? 11.852 -24.359 2.795 1 82.31 240 GLN B N 1
ATOM 4501 C CA . GLN B 1 240 ? 10.945 -23.234 3.023 1 82.31 240 GLN B CA 1
ATOM 4502 C C . GLN B 1 240 ? 10.922 -22.297 1.824 1 82.31 240 GLN B C 1
ATOM 4504 O O . GLN B 1 240 ? 11.883 -22.234 1.059 1 82.31 240 GLN B O 1
ATOM 4509 N N . SER B 1 241 ? 9.828 -21.688 1.652 1 87.5 241 SER B N 1
ATOM 4510 C CA . SER B 1 241 ? 9.688 -20.688 0.599 1 87.5 241 SER B CA 1
ATOM 4511 C C . SER B 1 241 ? 10.383 -19.375 0.97 1 87.5 241 SER B C 1
ATOM 4513 O O . SER B 1 241 ? 10.086 -18.781 2.004 1 87.5 241 SER B O 1
ATOM 4515 N N . ILE B 1 242 ? 11.289 -18.906 0.129 1 88.69 242 ILE B N 1
ATOM 4516 C CA . ILE B 1 242 ? 12 -17.656 0.356 1 88.69 242 ILE B CA 1
ATOM 4517 C C . ILE B 1 242 ? 11.031 -16.484 0.247 1 88.69 242 ILE B C 1
ATOM 4519 O O . ILE B 1 242 ? 11.031 -15.586 1.093 1 88.69 242 ILE B O 1
ATOM 4523 N N . VAL B 1 243 ? 10.172 -16.516 -0.773 1 91.69 243 VAL B N 1
ATOM 4524 C CA . VAL B 1 243 ? 9.188 -15.461 -0.973 1 91.69 243 VAL B CA 1
ATOM 4525 C C . VAL B 1 243 ? 8.219 -15.43 0.207 1 91.69 243 VAL B C 1
ATOM 4527 O O . VAL B 1 243 ? 7.902 -14.359 0.729 1 91.69 243 VAL B O 1
ATOM 4530 N N . GLY B 1 244 ? 7.781 -16.609 0.63 1 93.31 244 GLY B N 1
ATOM 4531 C CA . GLY B 1 244 ? 6.922 -16.688 1.799 1 93.31 244 GLY B CA 1
ATOM 4532 C C . GLY B 1 244 ? 7.551 -16.109 3.047 1 93.31 244 GLY B C 1
ATOM 4533 O O . GLY B 1 244 ? 6.875 -15.453 3.844 1 93.31 244 GLY B O 1
ATOM 4534 N N . HIS B 1 245 ? 8.859 -16.344 3.195 1 92.44 245 HIS B N 1
ATOM 4535 C CA . HIS B 1 245 ? 9.594 -15.805 4.336 1 92.44 245 HIS B CA 1
ATOM 4536 C C . HIS B 1 245 ? 9.586 -14.281 4.324 1 92.44 245 HIS B C 1
ATOM 4538 O O . HIS B 1 245 ? 9.336 -13.656 5.355 1 92.44 245 HIS B O 1
ATOM 4544 N N . TYR B 1 246 ? 9.859 -13.703 3.154 1 94.19 246 TYR B N 1
ATOM 4545 C CA . TYR B 1 246 ? 9.828 -12.25 3.01 1 94.19 246 TYR B CA 1
ATOM 4546 C C . TYR B 1 246 ? 8.469 -11.695 3.43 1 94.19 246 TYR B C 1
ATOM 4548 O O . TYR B 1 246 ? 8.398 -10.766 4.238 1 94.19 246 TYR B O 1
ATOM 4556 N N . ILE B 1 247 ? 7.445 -12.25 2.928 1 96.75 247 ILE B N 1
ATOM 4557 C CA . ILE B 1 247 ? 6.09 -11.742 3.096 1 96.75 247 ILE B CA 1
ATOM 4558 C C . ILE B 1 247 ? 5.68 -11.836 4.562 1 96.75 247 ILE B C 1
ATOM 4560 O O . ILE B 1 247 ? 5.262 -10.844 5.164 1 96.75 247 ILE B O 1
ATOM 4564 N N . LYS B 1 248 ? 5.848 -13.023 5.184 1 96.69 248 LYS B N 1
ATOM 4565 C CA . LYS B 1 248 ? 5.449 -13.227 6.574 1 96.69 248 LYS B CA 1
ATOM 4566 C C . LYS B 1 248 ? 6.266 -12.344 7.516 1 96.69 248 LYS B C 1
ATOM 4568 O O . LYS B 1 248 ? 5.73 -11.812 8.484 1 96.69 248 LYS B O 1
ATOM 4573 N N . SER B 1 249 ? 7.562 -12.188 7.211 1 96.88 249 SER B N 1
ATOM 4574 C CA . SER B 1 249 ? 8.422 -11.328 8.016 1 96.88 249 SER B CA 1
ATOM 4575 C C . SER B 1 249 ? 7.965 -9.875 7.945 1 96.88 249 SER B C 1
ATOM 4577 O O . SER B 1 249 ? 7.918 -9.18 8.961 1 96.88 249 SER B O 1
ATOM 4579 N N . ALA B 1 250 ? 7.617 -9.398 6.781 1 97.69 250 ALA B N 1
ATOM 4580 C CA . ALA B 1 250 ? 7.164 -8.023 6.594 1 97.69 250 ALA B CA 1
ATOM 4581 C C . ALA B 1 250 ? 5.852 -7.773 7.328 1 97.69 250 ALA B C 1
ATOM 4583 O O . ALA B 1 250 ? 5.668 -6.723 7.949 1 97.69 250 ALA B O 1
ATOM 4584 N N . ILE B 1 251 ? 4.957 -8.734 7.316 1 98 251 ILE B N 1
ATOM 4585 C CA . ILE B 1 251 ? 3.625 -8.602 7.898 1 98 251 ILE B CA 1
ATOM 4586 C C . ILE B 1 251 ? 3.742 -8.406 9.406 1 98 251 ILE B C 1
ATOM 4588 O O . ILE B 1 251 ? 2.955 -7.672 10.008 1 98 251 ILE B O 1
ATOM 4592 N N . ILE B 1 252 ? 4.773 -9.016 9.992 1 97.5 252 ILE B N 1
ATOM 4593 C CA . ILE B 1 252 ? 4.891 -8.898 11.445 1 97.5 252 ILE B CA 1
ATOM 4594 C C . ILE B 1 252 ? 5.902 -7.805 11.789 1 97.5 252 ILE B C 1
ATOM 4596 O O . ILE B 1 252 ? 6.379 -7.73 12.93 1 97.5 252 ILE B O 1
ATOM 4600 N N . GLY B 1 253 ? 6.367 -7.031 10.836 1 97.88 253 GLY B N 1
ATOM 4601 C CA . GLY B 1 253 ? 7.09 -5.797 11.094 1 97.88 253 GLY B CA 1
ATOM 4602 C C . GLY B 1 253 ? 8.594 -5.984 11.133 1 97.88 253 GLY B C 1
ATOM 4603 O O . GLY B 1 253 ? 9.312 -5.18 11.734 1 97.88 253 GLY B O 1
ATOM 4604 N N . LYS B 1 254 ? 9.086 -7.074 10.594 1 97.31 254 LYS B N 1
ATOM 4605 C CA . LYS B 1 254 ? 10.539 -7.184 10.438 1 97.31 254 LYS B CA 1
ATOM 4606 C C . LYS B 1 254 ? 11.039 -6.27 9.32 1 97.31 254 LYS B C 1
ATOM 4608 O O . LYS B 1 254 ? 10.281 -5.918 8.414 1 97.31 254 LYS B O 1
ATOM 4613 N N . PHE B 1 255 ? 12.344 -5.875 9.406 1 96 255 PHE B N 1
ATOM 4614 C CA . PHE B 1 255 ? 12.891 -4.902 8.469 1 96 255 PHE B CA 1
ATOM 4615 C C . PHE B 1 255 ? 14.391 -5.105 8.297 1 96 255 PHE B C 1
ATOM 4617 O O . PHE B 1 255 ? 15.078 -5.527 9.227 1 96 255 PHE B O 1
ATOM 4624 N N . GLY B 1 256 ? 14.828 -4.684 7.113 1 93.31 256 GLY B N 1
ATOM 4625 C CA . GLY B 1 256 ? 16.25 -4.773 6.836 1 93.31 256 GLY B CA 1
ATOM 4626 C C . GLY B 1 256 ? 16.719 -6.188 6.555 1 93.31 256 GLY B C 1
ATOM 4627 O O . GLY B 1 256 ? 15.984 -6.977 5.949 1 93.31 256 GLY B O 1
ATOM 4628 N N . ASN B 1 257 ? 17.953 -6.41 6.809 1 90.62 257 ASN B N 1
ATOM 4629 C CA . ASN B 1 257 ? 18.484 -7.758 6.621 1 90.62 257 ASN B CA 1
ATOM 4630 C C . ASN B 1 257 ? 17.969 -8.719 7.688 1 90.62 257 ASN B C 1
ATOM 4632 O O . ASN B 1 257 ? 18.5 -8.766 8.797 1 90.62 257 ASN B O 1
ATOM 4636 N N . TYR B 1 258 ? 16.953 -9.43 7.324 1 89.25 258 TYR B N 1
ATOM 4637 C CA . TYR B 1 258 ? 16.328 -10.391 8.227 1 89.25 258 TYR B CA 1
ATOM 4638 C C . TYR B 1 258 ? 16.234 -11.766 7.582 1 89.25 258 TYR B C 1
ATOM 4640 O O . TYR B 1 258 ? 15.539 -11.945 6.582 1 89.25 258 TYR B O 1
ATOM 4648 N N . ASN B 1 259 ? 16.969 -12.641 8.094 1 85.81 259 ASN B N 1
ATOM 4649 C CA . ASN B 1 259 ? 17.047 -14 7.562 1 85.81 259 ASN B CA 1
ATOM 4650 C C . ASN B 1 259 ? 17 -15.039 8.68 1 85.81 259 ASN B C 1
ATOM 4652 O O . ASN B 1 259 ? 17.922 -15.133 9.492 1 85.81 259 ASN B O 1
ATOM 4656 N N . THR B 1 260 ? 15.953 -15.836 8.672 1 79.25 260 THR B N 1
ATOM 4657 C CA . THR B 1 260 ? 15.844 -16.891 9.68 1 79.25 260 THR B CA 1
ATOM 4658 C C . THR B 1 260 ? 16 -18.266 9.039 1 79.25 260 THR B C 1
ATOM 4660 O O . THR B 1 260 ? 15.938 -19.281 9.734 1 79.25 260 THR B O 1
ATOM 4663 N N . MET B 1 261 ? 16.156 -18.281 7.77 1 80.62 261 MET B N 1
ATOM 4664 C CA . MET B 1 261 ? 16.172 -19.547 7.051 1 80.62 261 MET B CA 1
ATOM 4665 C C . MET B 1 261 ? 17.609 -20.078 6.945 1 80.62 261 MET B C 1
ATOM 4667 O O . MET B 1 261 ? 18.531 -19.328 6.691 1 80.62 261 MET B O 1
ATOM 4671 N N . GLU B 1 262 ? 17.688 -21.359 7.062 1 74.5 262 GLU B N 1
ATOM 4672 C CA . GLU B 1 262 ? 19 -22 6.969 1 74.5 262 GLU B CA 1
ATOM 4673 C C . GLU B 1 262 ? 19.531 -21.984 5.535 1 74.5 262 GLU B C 1
ATOM 4675 O O . GLU B 1 262 ? 20.719 -21.766 5.305 1 74.5 262 GLU B O 1
ATOM 4680 N N . ARG B 1 263 ? 18.719 -22.125 4.605 1 77.94 263 ARG B N 1
ATOM 4681 C CA . ARG B 1 263 ? 19.125 -22.281 3.215 1 77.94 263 ARG B CA 1
ATOM 4682 C C . ARG B 1 263 ? 19.703 -20.984 2.658 1 77.94 263 ARG B C 1
ATOM 4684 O O . ARG B 1 263 ? 20.438 -21 1.675 1 77.94 263 ARG B O 1
ATOM 4691 N N . THR B 1 264 ? 19.344 -19.859 3.328 1 73 264 THR B N 1
ATOM 4692 C CA . THR B 1 264 ? 19.812 -18.562 2.836 1 73 264 THR B CA 1
ATOM 4693 C C . THR B 1 264 ? 20.703 -17.875 3.875 1 73 264 THR B C 1
ATOM 4695 O O . THR B 1 264 ? 20.797 -16.641 3.891 1 73 264 THR B O 1
ATOM 4698 N N . LYS B 1 265 ? 21.266 -18.547 4.691 1 72.75 265 LYS B N 1
ATOM 4699 C CA . LYS B 1 265 ? 21.969 -18 5.844 1 72.75 265 LYS B CA 1
ATOM 4700 C C . LYS B 1 265 ? 23.094 -17.062 5.402 1 72.75 265 LYS B C 1
ATOM 4702 O O . LYS B 1 265 ? 23.406 -16.094 6.082 1 72.75 265 LYS B O 1
ATOM 4707 N N . LYS B 1 266 ? 23.609 -17.203 4.289 1 75.81 266 LYS B N 1
ATOM 4708 C CA . LYS B 1 266 ? 24.75 -16.391 3.861 1 75.81 266 LYS B CA 1
ATOM 4709 C C . LYS B 1 266 ? 24.297 -15.258 2.939 1 75.81 266 LYS B C 1
ATOM 4711 O O . LYS B 1 266 ? 25.125 -14.461 2.488 1 75.81 266 LYS B O 1
ATOM 4716 N N . GLN B 1 267 ? 22.984 -15.203 2.779 1 79.75 267 GLN B N 1
ATOM 4717 C CA . GLN B 1 267 ? 22.469 -14.195 1.855 1 79.75 267 GLN B CA 1
ATOM 4718 C C . GLN B 1 267 ? 21.766 -13.062 2.605 1 79.75 267 GLN B C 1
ATOM 4720 O O . GLN B 1 267 ? 21.25 -13.273 3.703 1 79.75 267 GLN B O 1
ATOM 4725 N N . LYS B 1 268 ? 21.875 -11.828 2.023 1 82 268 LYS B N 1
ATOM 4726 C CA . LYS B 1 268 ? 21.156 -10.68 2.562 1 82 268 LYS B CA 1
ATOM 4727 C C . LYS B 1 268 ? 19.734 -10.617 2.014 1 82 268 LYS B C 1
ATOM 4729 O O . LYS B 1 268 ? 19.531 -10.602 0.797 1 82 268 LYS B O 1
ATOM 4734 N N . LEU B 1 269 ? 18.844 -10.758 2.898 1 86.12 269 LEU B N 1
ATOM 4735 C CA . LEU B 1 269 ? 17.438 -10.633 2.533 1 86.12 269 LEU B CA 1
ATOM 4736 C C . LEU B 1 269 ? 16.844 -9.32 3.051 1 86.12 269 LEU B C 1
ATOM 4738 O O . LEU B 1 269 ? 16.562 -9.195 4.242 1 86.12 269 LEU B O 1
ATOM 4742 N N . PHE B 1 270 ? 16.688 -8.32 2.225 1 92.25 270 PHE B N 1
ATOM 4743 C CA . PHE B 1 270 ? 16.188 -7.012 2.621 1 92.25 270 PHE B CA 1
ATOM 4744 C C . PHE B 1 270 ? 14.664 -7.02 2.721 1 92.25 270 PHE B C 1
ATOM 4746 O O . PHE B 1 270 ? 13.969 -6.863 1.714 1 92.25 270 PHE B O 1
ATOM 4753 N N . VAL B 1 271 ? 14.18 -7.148 3.947 1 94.88 271 VAL B N 1
ATOM 4754 C CA . VAL B 1 271 ? 12.742 -7.156 4.227 1 94.88 271 VAL B CA 1
ATOM 4755 C C . VAL B 1 271 ? 12.234 -5.719 4.344 1 94.88 271 VAL B C 1
ATOM 4757 O O . VAL B 1 271 ? 12.852 -4.887 5.012 1 94.88 271 VAL B O 1
ATOM 4760 N N . ASN B 1 272 ? 11.156 -5.371 3.701 1 94.25 272 ASN B N 1
ATOM 4761 C CA . ASN B 1 272 ? 10.531 -4.055 3.814 1 94.25 272 ASN B CA 1
ATOM 4762 C C . ASN B 1 272 ? 9.008 -4.16 3.875 1 94.25 272 ASN B C 1
ATOM 4764 O O . ASN B 1 272 ? 8.438 -5.191 3.51 1 94.25 272 ASN B O 1
ATOM 4768 N N . PRO B 1 273 ? 8.289 -3.121 4.301 1 95.75 273 PRO B N 1
ATOM 4769 C CA . PRO B 1 273 ? 6.855 -3.205 4.605 1 95.75 273 PRO B CA 1
ATOM 4770 C C . PRO B 1 273 ? 6 -3.436 3.361 1 95.75 273 PRO B C 1
ATOM 4772 O O . PRO B 1 273 ? 4.875 -3.934 3.463 1 95.75 273 PRO B O 1
ATOM 4775 N N . PHE B 1 274 ? 6.422 -3.158 2.213 1 94.12 274 PHE B N 1
ATOM 4776 C CA . PHE B 1 274 ? 5.613 -3.27 1.003 1 94.12 274 PHE B CA 1
ATOM 4777 C C . PHE B 1 274 ? 5.406 -4.73 0.625 1 94.12 274 PHE B C 1
ATOM 4779 O O . PHE B 1 274 ? 4.473 -5.059 -0.115 1 94.12 274 PHE B O 1
ATOM 4786 N N . MET B 1 275 ? 6.238 -5.582 1.186 1 97.06 275 MET B N 1
ATOM 4787 C CA . MET B 1 275 ? 6.164 -7.012 0.894 1 97.06 275 MET B CA 1
ATOM 4788 C C . MET B 1 275 ? 4.91 -7.625 1.51 1 97.06 275 MET B C 1
ATOM 4790 O O . MET B 1 275 ? 4.523 -8.742 1.155 1 97.06 275 MET B O 1
ATOM 4794 N N . GLY B 1 276 ? 4.277 -6.918 2.438 1 97.69 276 GLY B N 1
ATOM 4795 C CA . GLY B 1 276 ? 3.061 -7.391 3.074 1 97.69 276 GLY B CA 1
ATOM 4796 C C . GLY B 1 276 ? 1.805 -6.762 2.504 1 97.69 276 GLY B C 1
ATOM 4797 O O . GLY B 1 276 ? 0.815 -6.578 3.217 1 97.69 276 GLY B O 1
ATOM 4798 N N . GLN B 1 277 ? 1.829 -6.395 1.21 1 97.88 277 GLN B N 1
ATOM 4799 C CA . GLN B 1 277 ? 0.684 -5.73 0.594 1 97.88 277 GLN B CA 1
ATOM 4800 C C . GLN B 1 277 ? 0.226 -6.473 -0.658 1 97.88 277 GLN B C 1
ATOM 4802 O O . GLN B 1 277 ? 1.052 -6.938 -1.446 1 97.88 277 GLN B O 1
ATOM 4807 N N . TYR B 1 278 ? -1.119 -6.598 -0.774 1 98.56 278 TYR B N 1
ATOM 4808 C CA . TYR B 1 278 ? -1.7 -7.086 -2.02 1 98.56 278 TYR B CA 1
ATOM 4809 C C . TYR B 1 278 ? -1.771 -5.977 -3.062 1 98.56 278 TYR B C 1
ATOM 4811 O O . TYR B 1 278 ? -2.105 -4.832 -2.74 1 98.56 278 TYR B O 1
ATOM 4819 N N . TYR B 1 279 ? -1.474 -6.285 -4.25 1 98.69 279 TYR B N 1
ATOM 4820 C CA . TYR B 1 279 ? -1.732 -5.465 -5.426 1 98.69 279 TYR B CA 1
ATOM 4821 C C . TYR B 1 279 ? -2.604 -6.207 -6.43 1 98.69 279 TYR B C 1
ATOM 4823 O O . TYR B 1 279 ? -2.285 -7.332 -6.824 1 98.69 279 TYR B O 1
ATOM 4831 N N . PHE B 1 280 ? -3.674 -5.621 -6.824 1 98.81 280 PHE B N 1
ATOM 4832 C CA . PHE B 1 280 ? -4.668 -6.258 -7.68 1 98.81 280 PHE B CA 1
ATOM 4833 C C . PHE B 1 280 ? -4.617 -5.684 -9.086 1 98.81 280 PHE B C 1
ATOM 4835 O O . PHE B 1 280 ? -4.586 -4.461 -9.266 1 98.81 280 PHE B O 1
ATOM 4842 N N . PHE B 1 281 ? -4.668 -6.582 -10.102 1 98.88 281 PHE B N 1
ATOM 4843 C CA . PHE B 1 281 ? -4.586 -6.141 -11.484 1 98.88 281 PHE B CA 1
ATOM 4844 C C . PHE B 1 281 ? -5.609 -6.867 -12.352 1 98.88 281 PHE B C 1
ATOM 4846 O O . PHE B 1 281 ? -6.004 -7.992 -12.039 1 98.88 281 PHE B O 1
ATOM 4853 N N . ASP B 1 282 ? -6.047 -6.207 -13.375 1 98.81 282 ASP B N 1
ATOM 4854 C CA . ASP B 1 282 ? -6.758 -6.871 -14.461 1 98.81 282 ASP B CA 1
ATOM 4855 C C . ASP B 1 282 ? -5.82 -7.766 -15.266 1 98.81 282 ASP B C 1
ATOM 4857 O O . ASP B 1 282 ? -4.848 -7.285 -15.859 1 98.81 282 ASP B O 1
ATOM 4861 N N . LEU B 1 283 ? -6.102 -9.023 -15.344 1 98.81 283 LEU B N 1
ATOM 4862 C CA . LEU B 1 283 ? -5.168 -9.992 -15.914 1 98.81 283 LEU B CA 1
ATOM 4863 C C . LEU B 1 283 ? -4.961 -9.734 -17.406 1 98.81 283 LEU B C 1
ATOM 4865 O O . LEU B 1 283 ? -3.838 -9.82 -17.906 1 98.81 283 LEU B O 1
ATOM 4869 N N . VAL B 1 284 ? -6.008 -9.391 -18.078 1 98.31 284 VAL B N 1
ATOM 4870 C CA . VAL B 1 284 ? -5.934 -9.18 -19.531 1 98.31 284 VAL B CA 1
ATOM 4871 C C . VAL B 1 284 ? -5.031 -7.988 -19.828 1 98.31 284 VAL B C 1
ATOM 4873 O O . VAL B 1 284 ? -4.223 -8.039 -20.766 1 98.31 284 VAL B O 1
ATOM 4876 N N . THR B 1 285 ? -5.191 -6.93 -19.047 1 98.56 285 THR B N 1
ATOM 4877 C CA . THR B 1 285 ? -4.348 -5.75 -19.219 1 98.56 285 THR B CA 1
ATOM 4878 C C . THR B 1 285 ? -2.885 -6.082 -18.953 1 98.56 285 THR B C 1
ATOM 4880 O O . THR B 1 285 ? -1.992 -5.594 -19.641 1 98.56 285 THR B O 1
ATOM 4883 N N . VAL B 1 286 ? -2.578 -6.934 -17.938 1 98.62 286 VAL B N 1
ATOM 4884 C CA . VAL B 1 286 ? -1.221 -7.379 -17.641 1 98.62 286 VAL B CA 1
ATOM 4885 C C . VAL B 1 286 ? -0.667 -8.164 -18.828 1 98.62 286 VAL B C 1
ATOM 4887 O O . VAL B 1 286 ? 0.473 -7.949 -19.25 1 98.62 286 VAL B O 1
ATOM 4890 N N . ALA B 1 287 ? -1.451 -9.062 -19.391 1 97.62 287 ALA B N 1
ATOM 4891 C CA . ALA B 1 287 ? -1.029 -9.891 -20.516 1 97.62 287 ALA B CA 1
ATOM 4892 C C . ALA B 1 287 ? -0.655 -9.023 -21.719 1 97.62 287 ALA B C 1
ATOM 4894 O O . ALA B 1 287 ? 0.303 -9.32 -22.422 1 97.62 287 ALA B O 1
ATOM 4895 N N . LYS B 1 288 ? -1.378 -7.945 -21.906 1 97.06 288 LYS B N 1
ATOM 4896 C CA . LYS B 1 288 ? -1.149 -7.055 -23.031 1 97.06 288 LYS B CA 1
ATOM 4897 C C . LYS B 1 288 ? 0.181 -6.32 -22.906 1 97.06 288 LYS B C 1
ATOM 4899 O O . LYS B 1 288 ? 0.729 -5.828 -23.891 1 97.06 288 LYS B O 1
ATOM 4904 N N . ARG B 1 289 ? 0.67 -6.258 -21.719 1 96.25 289 ARG B N 1
ATOM 4905 C CA . ARG B 1 289 ? 1.929 -5.562 -21.469 1 96.25 289 ARG B CA 1
ATOM 4906 C C . ARG B 1 289 ? 3.119 -6.422 -21.891 1 96.25 289 ARG B C 1
ATOM 4908 O O . ARG B 1 289 ? 4.223 -5.906 -22.094 1 96.25 289 ARG B O 1
ATOM 4915 N N . VAL B 1 290 ? 2.963 -7.742 -21.953 1 95.69 290 VAL B N 1
ATOM 4916 C CA . VAL B 1 290 ? 4.047 -8.672 -22.266 1 95.69 290 VAL B CA 1
ATOM 4917 C C . VAL B 1 290 ? 4.5 -8.484 -23.703 1 95.69 290 VAL B C 1
ATOM 4919 O O . VAL B 1 290 ? 3.725 -8.711 -24.641 1 95.69 290 VAL B O 1
ATOM 4922 N N . LYS B 1 291 ? 5.727 -8.211 -23.922 1 94.44 291 LYS B N 1
ATOM 4923 C CA . LYS B 1 291 ? 6.238 -7.805 -25.234 1 94.44 291 LYS B CA 1
ATOM 4924 C C . LYS B 1 291 ? 6.582 -9.023 -26.094 1 94.44 291 LYS B C 1
ATOM 4926 O O . LYS B 1 291 ? 6.785 -8.898 -27.297 1 94.44 291 LYS B O 1
ATOM 4931 N N . TYR B 1 292 ? 6.637 -10.172 -25.531 1 92.12 292 TYR B N 1
ATOM 4932 C CA . TYR B 1 292 ? 6.898 -11.398 -26.281 1 92.12 292 TYR B CA 1
ATOM 4933 C C . TYR B 1 292 ? 5.68 -12.312 -26.266 1 92.12 292 TYR B C 1
ATOM 4935 O O . TYR B 1 292 ? 5.812 -13.539 -26.219 1 92.12 292 TYR B O 1
ATOM 4943 N N . ALA B 1 293 ? 4.547 -11.773 -26.297 1 89.44 293 ALA B N 1
ATOM 4944 C CA . ALA B 1 293 ? 3.273 -12.484 -26.219 1 89.44 293 ALA B CA 1
ATOM 4945 C C . ALA B 1 293 ? 3.049 -13.359 -27.438 1 89.44 293 ALA B C 1
ATOM 4947 O O . ALA B 1 293 ? 2.465 -14.438 -27.344 1 89.44 293 ALA B O 1
ATOM 4948 N N . ASP B 1 294 ? 3.434 -12.914 -28.531 1 83.62 294 ASP B N 1
ATOM 4949 C CA . ASP B 1 294 ? 3.143 -13.578 -29.797 1 83.62 294 ASP B CA 1
ATOM 4950 C C . ASP B 1 294 ? 3.635 -15.023 -29.781 1 83.62 294 ASP B C 1
ATOM 4952 O O . ASP B 1 294 ? 2.922 -15.93 -30.219 1 83.62 294 ASP B O 1
ATOM 4956 N N . PHE B 1 295 ? 4.805 -15.273 -29.281 1 83.25 295 PHE B N 1
ATOM 4957 C CA . PHE B 1 295 ? 5.262 -16.656 -29.328 1 83.25 295 PHE B CA 1
ATOM 4958 C C . PHE B 1 295 ? 4.754 -17.438 -28.125 1 83.25 295 PHE B C 1
ATOM 4960 O O . PHE B 1 295 ? 4.645 -18.656 -28.172 1 83.25 295 PHE B O 1
ATOM 4967 N N . CYS B 1 296 ? 4.336 -16.781 -27.031 1 84.12 296 CYS B N 1
ATOM 4968 C CA . CYS B 1 296 ? 3.908 -17.453 -25.812 1 84.12 296 CYS B CA 1
ATOM 4969 C C . CYS B 1 296 ? 2.65 -18.281 -26.047 1 84.12 296 CYS B C 1
ATOM 4971 O O . CYS B 1 296 ? 2.557 -19.422 -25.594 1 84.12 296 CYS B O 1
ATOM 4973 N N . GLU B 1 297 ? 1.778 -17.75 -26.797 1 82.25 297 GLU B N 1
ATOM 4974 C CA . GLU B 1 297 ? 0.472 -18.375 -26.984 1 82.25 297 GLU B CA 1
ATOM 4975 C C . GLU B 1 297 ? 0.59 -19.656 -27.781 1 82.25 297 GLU B C 1
ATOM 4977 O O . GLU B 1 297 ? -0.263 -20.547 -27.688 1 82.25 297 GLU B O 1
ATOM 4982 N N . GLU B 1 298 ? 1.652 -19.828 -28.484 1 81.12 298 GLU B N 1
ATOM 4983 C CA . GLU B 1 298 ? 1.798 -20.969 -29.391 1 81.12 298 GLU B CA 1
ATOM 4984 C C . GLU B 1 298 ? 2.68 -22.062 -28.766 1 81.12 298 GLU B C 1
ATOM 4986 O O . GLU B 1 298 ? 2.842 -23.125 -29.344 1 81.12 298 GLU B O 1
ATOM 4991 N N . THR B 1 299 ? 3.146 -21.812 -27.641 1 85.25 299 THR B N 1
ATOM 4992 C CA . THR B 1 299 ? 4.109 -22.734 -27.062 1 85.25 299 THR B CA 1
ATOM 4993 C C . THR B 1 299 ? 3.416 -24.016 -26.609 1 85.25 299 THR B C 1
ATOM 4995 O O . THR B 1 299 ? 2.32 -23.969 -26.047 1 85.25 299 THR B O 1
ATOM 4998 N N . LYS B 1 300 ? 4.098 -25.141 -26.844 1 81.62 300 LYS B N 1
ATOM 4999 C CA . LYS B 1 300 ? 3.529 -26.453 -26.516 1 81.62 300 LYS B CA 1
ATOM 5000 C C . LYS B 1 300 ? 4.168 -27.031 -25.266 1 81.62 300 LYS B C 1
ATOM 5002 O O . LYS B 1 300 ? 3.59 -27.922 -24.625 1 81.62 300 LYS B O 1
ATOM 5007 N N . ASN B 1 301 ? 5.363 -26.594 -24.984 1 85 301 ASN B N 1
ATOM 5008 C CA . ASN B 1 301 ? 6.055 -27.062 -23.781 1 85 301 ASN B CA 1
ATOM 5009 C C . ASN B 1 301 ? 7.02 -26.016 -23.25 1 85 301 ASN B C 1
ATOM 5011 O O . ASN B 1 301 ? 7.219 -24.969 -23.875 1 85 301 ASN B O 1
ATOM 5015 N N . ALA B 1 302 ? 7.582 -26.344 -22.094 1 83.06 302 ALA B N 1
ATOM 5016 C CA . ALA B 1 302 ? 8.461 -25.422 -21.375 1 83.06 302 ALA B CA 1
ATOM 5017 C C . ALA B 1 302 ? 9.719 -25.125 -22.188 1 83.06 302 ALA B C 1
ATOM 5019 O O . ALA B 1 302 ? 10.203 -23.984 -22.172 1 83.06 302 ALA B O 1
ATOM 5020 N N . THR B 1 303 ? 10.211 -26.094 -22.797 1 87.38 303 THR B N 1
ATOM 5021 C CA . THR B 1 303 ? 11.438 -25.922 -23.562 1 87.38 303 THR B CA 1
ATOM 5022 C C . THR B 1 303 ? 11.234 -24.922 -24.688 1 87.38 303 THR B C 1
ATOM 5024 O O . THR B 1 303 ? 12.086 -24.062 -24.922 1 87.38 303 THR B O 1
ATOM 5027 N N . GLU B 1 304 ? 10.164 -25.094 -25.375 1 89 304 GLU B N 1
ATOM 5028 C CA . GLU B 1 304 ? 9.844 -24.156 -26.453 1 89 304 GLU B CA 1
ATOM 5029 C C . GLU B 1 304 ? 9.734 -22.719 -25.922 1 89 304 GLU B C 1
ATOM 5031 O O . GLU B 1 304 ? 10.18 -21.781 -26.562 1 89 304 GLU B O 1
ATOM 5036 N N . PHE B 1 305 ? 9.148 -22.609 -24.812 1 87.5 305 PHE B N 1
ATOM 5037 C CA . PHE B 1 305 ? 9.008 -21.297 -24.203 1 87.5 305 PHE B CA 1
ATOM 5038 C C . PHE B 1 305 ? 10.375 -20.688 -23.891 1 87.5 305 PHE B C 1
ATOM 5040 O O . PHE B 1 305 ? 10.633 -19.531 -24.234 1 87.5 305 PHE B O 1
ATOM 5047 N N . ILE B 1 306 ? 11.195 -21.438 -23.297 1 88.38 306 ILE B N 1
ATOM 5048 C CA . ILE B 1 306 ? 12.516 -20.969 -22.875 1 88.38 306 ILE B CA 1
ATOM 5049 C C . ILE B 1 306 ? 13.328 -20.547 -24.094 1 88.38 306 ILE B C 1
ATOM 5051 O O . ILE B 1 306 ? 13.953 -19.484 -24.094 1 88.38 306 ILE B O 1
ATOM 5055 N N . VAL B 1 307 ? 13.312 -21.359 -25.078 1 88.81 307 VAL B N 1
ATOM 5056 C CA . VAL B 1 307 ? 14.062 -21.062 -26.312 1 88.81 307 VAL B CA 1
ATOM 5057 C C . VAL B 1 307 ? 13.523 -19.781 -26.938 1 88.81 307 VAL B C 1
ATOM 5059 O O . VAL B 1 307 ? 14.297 -18.938 -27.375 1 88.81 307 VAL B O 1
ATOM 5062 N N . GLY B 1 308 ? 12.242 -19.703 -27.031 1 88.81 308 GLY B N 1
ATOM 5063 C CA . GLY B 1 308 ? 11.625 -18.5 -27.578 1 88.81 308 GLY B CA 1
ATOM 5064 C C . GLY B 1 308 ? 11.977 -17.25 -26.812 1 88.81 308 GLY B C 1
ATOM 5065 O O . GLY B 1 308 ? 12.281 -16.203 -27.391 1 88.81 308 GLY B O 1
ATOM 5066 N N . LEU B 1 309 ? 11.891 -17.312 -25.547 1 89.69 309 LEU B N 1
ATOM 5067 C CA . LEU B 1 309 ? 12.234 -16.188 -24.688 1 89.69 309 LEU B CA 1
ATOM 5068 C C . LEU B 1 309 ? 13.703 -15.789 -24.875 1 89.69 309 LEU B C 1
ATOM 5070 O O . LEU B 1 309 ? 14.031 -14.602 -24.953 1 89.69 309 LEU B O 1
ATOM 5074 N N . ASP B 1 310 ? 14.523 -16.781 -24.906 1 90.25 310 ASP B N 1
ATOM 5075 C CA . ASP B 1 310 ? 15.945 -16.531 -25.125 1 90.25 310 ASP B CA 1
ATOM 5076 C C . ASP B 1 310 ? 16.172 -15.797 -26.438 1 90.25 310 ASP B C 1
ATOM 5078 O O . ASP B 1 310 ? 16.984 -14.867 -26.5 1 90.25 310 ASP B O 1
ATOM 5082 N N . HIS B 1 311 ? 15.547 -16.25 -27.438 1 90.94 311 HIS B N 1
ATOM 5083 C CA . HIS B 1 311 ? 15.664 -15.602 -28.734 1 90.94 311 HIS B CA 1
ATOM 5084 C C . HIS B 1 311 ? 15.211 -14.148 -28.656 1 90.94 311 HIS B C 1
ATOM 5086 O O . HIS B 1 311 ? 15.867 -13.258 -29.203 1 90.94 311 HIS B O 1
ATOM 5092 N N . TYR B 1 312 ? 14.078 -13.938 -28.031 1 92 312 TYR B N 1
ATOM 5093 C CA . TYR B 1 312 ? 13.562 -12.586 -27.859 1 92 312 TYR B CA 1
ATOM 5094 C C . TYR B 1 312 ? 14.57 -11.703 -27.125 1 92 312 TYR B C 1
ATOM 5096 O O . TYR B 1 312 ? 14.82 -10.57 -27.516 1 92 312 TYR B O 1
ATOM 5104 N N . ARG B 1 313 ? 15.109 -12.227 -26.094 1 91.94 313 ARG B N 1
ATOM 5105 C CA . ARG B 1 313 ? 16.031 -11.477 -25.25 1 91.94 313 ARG B CA 1
ATOM 5106 C C . ARG B 1 313 ? 17.328 -11.156 -26 1 91.94 313 ARG B C 1
ATOM 5108 O O . ARG B 1 313 ? 17.938 -10.102 -25.781 1 91.94 313 ARG B O 1
ATOM 5115 N N . LEU B 1 314 ? 17.766 -12.047 -26.828 1 90.25 314 LEU B N 1
ATOM 5116 C CA . LEU B 1 314 ? 18.953 -11.828 -27.641 1 90.25 314 LEU B CA 1
ATOM 5117 C C . LEU B 1 314 ? 18.75 -10.672 -28.609 1 90.25 314 LEU B C 1
ATOM 5119 O O . LEU B 1 314 ? 19.703 -9.945 -28.922 1 90.25 314 LEU B O 1
ATOM 5123 N N . GLU B 1 315 ? 17.578 -10.531 -28.984 1 90.31 315 GLU B N 1
ATOM 5124 C CA . GLU B 1 315 ? 17.266 -9.484 -29.953 1 90.31 315 GLU B CA 1
ATOM 5125 C C . GLU B 1 315 ? 17.094 -8.133 -29.266 1 90.31 315 GLU B C 1
ATOM 5127 O O . GLU B 1 315 ? 17.141 -7.086 -29.922 1 90.31 315 GLU B O 1
ATOM 5132 N N . LEU B 1 316 ? 16.875 -8.25 -27.953 1 87.81 316 LEU B N 1
ATOM 5133 C CA . LEU B 1 316 ? 16.688 -7.016 -27.188 1 87.81 316 LEU B CA 1
ATOM 5134 C C . LEU B 1 316 ? 18 -6.262 -27.062 1 87.81 316 LEU B C 1
ATOM 5136 O O . LEU B 1 316 ? 18.969 -6.785 -26.5 1 87.81 316 LEU B O 1
ATOM 5140 N N . LYS B 1 317 ? 18.422 -5.348 -27.859 1 82.25 317 LYS B N 1
ATOM 5141 C CA . LYS B 1 317 ? 19.672 -4.613 -27.922 1 82.25 317 LYS B CA 1
ATOM 5142 C C . LYS B 1 317 ? 19.953 -3.879 -26.625 1 82.25 317 LYS B C 1
ATOM 5144 O O . LYS B 1 317 ? 21.094 -3.879 -26.125 1 82.25 317 LYS B O 1
ATOM 5149 N N . HIS B 1 318 ? 18.922 -3.361 -25.922 1 87.62 318 HIS B N 1
ATOM 5150 C CA . HIS B 1 318 ? 19.141 -2.52 -24.75 1 87.62 318 HIS B CA 1
ATOM 5151 C C . HIS B 1 318 ? 18.109 -2.797 -23.672 1 87.62 318 HIS B C 1
ATOM 5153 O O . HIS B 1 318 ? 17.109 -2.092 -23.578 1 87.62 318 HIS B O 1
ATOM 5159 N N . PRO B 1 319 ? 18.438 -3.818 -22.797 1 89.06 319 PRO B N 1
ATOM 5160 C CA . PRO B 1 319 ? 17.516 -3.998 -21.672 1 89.06 319 PRO B CA 1
ATOM 5161 C C . PRO B 1 319 ? 17.516 -2.801 -20.719 1 89.06 319 PRO B C 1
ATOM 5163 O O . PRO B 1 319 ? 18.547 -2.141 -20.547 1 89.06 319 PRO B O 1
ATOM 5166 N N . ILE B 1 320 ? 16.406 -2.484 -20.141 1 91.19 320 ILE B N 1
ATOM 5167 C CA . ILE B 1 320 ? 16.266 -1.317 -19.281 1 91.19 320 ILE B CA 1
ATOM 5168 C C . ILE B 1 320 ? 16.828 -1.626 -17.891 1 91.19 320 ILE B C 1
ATOM 5170 O O . ILE B 1 320 ? 16.344 -2.529 -17.203 1 91.19 320 ILE B O 1
ATOM 5174 N N . VAL B 1 321 ? 17.812 -0.897 -17.516 1 87.81 321 VAL B N 1
ATOM 5175 C CA . VAL B 1 321 ? 18.391 -0.961 -16.172 1 87.81 321 VAL B CA 1
ATOM 5176 C C . VAL B 1 321 ? 17.891 0.22 -15.336 1 87.81 321 VAL B C 1
ATOM 5178 O O . VAL B 1 321 ? 18.125 1.378 -15.695 1 87.81 321 VAL B O 1
ATOM 5181 N N . GLU B 1 322 ? 17.188 -0.084 -14.281 1 90.06 322 GLU B N 1
ATOM 5182 C CA . GLU B 1 322 ? 16.625 0.986 -13.461 1 90.06 322 GLU B CA 1
ATOM 5183 C C . GLU B 1 322 ? 16.672 0.627 -11.977 1 90.06 322 GLU B C 1
ATOM 5185 O O . GLU B 1 322 ? 16.516 -0.538 -11.609 1 90.06 322 GLU B O 1
ATOM 5190 N N . GLU B 1 323 ? 17 1.668 -11.188 1 89.56 323 GLU B N 1
ATOM 5191 C CA . GLU B 1 323 ? 17.078 1.574 -9.734 1 89.56 323 GLU B CA 1
ATOM 5192 C C . GLU B 1 323 ? 16.375 2.746 -9.062 1 89.56 323 GLU B C 1
ATOM 5194 O O . GLU B 1 323 ? 16.266 3.828 -9.648 1 89.56 323 GLU B O 1
ATOM 5199 N N . ILE B 1 324 ? 15.883 2.473 -7.883 1 87.19 324 ILE B N 1
ATOM 5200 C CA . ILE B 1 324 ? 15.367 3.58 -7.082 1 87.19 324 ILE B CA 1
ATOM 5201 C C . ILE B 1 324 ? 16.5 4.543 -6.742 1 87.19 324 ILE B C 1
ATOM 5203 O O . ILE B 1 324 ? 17.547 4.121 -6.246 1 87.19 324 ILE B O 1
ATOM 5207 N N . PRO B 1 325 ? 16.281 5.816 -7.047 1 86.19 325 PRO B N 1
ATOM 5208 C CA . PRO B 1 325 ? 17.359 6.758 -6.738 1 86.19 325 PRO B CA 1
ATOM 5209 C C . PRO B 1 325 ? 17.641 6.844 -5.242 1 86.19 325 PRO B C 1
ATOM 5211 O O . PRO B 1 325 ? 16.734 6.773 -4.422 1 86.19 325 PRO B O 1
ATOM 5214 N N . ARG B 1 326 ? 18.938 7.023 -4.973 1 85.56 326 ARG B N 1
ATOM 5215 C CA . ARG B 1 326 ? 19.344 7.309 -3.6 1 85.56 326 ARG B CA 1
ATOM 5216 C C . ARG B 1 326 ? 19 8.742 -3.209 1 85.56 326 ARG B C 1
ATOM 5218 O O . ARG B 1 326 ? 18.75 9.578 -4.074 1 85.56 326 ARG B O 1
ATOM 5225 N N . THR B 1 327 ? 19 8.977 -1.959 1 79.81 327 THR B N 1
ATOM 5226 C CA . THR B 1 327 ? 18.594 10.273 -1.434 1 79.81 327 THR B CA 1
ATOM 5227 C C . THR B 1 327 ? 19.453 11.391 -2.018 1 79.81 327 THR B C 1
ATOM 5229 O O . THR B 1 327 ? 18.953 12.469 -2.338 1 79.81 327 THR B O 1
ATOM 5232 N N . ASN B 1 328 ? 20.656 11.141 -2.227 1 76.62 328 ASN B N 1
ATOM 5233 C CA . ASN B 1 328 ? 21.594 12.164 -2.697 1 76.62 328 ASN B CA 1
ATOM 5234 C C . ASN B 1 328 ? 21.531 12.312 -4.215 1 76.62 328 ASN B C 1
ATOM 5236 O O . ASN B 1 328 ? 22.125 13.242 -4.77 1 76.62 328 ASN B O 1
ATOM 5240 N N . GLU B 1 329 ? 20.859 11.422 -4.895 1 77.25 329 GLU B N 1
ATOM 5241 C CA . GLU B 1 329 ? 20.797 11.461 -6.355 1 77.25 329 GLU B CA 1
ATOM 5242 C C . GLU B 1 329 ? 19.656 12.344 -6.832 1 77.25 329 GLU B C 1
ATOM 5244 O O . GLU B 1 329 ? 19.562 12.656 -8.023 1 77.25 329 GLU B O 1
ATOM 5249 N N . ILE B 1 330 ? 18.688 12.695 -6.004 1 63.72 330 ILE B N 1
ATOM 5250 C CA . ILE B 1 330 ? 17.562 13.523 -6.398 1 63.72 330 ILE B CA 1
ATOM 5251 C C . ILE B 1 330 ? 17.859 14.984 -6.074 1 63.72 330 ILE B C 1
ATOM 5253 O O . ILE B 1 330 ? 17.328 15.891 -6.727 1 63.72 330 ILE B O 1
ATOM 5257 N N . LEU B 1 331 ? 18.766 15.383 -5.203 1 53.78 331 LEU B N 1
ATOM 5258 C CA . LEU B 1 331 ? 19.109 16.766 -4.898 1 53.78 331 LEU B CA 1
ATOM 5259 C C . LEU B 1 331 ? 19.953 17.375 -6.016 1 53.78 331 LEU B C 1
ATOM 5261 O O . LEU B 1 331 ? 20.781 16.688 -6.625 1 53.78 331 LEU B O 1
#

Nearest PDB structures (foldseek):
  1r6x-assembly1_A  TM=3.624E-01  e=1.341E-01  Saccharomyces cerevisiae
  1j70-assembly1_A  TM=3.923E-01  e=2.994E-01  Saccharomyces cerevisiae
  1di0-assembly1_A  TM=3.293E-01  e=4.908E-01  Brucella abortus
  7m7g-assembly1_A  TM=4.990E-01  e=2.446E+00  Saccharopolyspora erythraea
  3wrw-assembly3_F  TM=2.303E-01  e=8.558E-01  Solanum lycopersicum

InterPro domains:
  IPR010581 Protein of unknown function DUF1152 [PF06626] (117-301)

Organism: NCBI:txid5963

pLDDT: mean 91.93, std 8.75, range [49.53, 98.94]

Secondary structure (DSSP, 8-state):
-PPTT--HHHHHHTT-SEEEEEEEEETTGGGGGHHHHHHHHHTT-EEEEEEEE-S-GGGB-SEEEEE-SSTTS-EEEEEE-TT--BSSS----HHHHHHHHHHHHHS----EEEEE---HHHHHHHHHHHHHHHT--EEEEEEESSGGG--S-BS---SHHHHHHHHHHHHHHTS-EEEEEE-TTGGGGGT--HHHHHHHHHHHHHTT-EEEEEE--TTSHHHHHHHHHHHHHHHHSSS--HHHHHHHHHHTT--EE----STTTTS--EE-GGGGEEEEEEHHHHHHH-TTHHHHTT--SHHHHHHHHHHHHHH-SSPBP--PPPHHHH-/-PPTT--HHHHHHTT-SEEEEEEEEETTGGGGGHHHHHHHHHTT-EEEEEEEE-S-GGGB-SEEEEE-SSTTS-EEEEEE-TT--BSSS----HHHHHHHHHHHHHS----EEEEE---HHHHHHHHHHHHHHHT--EEEEEEESSGGG--S-BS---SHHHHHHHHHHHHHHTS-EEEEEE-TTGGGGGT--HHHHHHHHHHHHHTT-EEEEEE--TTSHHHHHHHHHHHHHHHHSSS--HHHHHHHHHHTT--EE----STTTTS--EE-GGGGEEEEEEHHHHHHH-TTHHHHTT--SHHHHHHHHHHHHHH-SSPBP--PPPHHHH-

Solvent-accessible surface area (backbone atoms only — not comparable to full-atom values): 33608 Å² total; per-residue (Å²): 131,81,60,65,81,50,40,53,48,62,69,58,54,67,78,46,52,27,35,37,41,22,16,23,28,43,71,67,13,35,60,70,35,38,32,54,50,48,26,43,43,75,70,70,34,49,74,46,42,29,30,32,41,78,44,69,62,89,44,39,70,43,52,73,74,32,65,44,90,55,76,94,60,31,76,30,20,32,42,27,31,55,82,42,47,61,78,55,95,68,58,64,48,61,55,32,40,46,11,34,44,37,32,73,78,66,72,35,83,49,50,26,37,34,27,45,84,48,9,19,57,57,41,22,51,28,53,47,50,55,30,61,77,66,59,46,52,30,39,35,33,16,31,60,13,47,46,76,59,54,36,71,53,50,65,41,53,49,76,45,65,49,21,52,34,42,52,54,11,50,55,69,63,70,50,53,47,32,34,33,30,36,11,48,59,50,37,32,80,54,47,22,35,57,40,54,48,39,47,38,51,13,53,29,34,62,67,70,16,49,27,36,35,39,40,53,47,74,88,29,68,34,41,45,50,32,53,52,46,49,53,53,28,43,72,64,33,90,64,75,57,67,54,56,48,41,21,56,39,12,39,63,20,40,57,42,75,58,72,89,48,76,94,47,64,90,50,59,38,74,30,42,51,60,14,21,25,43,38,36,29,37,34,63,55,56,56,70,51,32,74,62,45,79,62,50,67,70,20,71,30,61,66,55,43,51,53,51,50,51,53,53,54,68,66,50,89,71,54,48,81,59,67,73,76,52,56,77,68,45,107,132,82,60,65,80,52,42,53,48,62,69,57,53,68,80,47,52,26,35,35,40,23,16,22,30,42,72,66,13,36,61,70,36,39,34,56,50,47,28,44,42,74,72,69,34,49,75,45,41,30,27,32,41,77,44,69,60,89,46,38,71,43,53,74,75,32,65,44,90,54,76,92,61,30,76,30,20,32,42,26,30,54,81,41,47,61,77,54,94,68,57,63,48,60,56,32,39,46,10,35,46,37,30,73,75,67,71,35,83,49,49,25,36,33,28,45,86,48,9,17,57,54,41,22,49,30,53,47,51,55,30,62,76,65,58,45,52,31,39,36,32,16,30,61,11,45,46,76,59,53,35,70,54,50,65,42,53,48,73,44,66,49,22,51,35,42,51,53,12,50,56,69,63,70,51,54,46,32,34,34,28,35,10,48,59,51,35,31,82,54,47,23,35,56,38,55,49,39,48,37,51,12,53,30,35,61,66,72,17,50,27,36,35,39,41,52,45,73,89,28,68,35,43,44,50,31,53,54,47,49,52,54,29,41,72,65,32,89,66,72,58,67,54,58,50,42,22,58,39,12,39,63,20,40,56,41,76,57,72,89,48,77,92,47,65,90,50,60,37,73,29,41,50,60,14,20,23,43,36,36,30,36,33,65,56,55,55,68,52,32,74,64,46,79,63,49,67,69,20,72,32,60,65,54,43,52,52,50,50,50,54,54,53,70,66,49,87,72,57,48,79,59,67,72,76,52,57,76,70,45,108